Protein AF-A0AAV2YKF7-F1 (afdb_monomer)

Organism: NCBI:txid4803

InterPro domains:
  IPR009511 Mad1/Cdc20-bound-Mad2 binding protein [PTHR15681] (11-215)
  IPR053729 MAD2L1-binding domain-containing protein [G3DSA:3.30.900.20] (2-248)

Mean predicted aligned error: 15.14 Å

Solvent-accessible surface area (backbone atoms only — not comparable to full-atom values): 23271 Å² total; per-residue (Å²): 134,84,83,79,78,79,78,79,74,81,72,68,52,73,44,81,45,78,33,86,53,87,72,51,53,68,39,49,42,51,37,51,47,53,49,52,46,49,46,37,32,61,31,56,27,36,98,52,57,57,69,61,50,46,52,52,43,52,54,53,50,56,53,47,66,75,42,82,80,66,82,77,53,73,47,58,57,45,47,42,52,32,46,52,48,46,48,46,43,61,72,59,22,40,57,70,45,35,74,37,62,50,44,34,39,37,45,32,36,16,90,43,67,78,52,34,42,30,40,38,37,39,35,51,51,76,70,86,80,62,83,57,83,76,77,76,68,95,61,59,66,71,59,49,37,51,52,53,34,51,51,50,51,51,51,50,49,67,71,29,46,83,73,45,69,60,70,48,75,76,40,28,43,43,49,34,33,33,19,50,70,68,91,72,85,48,58,66,41,43,82,35,90,85,70,69,81,45,76,57,56,81,84,44,94,78,39,47,52,37,38,37,38,38,38,49,53,75,83,68,94,62,96,67,83,80,78,78,79,86,78,72,80,79,63,60,35,39,31,34,48,70,65,75,42,50,26,70,60,72,72,81,79,82,84,53,86,62,70,51,47,58,52,48,50,52,51,49,50,48,50,50,52,51,52,49,53,51,50,52,52,51,50,51,51,52,49,53,50,50,51,50,52,48,48,52,55,54,58,53,64,78,78,40,56,66,62,48,52,50,52,48,50,51,48,51,54,58,68,65,45,78,73,86,73,48,72,64,55,56,51,52,51,51,50,50,51,51,52,54,49,51,51,50,50,53,50,50,51,53,51,51,52,52,51,52,55,52,51,54,54,49,54,51,51,51,51,52,51,51,53,52,52,51,50,52,51,54,52,52,52,52,55,51,53,63,74,64,59,76,89,84,72,86,73,79,86,78,81,82,83,75,135

pLDDT: mean 84.86, std 14.49, range [37.5, 98.31]

Sequence (403 aa):
MAATQTQTQPQPMVVDVTYKVGVDADVRVAMVVHLVQQLLFLRGQIPCVYGDLAAMVEERREQAQFQRKRLVHGSVKKAGALVNAMTVLLTESLPPLFARQVQTVYLVFGATLASPKEVIQVEFHEHQDATGQVAVSPMDPSRLQLLCVQKLLRIVIAHGAQHFNGSLPVTCLHVVASAIKSDEPIPAFSPQQNLRIRFPRPKARRSRVHVIRIHDNFVVDSDGATTANESAPNPFVLYRFTHKLVGKMMNSPSSSSFASLEERVAHLAWRKLCNERQIQGTLRLSKQLQDRDQFIRVAKHNGGKEKKEWMQRVIEDELKKPLPVTTQYYQELAAAQIQDEEARQALSNRHMEQIKHIQAKLDEREAQVLRKKEYLRKRQEFMRSISSTPDILTLPDVEYVDD

Secondary structure (DSSP, 8-state):
----------PPEEEEEEESS---HHHHHHHHHHHHHHHHHHTTSSSS-HHHHHHHHHHHHHHHHHSTT----HHHHHHHHHHHHHHIIIIIIHHHHHTTT--EEEEEEESSTTSEEEEEEEEEE--TTTTS-----SS-HHHHHHHHHHHHHHHHHHHHHHHH-SPPPS-EEEEEEEEE--SSPPTTEEEETT--PPPPPTTSTT-EEEEEEEEE-------------TTS---EEEEEE-S-EE-TT-----S-TTHHHHHHHHHHHHHHHHHHHHHHHHHHHHHHHHHHHHHHHHHTTSS-HHHHHHHHHHHHHHHHSPP---HHHHHHHHHHHHHHHHHHHHHHHHHHHHHHHHHHHHHHHHHHHHHHHHHHHHHHHHHHHHHTS--------------

Nearest PDB structures (foldseek):
  2qyf-assembly1_B  TM=7.640E-01  e=1.347E-11  Homo sapiens
  2qyf-assembly2_D  TM=7.536E-01  e=2.572E-11  Homo sapiens

Structure (mmCIF, N/CA/C/O backbone):
data_AF-A0AAV2YKF7-F1
#
_entry.id   AF-A0AAV2YKF7-F1
#
loop_
_atom_site.group_PDB
_atom_site.id
_atom_site.type_symbol
_atom_site.label_atom_id
_atom_site.label_alt_id
_atom_site.label_comp_id
_atom_site.label_asym_id
_atom_site.label_entity_id
_atom_site.label_seq_id
_atom_site.pdbx_PDB_ins_code
_atom_site.Cartn_x
_atom_site.Cartn_y
_atom_site.Cartn_z
_atom_site.occupancy
_atom_site.B_iso_or_equiv
_atom_site.auth_seq_id
_atom_site.auth_comp_id
_atom_site.auth_asym_id
_atom_site.auth_atom_id
_atom_site.pdbx_PDB_model_num
ATOM 1 N N . MET A 1 1 ? -26.783 -36.070 -17.538 1.00 51.44 1 MET A N 1
ATOM 2 C CA . MET A 1 1 ? -27.038 -34.995 -16.555 1.00 51.44 1 MET A CA 1
ATOM 3 C C . MET A 1 1 ? -25.712 -34.307 -16.259 1.00 51.44 1 MET A C 1
ATOM 5 O O . MET A 1 1 ? -24.856 -34.920 -15.640 1.00 51.44 1 MET A O 1
ATOM 9 N N . ALA A 1 2 ? -25.483 -33.108 -16.802 1.00 51.59 2 ALA A N 1
ATOM 10 C CA . ALA A 1 2 ? -24.243 -32.365 -16.581 1.00 51.59 2 ALA A CA 1
ATOM 11 C C . ALA A 1 2 ? -24.321 -31.650 -15.225 1.00 51.59 2 ALA A C 1
ATOM 13 O O . ALA A 1 2 ? -25.209 -30.826 -15.019 1.00 51.59 2 ALA A O 1
ATOM 14 N N . ALA A 1 3 ? -23.427 -31.993 -14.297 1.00 58.31 3 ALA A N 1
ATOM 15 C CA . ALA A 1 3 ? -23.325 -31.323 -13.009 1.00 58.31 3 ALA A CA 1
ATOM 16 C C . ALA A 1 3 ? -22.814 -29.891 -13.224 1.00 58.31 3 ALA A C 1
ATOM 18 O O . ALA A 1 3 ? -21.637 -29.664 -13.508 1.00 58.31 3 ALA A O 1
ATOM 19 N N . THR A 1 4 ? -23.718 -28.921 -13.126 1.00 62.97 4 THR A N 1
ATOM 20 C CA . THR A 1 4 ? -23.398 -27.495 -13.155 1.00 62.97 4 THR A CA 1
ATOM 21 C C . THR A 1 4 ? -22.557 -27.165 -11.921 1.00 62.97 4 THR A C 1
ATOM 23 O O . THR A 1 4 ? -23.091 -27.007 -10.828 1.00 62.97 4 THR A O 1
ATOM 26 N N . GLN A 1 5 ? -21.230 -27.093 -12.068 1.00 67.12 5 GLN A N 1
ATOM 27 C CA . GLN A 1 5 ? -20.347 -26.624 -10.999 1.00 67.12 5 GLN A CA 1
ATOM 28 C C . GLN A 1 5 ? -20.685 -25.162 -10.690 1.00 67.12 5 GLN A C 1
ATOM 30 O O . GLN A 1 5 ? -20.387 -24.257 -11.472 1.00 67.12 5 GLN A O 1
ATOM 35 N N . THR A 1 6 ? -21.324 -24.923 -9.547 1.00 67.94 6 THR A N 1
ATOM 36 C CA . THR A 1 6 ? -21.544 -23.586 -8.995 1.00 67.94 6 THR A CA 1
ATOM 37 C C . THR A 1 6 ? -20.193 -22.962 -8.671 1.00 67.94 6 THR A C 1
ATOM 39 O O . THR A 1 6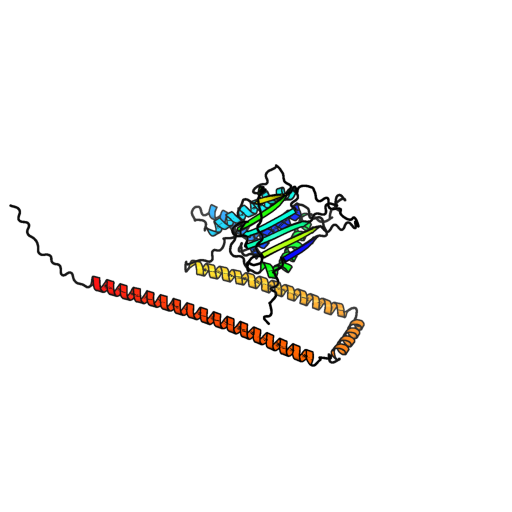 ? -19.557 -23.283 -7.671 1.00 67.94 6 THR A O 1
ATOM 42 N N . GLN A 1 7 ? -19.729 -22.083 -9.555 1.00 68.19 7 GLN A N 1
ATOM 43 C CA . GLN A 1 7 ? -18.504 -21.325 -9.364 1.00 68.19 7 GLN A CA 1
ATOM 44 C C . GLN A 1 7 ? -18.731 -20.284 -8.260 1.00 68.19 7 GLN A C 1
ATOM 46 O O . GLN A 1 7 ? -19.355 -19.248 -8.495 1.00 68.19 7 GLN A O 1
ATOM 51 N N . THR A 1 8 ? -18.239 -20.566 -7.052 1.00 69.69 8 THR A N 1
ATOM 52 C CA . THR A 1 8 ? -18.278 -19.644 -5.911 1.00 69.69 8 THR A CA 1
ATOM 53 C C . THR A 1 8 ? -17.609 -18.328 -6.300 1.00 69.69 8 THR A C 1
ATOM 55 O O . THR A 1 8 ? -16.421 -18.294 -6.632 1.00 69.69 8 THR A O 1
ATOM 58 N N . GLN A 1 9 ? -18.381 -17.239 -6.318 1.00 72.56 9 GLN A N 1
ATOM 59 C CA . GLN A 1 9 ? -17.843 -15.920 -6.634 1.00 72.56 9 GLN A CA 1
ATOM 60 C C . GLN A 1 9 ? -16.838 -15.497 -5.552 1.00 72.56 9 GLN A C 1
ATOM 62 O O . GLN A 1 9 ? -17.113 -15.683 -4.366 1.00 72.56 9 GLN A O 1
ATOM 67 N N . PRO A 1 10 ? -15.681 -14.924 -5.931 1.00 73.69 10 PRO A N 1
ATOM 68 C CA . PRO A 1 10 ? -14.706 -14.443 -4.964 1.00 73.69 10 PRO A CA 1
ATOM 69 C C . PRO A 1 10 ? -15.310 -13.275 -4.178 1.00 73.69 10 PRO A C 1
ATOM 71 O O . PRO A 1 10 ? -15.545 -12.203 -4.737 1.00 73.69 10 PRO A O 1
ATOM 74 N N . GLN A 1 11 ? -15.579 -13.494 -2.891 1.00 83.06 11 GLN A N 1
ATOM 75 C CA . GLN A 1 11 ? -16.038 -12.438 -1.995 1.00 83.06 11 GLN A CA 1
ATOM 76 C C . GLN A 1 11 ? -14.898 -11.446 -1.707 1.00 83.06 11 GLN A C 1
ATOM 78 O O . GLN A 1 11 ? -13.731 -11.854 -1.640 1.00 83.06 11 GLN A O 1
ATOM 83 N N . PRO A 1 12 ? -15.201 -10.142 -1.563 1.00 89.06 12 PRO A N 1
ATOM 84 C CA . PRO A 1 12 ? -14.211 -9.165 -1.133 1.00 89.06 12 PRO A CA 1
ATOM 85 C C . PRO A 1 12 ? -13.712 -9.524 0.268 1.00 89.06 12 PRO A C 1
ATOM 87 O O . PRO A 1 12 ? -14.487 -9.907 1.141 1.00 89.06 12 PRO A O 1
ATOM 90 N N . MET A 1 13 ? -12.407 -9.392 0.485 1.00 91.25 13 MET A N 1
ATOM 91 C CA . MET A 1 13 ? -11.825 -9.565 1.812 1.00 91.25 13 MET A CA 1
ATOM 92 C C . MET A 1 13 ? -12.206 -8.350 2.651 1.00 91.25 13 MET A C 1
ATOM 94 O O . MET A 1 13 ? -11.792 -7.235 2.330 1.00 91.25 13 MET A O 1
ATOM 98 N N . VAL A 1 14 ? -12.965 -8.582 3.714 1.00 95.00 14 VAL A N 1
ATOM 99 C CA . VAL A 1 14 ? -13.325 -7.568 4.703 1.00 95.00 14 VAL A CA 1
ATOM 100 C C . VAL A 1 14 ? -12.517 -7.824 5.971 1.00 95.00 14 VAL A C 1
ATOM 102 O O . VAL A 1 14 ? -12.432 -8.959 6.435 1.00 95.00 14 VAL A O 1
ATOM 105 N N . VAL A 1 15 ? -11.880 -6.781 6.494 1.00 95.88 15 VAL A N 1
ATOM 106 C CA . VAL A 1 15 ? -11.104 -6.811 7.733 1.00 95.88 15 VAL A CA 1
ATOM 107 C C . VAL A 1 15 ? -11.642 -5.743 8.657 1.00 95.88 15 VAL A C 1
ATOM 109 O O . VAL A 1 15 ? -11.474 -4.557 8.383 1.00 95.88 15 VAL A O 1
ATOM 112 N N . ASP A 1 16 ? -12.226 -6.170 9.766 1.00 96.06 16 ASP A N 1
ATOM 113 C CA . ASP A 1 16 ? -12.727 -5.262 10.788 1.00 96.06 16 ASP A CA 1
ATOM 114 C C . ASP A 1 16 ? -11.665 -5.080 11.883 1.00 96.06 16 ASP A C 1
ATOM 116 O O . ASP A 1 16 ? -11.085 -6.036 12.409 1.00 96.06 16 ASP A O 1
ATOM 120 N N . VAL A 1 17 ? -11.369 -3.823 12.201 1.00 96.56 17 VAL A N 1
ATOM 121 C CA . VAL A 1 17 ? -10.341 -3.412 13.154 1.00 96.56 17 VAL A CA 1
ATOM 122 C C . VAL A 1 17 ? -10.981 -2.530 14.212 1.00 96.56 17 VAL A C 1
ATOM 124 O O . VAL A 1 17 ? -11.239 -1.351 13.994 1.00 96.56 17 VAL A O 1
ATOM 127 N N . THR A 1 18 ? -11.213 -3.111 15.381 1.00 95.69 18 THR A N 1
ATOM 128 C CA . THR A 1 18 ? -11.911 -2.444 16.484 1.00 95.69 18 THR A CA 1
ATOM 129 C C . THR A 1 18 ? -10.920 -1.890 17.505 1.00 95.69 18 THR A C 1
ATOM 131 O O . THR A 1 18 ? -10.085 -2.638 18.023 1.00 95.69 18 THR A O 1
ATOM 134 N N . TYR A 1 19 ? -11.003 -0.607 17.845 1.00 94.44 19 TYR A N 1
ATOM 135 C CA . TYR A 1 19 ? -10.184 0.047 18.872 1.00 94.44 19 TYR A CA 1
ATOM 136 C C . TYR A 1 19 ? -11.024 0.368 20.101 1.00 94.44 19 TYR A C 1
ATOM 138 O O . TYR A 1 19 ? -12.165 0.759 19.968 1.00 94.44 19 TYR A O 1
ATOM 146 N N . LYS A 1 20 ? -10.481 0.181 21.307 1.00 91.31 20 LYS A N 1
ATOM 147 C CA . LYS A 1 20 ? -11.179 0.541 22.561 1.00 91.31 20 LYS A CA 1
ATOM 148 C C . LYS A 1 20 ? -10.931 1.994 22.984 1.00 91.31 20 LYS A C 1
ATOM 150 O O . LYS A 1 20 ? -11.266 2.370 24.098 1.00 91.31 20 LYS A O 1
ATOM 155 N N . VAL A 1 21 ? -10.208 2.743 22.163 1.00 91.00 21 VAL A N 1
ATOM 156 C CA . VAL A 1 21 ? -9.718 4.085 22.462 1.00 91.00 21 VAL A CA 1
ATOM 157 C C . VAL A 1 21 ? -10.024 4.939 21.250 1.00 91.00 21 VAL A C 1
ATOM 159 O O . VAL A 1 21 ? -9.840 4.451 20.132 1.00 91.00 21 VAL A O 1
ATOM 162 N N . GLY A 1 22 ? -10.397 6.192 21.519 1.00 89.69 22 GLY A N 1
ATOM 163 C CA . GLY A 1 22 ? -10.639 7.215 20.515 1.00 89.69 22 GLY A CA 1
ATOM 164 C C . GLY A 1 22 ? -9.538 7.252 19.458 1.00 89.69 22 GLY A C 1
ATOM 165 O O . GLY A 1 22 ? -8.360 7.393 19.800 1.00 89.69 22 GLY A O 1
ATOM 166 N N . VAL A 1 23 ? -9.906 7.117 18.186 1.00 93.44 23 VAL A N 1
ATOM 167 C CA . VAL A 1 23 ? -8.980 7.232 17.053 1.00 93.44 23 VAL A CA 1
ATOM 168 C C . VAL A 1 23 ? -9.148 8.617 16.434 1.00 93.44 23 VAL A C 1
ATOM 170 O O . VAL A 1 23 ? -9.939 8.809 15.504 1.00 93.44 23 VAL A O 1
ATOM 173 N N . ASP A 1 24 ? -8.402 9.579 16.975 1.00 93.56 24 ASP A N 1
ATOM 174 C CA . ASP A 1 24 ? -8.371 10.962 16.499 1.00 93.56 24 ASP A CA 1
ATOM 175 C C . ASP A 1 24 ? -7.769 11.098 15.084 1.00 93.56 24 ASP A C 1
ATOM 177 O O . ASP A 1 24 ? -7.295 10.135 14.469 1.00 93.56 24 ASP A O 1
ATOM 181 N N . ALA A 1 25 ? -7.815 12.314 14.535 1.00 95.25 25 ALA A N 1
ATOM 182 C CA . ALA A 1 25 ? -7.323 12.595 13.190 1.00 95.25 25 ALA A CA 1
ATOM 183 C C . ALA A 1 25 ? -5.834 12.239 13.022 1.00 95.25 25 ALA A C 1
ATOM 185 O O . ALA A 1 25 ? -5.470 11.631 12.013 1.00 95.25 25 ALA A O 1
ATOM 186 N N . ASP A 1 26 ? -4.991 12.540 14.011 1.00 96.06 26 ASP A N 1
ATOM 187 C CA . ASP A 1 26 ? -3.546 12.300 13.949 1.00 96.06 26 ASP A CA 1
ATOM 188 C C . ASP A 1 26 ? -3.214 10.802 13.954 1.00 96.06 26 ASP A C 1
ATOM 190 O O . ASP A 1 26 ? -2.393 10.327 13.156 1.00 96.06 26 ASP A O 1
ATOM 194 N N . VAL A 1 27 ? -3.909 10.013 14.777 1.00 96.69 27 VAL A N 1
ATOM 195 C CA . VAL A 1 27 ? -3.786 8.554 14.784 1.00 96.69 27 VAL A CA 1
ATOM 196 C C . VAL A 1 27 ? -4.283 7.972 13.459 1.00 96.69 27 VAL A C 1
ATOM 198 O O . VAL A 1 27 ? -3.611 7.101 12.894 1.00 96.69 27 VAL A O 1
ATOM 201 N N . ARG A 1 28 ? -5.399 8.465 12.897 1.00 97.19 28 ARG A N 1
ATOM 202 C CA . ARG A 1 28 ? -5.885 8.021 11.574 1.00 97.19 28 ARG A CA 1
ATOM 203 C C . ARG A 1 28 ? -4.870 8.325 10.466 1.00 97.19 28 ARG A C 1
ATOM 205 O O . ARG A 1 28 ? -4.589 7.441 9.649 1.00 97.19 28 ARG A O 1
ATOM 212 N N . VAL A 1 29 ? -4.263 9.517 10.463 1.00 97.75 29 VAL A N 1
ATOM 213 C CA . VAL A 1 29 ? -3.178 9.884 9.530 1.00 97.75 29 VAL A CA 1
ATOM 214 C C . VAL A 1 29 ? -2.029 8.892 9.658 1.00 97.75 29 VAL A C 1
ATOM 216 O O . VAL A 1 29 ? -1.607 8.299 8.664 1.00 97.75 29 VAL A O 1
ATOM 219 N N . ALA A 1 30 ? -1.563 8.644 10.881 1.00 97.44 30 ALA A N 1
ATOM 220 C CA . ALA A 1 30 ? -0.469 7.721 11.153 1.00 97.44 30 ALA A CA 1
ATOM 221 C C . ALA A 1 30 ? -0.746 6.297 10.663 1.00 97.44 30 ALA A C 1
ATOM 223 O O . ALA A 1 30 ? 0.140 5.642 10.104 1.00 97.44 30 ALA A O 1
ATOM 224 N N . MET A 1 31 ? -1.975 5.824 10.865 1.00 97.94 31 MET A N 1
ATOM 225 C CA . MET A 1 31 ? -2.443 4.522 10.404 1.00 97.94 31 MET A CA 1
ATOM 226 C C . MET A 1 31 ? -2.385 4.423 8.882 1.00 97.94 31 MET A C 1
ATOM 228 O O . MET A 1 31 ? -1.820 3.459 8.365 1.00 97.94 31 MET A O 1
ATOM 232 N N . VAL A 1 32 ? -2.888 5.427 8.157 1.00 98.25 32 VAL A N 1
ATOM 233 C CA . VAL A 1 32 ? -2.832 5.447 6.686 1.00 98.25 32 VAL A CA 1
ATOM 234 C C . VAL A 1 32 ? -1.398 5.559 6.179 1.00 98.25 32 VAL A C 1
ATOM 236 O O . VAL A 1 32 ? -1.031 4.830 5.260 1.00 98.25 32 VAL A O 1
ATOM 239 N N . VAL A 1 33 ? -0.567 6.404 6.796 1.00 97.31 33 VAL A N 1
ATOM 240 C CA . VAL A 1 33 ? 0.858 6.567 6.458 1.00 97.31 33 VAL A CA 1
ATOM 241 C C . VAL A 1 33 ? 1.577 5.218 6.489 1.00 97.31 33 VAL A C 1
ATOM 243 O O . VAL A 1 33 ? 2.156 4.789 5.486 1.00 97.31 33 VAL A O 1
ATOM 246 N N . HIS A 1 34 ? 1.498 4.517 7.620 1.00 97.19 34 HIS A N 1
ATOM 247 C CA . HIS A 1 34 ? 2.178 3.237 7.799 1.00 97.19 34 HIS A CA 1
ATOM 248 C C . HIS A 1 34 ? 1.563 2.138 6.933 1.00 97.19 34 HIS A C 1
ATOM 250 O O . HIS A 1 34 ? 2.287 1.296 6.401 1.00 97.19 34 HIS A O 1
ATOM 256 N N . LEU A 1 35 ? 0.242 2.157 6.740 1.00 97.25 35 LEU A N 1
ATOM 257 C CA . LEU A 1 35 ? -0.434 1.219 5.853 1.00 97.25 35 LEU A CA 1
ATOM 258 C C . LEU A 1 35 ? 0.044 1.385 4.403 1.00 97.25 35 LEU A C 1
ATOM 260 O O . LEU A 1 35 ? 0.377 0.391 3.764 1.00 97.25 35 LEU A O 1
ATOM 264 N N . VAL A 1 36 ? 0.149 2.615 3.889 1.00 97.38 36 VAL A N 1
ATOM 265 C CA . VAL A 1 36 ? 0.659 2.887 2.534 1.00 97.38 36 VAL A CA 1
ATOM 266 C C . VAL A 1 36 ? 2.102 2.407 2.384 1.00 97.38 36 VAL A C 1
ATOM 268 O O . VAL A 1 36 ? 2.407 1.692 1.426 1.00 97.38 36 VAL A O 1
ATOM 271 N N . GLN A 1 37 ? 2.981 2.748 3.332 1.00 96.19 37 GLN A N 1
ATOM 272 C CA . GLN A 1 37 ? 4.380 2.306 3.322 1.00 96.19 37 GLN A CA 1
ATOM 273 C C . GLN A 1 37 ? 4.484 0.774 3.305 1.00 96.19 37 GLN A C 1
ATOM 275 O O . GLN A 1 37 ? 5.200 0.204 2.476 1.00 96.19 37 GLN A O 1
ATOM 280 N N . GLN A 1 38 ? 3.723 0.102 4.174 1.00 95.25 38 GLN A N 1
ATOM 281 C CA . GLN A 1 38 ? 3.739 -1.351 4.280 1.00 95.25 38 GLN A CA 1
ATOM 282 C C . GLN A 1 38 ? 3.148 -2.021 3.036 1.00 95.25 38 GLN A C 1
ATOM 284 O O . GLN A 1 38 ? 3.692 -3.017 2.565 1.00 95.25 38 GLN A O 1
ATOM 289 N N . LEU A 1 39 ? 2.073 -1.481 2.458 1.00 94.88 39 LEU A N 1
ATOM 290 C CA . LEU A 1 39 ? 1.464 -2.023 1.243 1.00 94.88 39 LEU A CA 1
ATOM 291 C C . LEU A 1 39 ? 2.372 -1.875 0.022 1.00 94.88 39 LEU A C 1
ATOM 293 O O . LEU A 1 39 ? 2.458 -2.808 -0.776 1.00 94.88 39 LEU A O 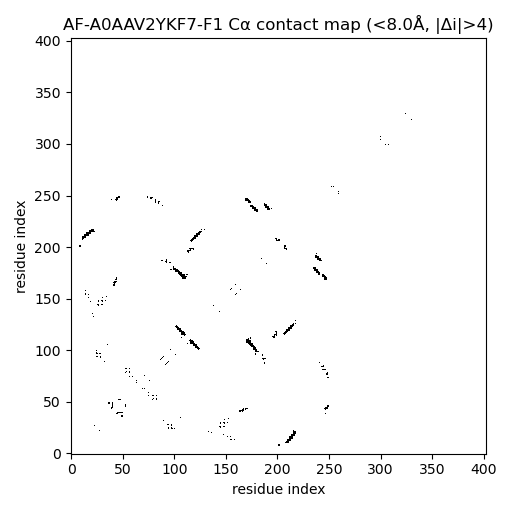1
ATOM 297 N N . LEU A 1 40 ? 3.077 -0.748 -0.122 1.00 95.06 40 LEU A N 1
ATOM 298 C CA . LEU A 1 40 ? 4.072 -0.579 -1.185 1.00 95.06 40 LEU A CA 1
ATOM 299 C C . LEU A 1 40 ? 5.162 -1.654 -1.094 1.00 95.06 40 LEU A C 1
ATOM 301 O O . LEU A 1 40 ? 5.543 -2.223 -2.120 1.00 95.06 40 LEU A O 1
ATOM 305 N N . PHE A 1 41 ? 5.625 -1.966 0.117 1.00 93.12 41 PHE A N 1
ATOM 306 C CA . PHE A 1 41 ? 6.612 -3.018 0.347 1.00 93.12 41 PHE A CA 1
ATOM 307 C C . PHE A 1 41 ? 6.038 -4.420 0.090 1.00 93.12 41 PHE A C 1
ATOM 309 O O . PHE A 1 41 ? 6.570 -5.161 -0.736 1.00 93.12 41 PHE A O 1
ATOM 316 N N . LEU A 1 42 ? 4.905 -4.767 0.711 1.00 91.31 42 LEU A N 1
ATOM 317 C CA . LEU A 1 42 ? 4.261 -6.080 0.567 1.00 91.31 42 LEU A CA 1
ATOM 318 C C . LEU A 1 42 ? 3.866 -6.388 -0.883 1.00 91.31 42 LEU A C 1
ATOM 320 O O . LEU A 1 42 ? 3.952 -7.532 -1.324 1.00 91.31 42 LEU A O 1
ATOM 324 N N . ARG A 1 43 ? 3.466 -5.372 -1.658 1.00 92.12 43 ARG A N 1
ATOM 325 C CA . ARG A 1 43 ? 3.133 -5.521 -3.082 1.00 92.12 43 ARG A CA 1
ATOM 326 C C . ARG A 1 43 ? 4.346 -5.447 -4.010 1.00 92.12 43 ARG A C 1
ATOM 328 O O . ARG A 1 43 ? 4.154 -5.451 -5.229 1.00 92.12 43 ARG A O 1
ATOM 335 N N . GLY A 1 44 ? 5.566 -5.383 -3.473 1.00 91.31 44 GLY A N 1
ATOM 336 C CA . GLY A 1 44 ? 6.811 -5.344 -4.243 1.00 91.31 44 GLY A CA 1
ATOM 337 C C . GLY A 1 44 ? 6.960 -4.093 -5.112 1.00 91.31 44 GLY A C 1
ATOM 338 O O . GLY A 1 44 ? 7.613 -4.143 -6.151 1.00 91.31 44 GLY A O 1
ATOM 339 N N . GLN A 1 45 ? 6.314 -2.987 -4.732 1.00 93.19 45 GLN A N 1
ATOM 340 C CA . GLN A 1 45 ? 6.467 -1.696 -5.409 1.00 93.19 45 GLN A CA 1
ATOM 341 C C . GLN A 1 45 ? 7.744 -0.978 -4.951 1.00 93.19 45 GLN A C 1
ATOM 343 O O . GLN A 1 45 ? 8.305 -0.181 -5.695 1.00 93.19 45 GLN A O 1
ATOM 348 N N . ILE A 1 46 ? 8.235 -1.275 -3.749 1.00 93.81 46 ILE A N 1
ATOM 349 C CA . ILE A 1 46 ? 9.542 -0.823 -3.261 1.00 93.81 46 ILE A CA 1
ATOM 350 C C . ILE A 1 46 ? 10.383 -2.026 -2.817 1.00 93.81 46 ILE A C 1
ATOM 352 O O . ILE A 1 46 ? 9.819 -3.023 -2.365 1.00 93.81 46 ILE A O 1
ATOM 356 N N . PRO A 1 47 ? 11.720 -1.968 -2.970 1.00 90.06 47 PRO A N 1
ATOM 357 C CA . PRO A 1 47 ? 12.598 -3.104 -2.679 1.00 90.06 47 PRO A CA 1
ATOM 358 C C . PRO A 1 47 ? 12.858 -3.319 -1.178 1.00 90.06 47 PRO A C 1
ATOM 360 O O . PRO A 1 47 ? 13.287 -4.396 -0.776 1.00 90.06 47 PRO A O 1
ATOM 363 N N . CYS A 1 48 ? 12.623 -2.309 -0.344 1.00 91.06 48 CYS A N 1
ATOM 364 C CA . CYS A 1 48 ? 12.858 -2.331 1.099 1.00 91.06 48 CYS A CA 1
ATOM 365 C C . CYS A 1 48 ? 11.788 -1.510 1.829 1.00 91.06 48 CYS A C 1
ATOM 367 O O . CYS A 1 48 ? 10.901 -0.932 1.197 1.00 91.06 48 CYS A O 1
ATOM 369 N N . VAL A 1 49 ? 11.859 -1.474 3.161 1.00 93.25 49 VAL A N 1
ATOM 370 C CA . VAL A 1 49 ? 10.998 -0.612 3.977 1.00 93.25 49 VAL A CA 1
ATOM 371 C C . VAL A 1 49 ? 11.246 0.850 3.594 1.00 93.25 49 VAL A C 1
ATOM 373 O O . VAL A 1 49 ? 12.371 1.236 3.281 1.00 93.25 49 VAL A O 1
ATOM 376 N N . TYR A 1 50 ? 10.194 1.671 3.610 1.00 95.81 50 TYR A N 1
ATOM 377 C CA . TYR A 1 50 ? 10.264 3.069 3.175 1.00 95.81 50 TYR A CA 1
ATOM 378 C C . TYR A 1 50 ? 11.368 3.877 3.877 1.00 95.81 50 TYR A C 1
ATOM 380 O O . TYR A 1 50 ? 12.059 4.640 3.209 1.00 95.81 50 TYR A O 1
ATOM 388 N N . GLY A 1 51 ? 11.571 3.680 5.186 1.00 94.94 51 GLY A N 1
ATOM 389 C CA . GLY A 1 51 ? 12.630 4.362 5.941 1.00 94.94 51 GLY A CA 1
ATOM 390 C C . GLY A 1 51 ? 14.030 4.098 5.377 1.00 94.94 51 GLY A C 1
ATOM 391 O O . GLY A 1 51 ? 14.776 5.042 5.127 1.00 94.94 51 GLY A O 1
ATOM 392 N N . ASP A 1 52 ? 14.345 2.836 5.071 1.00 94.06 52 ASP A N 1
ATOM 393 C CA . ASP A 1 52 ? 15.625 2.450 4.462 1.00 94.06 52 ASP A CA 1
ATOM 394 C C . ASP A 1 52 ? 15.777 3.043 3.054 1.00 94.06 52 ASP A C 1
ATOM 396 O O . ASP A 1 52 ? 16.861 3.473 2.661 1.00 94.06 52 ASP A O 1
ATOM 400 N N . LEU A 1 53 ? 14.685 3.072 2.277 1.00 94.25 53 LEU A N 1
ATOM 401 C CA . LEU A 1 53 ? 14.681 3.663 0.939 1.00 94.25 53 LEU A CA 1
ATOM 402 C C . LEU A 1 53 ? 14.950 5.171 0.995 1.00 94.25 53 LEU A C 1
ATOM 404 O O . LEU A 1 53 ? 15.742 5.673 0.202 1.00 94.25 53 LEU A O 1
ATOM 408 N N . ALA A 1 54 ? 14.302 5.884 1.917 1.00 96.12 54 ALA A N 1
ATOM 409 C CA . ALA A 1 54 ? 14.493 7.317 2.106 1.00 96.12 54 ALA A CA 1
ATOM 410 C C . ALA A 1 54 ? 15.935 7.632 2.533 1.00 96.12 54 ALA A C 1
ATOM 412 O O . ALA A 1 54 ? 16.578 8.471 1.906 1.00 96.12 54 ALA A O 1
ATOM 413 N N . ALA A 1 55 ? 16.475 6.895 3.510 1.00 95.00 55 ALA A N 1
ATOM 414 C CA . ALA A 1 55 ? 17.862 7.046 3.950 1.00 95.00 55 ALA A CA 1
ATOM 415 C C . ALA A 1 55 ? 18.861 6.807 2.804 1.00 95.00 55 ALA A C 1
ATOM 417 O O . ALA A 1 55 ? 19.769 7.605 2.592 1.00 95.00 55 ALA A O 1
ATOM 418 N N . MET A 1 56 ? 18.649 5.757 2.003 1.00 93.31 56 MET A N 1
ATOM 419 C CA . MET A 1 56 ? 19.486 5.459 0.836 1.00 93.31 56 MET A CA 1
ATOM 420 C C . MET A 1 56 ? 19.440 6.575 -0.217 1.00 93.31 56 MET A C 1
ATOM 422 O O . MET A 1 56 ? 20.453 6.882 -0.847 1.00 93.31 56 MET A O 1
ATOM 426 N N . VAL A 1 57 ? 18.265 7.159 -0.459 1.00 94.44 57 VAL A N 1
ATOM 427 C CA . VAL A 1 57 ? 18.108 8.263 -1.415 1.00 94.44 57 VAL A CA 1
ATOM 428 C C . VAL A 1 57 ? 18.862 9.501 -0.949 1.00 94.44 57 VAL A C 1
ATOM 430 O O . VAL A 1 57 ? 19.556 10.106 -1.767 1.00 94.44 57 VAL A O 1
ATOM 433 N N . GLU A 1 58 ? 18.763 9.846 0.333 1.00 95.19 58 GLU A N 1
ATOM 434 C CA . GLU A 1 58 ? 19.474 10.993 0.902 1.00 95.19 58 GLU A CA 1
ATOM 435 C C . GLU A 1 58 ? 20.993 10.778 0.896 1.00 95.19 58 GLU A C 1
ATOM 437 O O . GLU A 1 58 ? 21.717 11.617 0.365 1.00 95.19 58 GLU A O 1
ATOM 442 N N . GLU A 1 59 ? 21.488 9.606 1.304 1.00 93.31 59 GLU A N 1
ATOM 443 C CA . GLU A 1 59 ? 22.924 9.288 1.240 1.00 93.31 59 GLU A CA 1
ATOM 444 C C . GLU A 1 59 ? 23.468 9.404 -0.199 1.00 93.31 59 GLU A C 1
ATOM 446 O O . GLU A 1 59 ? 24.524 9.986 -0.460 1.00 93.31 59 GLU A O 1
ATOM 451 N N . ARG A 1 60 ? 22.722 8.887 -1.186 1.00 92.06 60 ARG A N 1
ATOM 452 C CA . ARG A 1 60 ? 23.099 9.001 -2.605 1.00 92.06 60 ARG A CA 1
ATOM 453 C C . ARG A 1 60 ? 23.055 10.437 -3.110 1.00 92.06 60 ARG A C 1
ATOM 455 O O . ARG A 1 60 ? 23.834 10.784 -4.001 1.00 92.06 60 ARG A O 1
ATOM 462 N N . ARG A 1 61 ? 22.146 11.256 -2.584 1.00 90.69 61 ARG A N 1
ATOM 463 C CA . ARG A 1 61 ? 22.033 12.676 -2.916 1.00 90.69 61 ARG A CA 1
ATOM 464 C C . ARG A 1 61 ? 23.240 13.450 -2.390 1.00 90.69 61 ARG A C 1
ATOM 466 O O . ARG A 1 61 ? 23.821 14.214 -3.158 1.00 90.69 61 ARG A O 1
ATOM 473 N N . GLU A 1 62 ? 23.660 13.194 -1.156 1.00 92.19 62 GLU A N 1
ATOM 474 C CA . GLU A 1 62 ? 24.873 13.768 -0.562 1.00 92.19 62 GLU A CA 1
ATOM 475 C C . GLU A 1 62 ? 26.127 13.345 -1.344 1.00 92.19 62 GLU A C 1
ATOM 477 O O . GLU A 1 62 ? 26.905 14.189 -1.788 1.00 92.19 62 GLU A O 1
ATOM 482 N N . GLN A 1 63 ? 26.285 12.050 -1.644 1.00 90.00 63 GLN A N 1
ATOM 483 C CA . GLN A 1 63 ? 27.407 11.546 -2.454 1.00 90.00 63 GLN A CA 1
ATOM 484 C C . GLN A 1 63 ? 27.484 12.203 -3.843 1.00 90.00 63 GLN A C 1
ATOM 486 O O . GLN A 1 63 ? 28.578 12.497 -4.337 1.00 90.00 63 GLN A O 1
ATOM 491 N N . ALA A 1 64 ? 26.336 12.451 -4.482 1.00 88.62 64 ALA A N 1
ATOM 492 C CA . ALA A 1 64 ? 26.273 13.118 -5.780 1.00 88.62 64 ALA A CA 1
ATOM 493 C C . ALA A 1 64 ? 26.699 14.597 -5.715 1.00 88.62 64 ALA A C 1
ATOM 495 O O . ALA A 1 64 ? 27.237 15.108 -6.697 1.00 88.62 64 ALA A O 1
ATOM 496 N N . GLN A 1 65 ? 26.516 15.277 -4.575 1.00 88.31 65 GLN A N 1
ATOM 497 C CA . GLN A 1 65 ? 27.003 16.649 -4.383 1.00 88.31 65 GLN A CA 1
ATOM 498 C C . GLN A 1 65 ? 28.537 16.707 -4.334 1.00 88.31 65 GLN A C 1
ATOM 500 O O . GLN A 1 65 ? 29.137 17.610 -4.922 1.00 88.31 65 GLN A O 1
ATOM 505 N N . PHE A 1 66 ? 29.180 15.720 -3.701 1.00 90.12 66 PHE A N 1
ATOM 506 C CA . PHE A 1 66 ? 30.643 15.627 -3.655 1.00 90.12 66 PHE A CA 1
ATOM 507 C C . PHE A 1 66 ? 31.241 15.193 -4.999 1.00 90.12 66 PHE A C 1
ATOM 509 O O . PHE A 1 66 ? 32.256 15.728 -5.449 1.00 90.12 66 PHE A O 1
ATOM 516 N N . GLN A 1 67 ? 30.595 14.255 -5.691 1.00 82.94 67 GLN A N 1
ATOM 517 C CA . GLN A 1 67 ? 31.044 13.765 -6.992 1.00 82.94 67 GLN A CA 1
ATOM 518 C C . GLN A 1 67 ? 30.444 14.607 -8.123 1.00 82.94 67 GLN A C 1
ATOM 520 O O . GLN A 1 67 ? 29.592 14.132 -8.872 1.00 82.94 67 GLN A O 1
ATOM 525 N N . ARG A 1 68 ? 30.937 15.846 -8.287 1.00 75.12 68 ARG A N 1
ATOM 526 C CA . ARG A 1 68 ? 30.457 16.885 -9.233 1.00 75.12 68 ARG A CA 1
ATOM 527 C C . ARG A 1 68 ? 30.259 16.480 -10.715 1.00 75.12 68 ARG A C 1
ATOM 529 O O . ARG A 1 68 ? 29.915 17.342 -11.517 1.00 75.12 68 ARG A O 1
ATOM 536 N N . LYS A 1 69 ? 30.491 15.229 -11.141 1.00 69.88 69 LYS A N 1
ATOM 537 C CA . LYS A 1 69 ? 30.441 14.812 -12.560 1.00 69.88 69 LYS A CA 1
ATOM 538 C C . LYS A 1 69 ? 29.885 13.410 -12.851 1.00 69.88 69 LYS A C 1
ATOM 540 O O . LYS A 1 69 ? 29.943 12.986 -14.003 1.00 69.88 69 LYS A O 1
ATOM 545 N N . ARG A 1 70 ? 29.351 12.660 -11.879 1.00 72.06 70 ARG A N 1
ATOM 546 C CA . ARG A 1 70 ? 28.778 11.332 -12.184 1.00 72.06 70 ARG A CA 1
ATOM 547 C C . ARG A 1 70 ? 27.274 11.414 -12.427 1.00 72.06 70 ARG A C 1
ATOM 549 O O . ARG A 1 70 ? 26.519 11.887 -11.586 1.00 72.06 70 ARG A O 1
ATOM 556 N N . LEU A 1 71 ? 26.846 10.929 -13.595 1.00 71.00 71 LEU A N 1
ATOM 557 C CA . LEU A 1 71 ? 25.436 10.776 -13.948 1.00 71.00 71 LEU A CA 1
ATOM 558 C C . LEU A 1 71 ? 24.755 9.866 -12.919 1.00 71.00 71 LEU A C 1
ATOM 560 O O . LEU A 1 71 ? 25.028 8.665 -12.859 1.00 71.00 71 LEU A O 1
ATOM 564 N N . VAL A 1 72 ? 23.860 10.448 -12.117 1.00 72.44 72 VAL A N 1
ATOM 565 C CA . VAL A 1 72 ? 23.011 9.708 -11.179 1.00 72.44 72 VAL A CA 1
ATOM 566 C C . VAL A 1 72 ? 22.246 8.649 -11.968 1.00 72.44 72 VAL A C 1
ATOM 568 O O . VAL A 1 72 ? 21.516 8.963 -12.911 1.00 72.44 72 VAL A O 1
ATOM 571 N N . HIS A 1 73 ? 22.430 7.380 -11.602 1.00 80.12 73 HIS A N 1
ATOM 572 C CA . HIS A 1 73 ? 21.742 6.275 -12.256 1.00 80.12 73 HIS A CA 1
ATOM 573 C C . HIS A 1 73 ? 20.222 6.486 -12.243 1.00 80.12 73 HIS A C 1
ATOM 575 O O . HIS A 1 73 ? 19.637 6.939 -11.256 1.00 80.12 73 HIS A O 1
ATOM 581 N N . GLY A 1 74 ? 19.561 6.131 -13.348 1.00 84.94 74 GLY A N 1
ATOM 582 C CA . GLY A 1 74 ? 18.127 6.376 -13.530 1.00 84.94 74 GLY A CA 1
ATOM 583 C C . GLY A 1 74 ? 17.229 5.721 -12.470 1.00 84.94 74 GLY A C 1
ATOM 584 O O . GLY A 1 74 ? 16.102 6.172 -12.276 1.00 84.94 74 GLY A O 1
ATOM 585 N N . SER A 1 75 ? 17.708 4.689 -11.767 1.00 84.69 75 SER A N 1
ATOM 586 C CA . SER A 1 75 ? 17.022 4.069 -10.626 1.00 84.69 75 SER A CA 1
ATOM 587 C C . SER A 1 75 ? 16.951 5.001 -9.413 1.00 84.69 75 SER A C 1
ATOM 589 O O . SER A 1 75 ? 15.870 5.167 -8.855 1.00 84.69 75 SER A O 1
ATOM 591 N N . VAL A 1 76 ? 18.047 5.680 -9.059 1.00 89.06 76 VAL A N 1
ATOM 592 C CA . VAL A 1 76 ? 18.109 6.622 -7.925 1.00 89.06 76 VAL A CA 1
ATOM 593 C C . VAL A 1 76 ? 17.224 7.841 -8.182 1.00 89.06 76 VAL A C 1
ATOM 595 O O . VAL A 1 76 ? 16.497 8.272 -7.296 1.00 89.06 76 VAL A O 1
ATOM 598 N N . LYS A 1 77 ? 17.180 8.350 -9.421 1.00 91.50 77 LYS A N 1
ATOM 599 C CA . LYS A 1 77 ? 16.270 9.453 -9.780 1.00 91.50 77 LYS A CA 1
ATOM 600 C C . LYS A 1 77 ? 14.796 9.077 -9.582 1.00 91.50 77 LYS A C 1
ATOM 602 O O . LYS A 1 77 ? 14.007 9.891 -9.110 1.00 91.50 77 LYS A O 1
ATOM 607 N N . LYS A 1 78 ? 14.415 7.842 -9.931 1.00 92.50 78 LYS A N 1
ATOM 608 C CA . LYS A 1 78 ? 13.053 7.329 -9.697 1.00 92.50 78 LYS A CA 1
ATOM 609 C C . LYS A 1 78 ? 12.775 7.110 -8.211 1.00 92.50 78 LYS A C 1
ATOM 611 O O . LYS A 1 78 ? 11.675 7.419 -7.771 1.00 92.50 78 LYS A O 1
ATOM 616 N N . ALA A 1 79 ? 13.770 6.626 -7.466 1.00 93.50 79 ALA A N 1
ATOM 617 C CA . ALA A 1 79 ? 13.729 6.511 -6.009 1.00 93.50 79 ALA A CA 1
ATOM 618 C C . ALA A 1 79 ? 13.403 7.859 -5.369 1.00 93.50 79 ALA A C 1
ATOM 620 O O . ALA A 1 79 ? 12.425 7.975 -4.644 1.00 93.50 79 ALA A O 1
ATOM 621 N N . GLY A 1 80 ? 14.179 8.887 -5.723 1.00 94.94 80 GLY A N 1
ATOM 622 C CA . GLY A 1 80 ? 14.000 10.242 -5.220 1.00 94.94 80 GLY A CA 1
ATOM 623 C C . GLY A 1 80 ? 12.645 10.825 -5.593 1.00 94.94 80 GLY A C 1
ATOM 624 O O . GLY A 1 80 ? 11.986 11.410 -4.747 1.00 94.94 80 GLY A O 1
ATOM 625 N N . ALA A 1 81 ? 12.162 10.599 -6.819 1.00 95.56 81 ALA A N 1
ATOM 626 C CA . ALA A 1 81 ? 10.819 11.032 -7.203 1.00 95.56 81 ALA A CA 1
ATOM 627 C C . ALA A 1 81 ? 9.717 10.367 -6.355 1.00 95.56 81 ALA A C 1
ATOM 629 O O . ALA A 1 81 ? 8.758 11.036 -5.975 1.00 95.56 81 ALA A O 1
ATOM 630 N N . LEU A 1 82 ? 9.857 9.072 -6.045 1.00 96.00 82 LEU A N 1
ATOM 631 C CA . LEU A 1 82 ? 8.922 8.355 -5.179 1.00 96.00 82 LEU A CA 1
ATOM 632 C C . LEU A 1 82 ? 9.008 8.841 -3.728 1.00 96.00 82 LEU A C 1
ATOM 634 O O . LEU A 1 82 ? 7.966 9.094 -3.136 1.00 96.00 82 LEU A O 1
ATOM 638 N N . VAL A 1 83 ? 10.217 8.985 -3.176 1.00 96.88 83 VAL A N 1
ATOM 639 C CA . VAL A 1 83 ? 10.444 9.483 -1.810 1.00 96.88 83 VAL A CA 1
ATOM 640 C C . VAL A 1 83 ? 9.892 10.897 -1.665 1.00 96.88 83 VAL A C 1
ATOM 642 O O . VAL A 1 83 ? 9.115 11.131 -0.756 1.00 96.88 83 VAL A O 1
ATOM 645 N N . ASN A 1 84 ? 10.159 11.804 -2.606 1.00 96.94 84 ASN A N 1
ATOM 646 C CA . ASN A 1 84 ? 9.612 13.162 -2.572 1.00 96.94 84 ASN A CA 1
ATOM 647 C C . ASN A 1 84 ? 8.077 13.167 -2.615 1.00 96.94 84 ASN A C 1
ATOM 649 O O . ASN A 1 84 ? 7.440 13.856 -1.825 1.00 96.94 84 ASN A O 1
ATOM 653 N N . ALA A 1 85 ? 7.470 12.384 -3.515 1.00 97.38 85 ALA A N 1
ATOM 654 C CA . ALA A 1 85 ? 6.013 12.292 -3.604 1.00 97.38 85 ALA A CA 1
ATOM 655 C C . ALA A 1 85 ? 5.391 11.660 -2.346 1.00 97.38 85 ALA A C 1
ATOM 657 O O . ALA A 1 85 ? 4.313 12.072 -1.927 1.00 97.38 85 ALA A O 1
ATOM 658 N N . MET A 1 86 ? 6.066 10.677 -1.742 1.00 97.31 86 MET A N 1
ATOM 659 C CA . MET A 1 86 ? 5.670 10.105 -0.458 1.00 97.31 86 MET A CA 1
ATOM 660 C C . MET A 1 86 ? 5.794 11.139 0.658 1.00 97.31 86 MET A C 1
ATOM 662 O O . MET A 1 86 ? 4.826 11.327 1.373 1.00 97.31 86 MET A O 1
ATOM 666 N N . THR A 1 87 ? 6.908 11.856 0.788 1.00 97.25 87 THR A N 1
ATOM 667 C CA . THR A 1 87 ? 7.068 12.910 1.799 1.00 97.25 87 THR A CA 1
ATOM 668 C C . THR A 1 87 ? 5.941 13.936 1.701 1.00 97.25 87 THR A C 1
ATOM 670 O O . THR A 1 87 ? 5.222 14.108 2.676 1.00 97.25 87 THR A O 1
ATOM 673 N N . VAL A 1 88 ? 5.669 14.487 0.510 1.00 97.62 88 VAL A N 1
ATOM 674 C CA . VAL A 1 88 ? 4.544 15.421 0.294 1.00 97.62 88 VAL A CA 1
ATOM 675 C C . VAL A 1 88 ? 3.211 14.810 0.738 1.00 97.62 88 VAL A C 1
ATOM 677 O O . VAL A 1 88 ? 2.435 15.457 1.441 1.00 97.62 88 VAL A O 1
ATOM 680 N N . LEU A 1 89 ? 2.937 13.548 0.383 1.00 97.38 89 LEU A N 1
ATOM 681 C CA . LEU A 1 89 ? 1.724 12.860 0.831 1.00 97.38 89 LEU A CA 1
ATOM 682 C C . LEU A 1 89 ? 1.658 12.773 2.364 1.00 97.38 8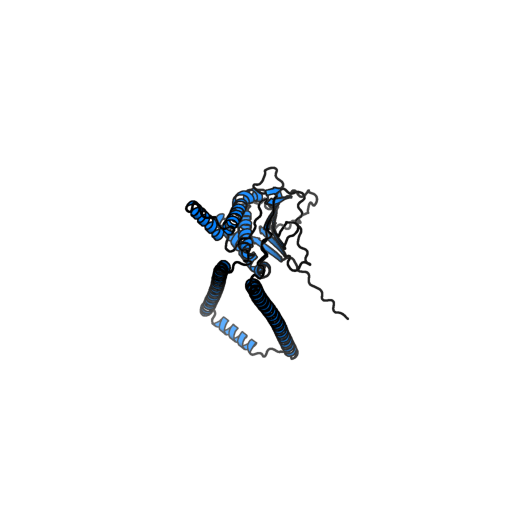9 LEU A C 1
ATOM 684 O O . LEU A 1 89 ? 0.645 13.134 2.956 1.00 97.38 89 LEU A O 1
ATOM 688 N N . LEU A 1 90 ? 2.723 12.264 2.987 1.00 94.81 90 LEU A N 1
ATOM 689 C CA . LEU A 1 90 ? 2.745 11.869 4.391 1.00 94.81 90 LEU A CA 1
ATOM 690 C C . LEU A 1 90 ? 2.807 13.064 5.349 1.00 94.81 90 LEU A C 1
ATOM 692 O O . LEU A 1 90 ? 2.145 13.025 6.380 1.00 94.81 90 LEU A O 1
ATOM 696 N N . THR A 1 91 ? 3.594 14.095 5.033 1.00 95.75 91 THR A N 1
ATOM 697 C CA . THR A 1 91 ? 3.845 15.221 5.945 1.00 95.75 91 THR A CA 1
ATOM 698 C C . THR A 1 91 ? 2.986 16.439 5.639 1.00 95.75 91 THR A C 1
ATOM 700 O O . THR A 1 91 ? 2.572 17.125 6.564 1.00 95.75 91 THR A O 1
ATOM 703 N N . GLU A 1 92 ? 2.700 16.715 4.365 1.00 97.00 92 GLU A N 1
ATOM 704 C CA . GLU A 1 92 ? 2.038 17.967 3.963 1.00 97.00 92 GLU A CA 1
ATOM 705 C C . GLU A 1 92 ? 0.559 17.773 3.613 1.00 97.00 92 GLU A C 1
ATOM 707 O O . GLU A 1 92 ? -0.258 18.653 3.863 1.00 97.00 92 GLU A O 1
ATOM 712 N N . SER A 1 93 ? 0.200 16.630 3.023 1.00 97.56 93 SER A N 1
ATOM 713 C CA . SER A 1 93 ? -1.099 16.480 2.353 1.00 97.56 93 SER A CA 1
ATOM 714 C C . SER A 1 93 ? -2.147 15.751 3.199 1.00 97.56 93 SER A C 1
ATOM 716 O O . SER A 1 93 ? -3.312 16.143 3.212 1.00 97.56 93 SER A O 1
ATOM 718 N N . LEU A 1 94 ? -1.763 14.674 3.898 1.00 97.81 94 LEU A N 1
ATOM 719 C CA . LEU A 1 94 ? -2.695 13.884 4.714 1.00 97.81 94 LEU A CA 1
ATOM 720 C C . LEU A 1 94 ? -3.181 14.605 5.987 1.00 97.81 94 LEU A C 1
ATOM 722 O O . LEU A 1 94 ? -4.385 14.540 6.229 1.00 97.81 94 LEU A O 1
ATOM 726 N N . PRO A 1 95 ? -2.343 15.306 6.780 1.00 97.75 95 PRO A N 1
ATOM 727 C CA . PRO A 1 95 ? -2.824 15.990 7.985 1.00 97.75 95 PRO A CA 1
ATOM 728 C C . PRO A 1 95 ? -3.978 16.988 7.740 1.00 97.75 95 PRO A C 1
ATOM 730 O O . PRO A 1 95 ? -5.043 16.807 8.335 1.00 97.75 95 PRO A O 1
ATOM 733 N N . PRO A 1 96 ? -3.872 17.969 6.813 1.00 97.69 96 PRO A N 1
ATOM 734 C CA . PRO A 1 96 ? -4.975 18.903 6.553 1.00 97.69 96 PRO A CA 1
ATOM 735 C C . PRO A 1 96 ? -6.197 18.229 5.915 1.00 97.69 96 PRO A C 1
ATOM 737 O O . PRO A 1 96 ? -7.317 18.721 6.043 1.00 97.69 96 PRO A O 1
ATOM 740 N N . LEU A 1 97 ? -6.011 17.093 5.236 1.00 97.69 97 LEU A N 1
ATOM 741 C CA . LEU A 1 97 ? -7.114 16.298 4.704 1.00 97.69 97 LEU A CA 1
ATOM 742 C C . LEU A 1 97 ? -7.903 15.613 5.827 1.00 97.69 97 LEU A C 1
ATOM 744 O O . LEU A 1 97 ? -9.129 15.667 5.821 1.00 97.69 97 LEU A O 1
ATOM 748 N N . PHE A 1 98 ? -7.221 15.003 6.799 1.00 97.31 98 PHE A N 1
ATOM 749 C CA . PHE A 1 98 ? -7.861 14.328 7.933 1.00 97.31 98 PHE A CA 1
ATOM 750 C C . PHE A 1 98 ? -8.523 15.288 8.922 1.00 97.31 98 PHE A C 1
ATOM 752 O O . PHE A 1 98 ? -9.517 14.910 9.540 1.00 97.31 98 PHE A O 1
ATOM 759 N N . ALA A 1 99 ? -8.082 16.547 8.974 1.00 96.06 99 ALA A N 1
ATOM 760 C CA . ALA A 1 99 ? -8.803 17.612 9.669 1.00 96.06 99 ALA A CA 1
ATOM 761 C C . ALA A 1 99 ? -10.231 17.851 9.114 1.00 96.06 99 ALA A C 1
ATOM 763 O O . ALA A 1 99 ? -11.065 18.437 9.798 1.00 96.06 99 ALA A O 1
ATOM 764 N N . ARG A 1 100 ? -10.550 17.369 7.899 1.00 94.88 100 ARG A N 1
ATOM 765 C CA . ARG A 1 100 ? -11.856 17.537 7.220 1.00 94.88 100 ARG A CA 1
ATOM 766 C C . ARG A 1 100 ? -12.769 16.312 7.311 1.00 94.88 100 ARG A C 1
ATOM 768 O O . ARG A 1 100 ? -13.565 16.077 6.400 1.00 94.88 100 ARG A O 1
ATOM 775 N N . GLN A 1 101 ? -12.629 15.528 8.381 1.00 93.69 101 GLN A N 1
ATOM 776 C CA . GLN A 1 101 ? -13.426 14.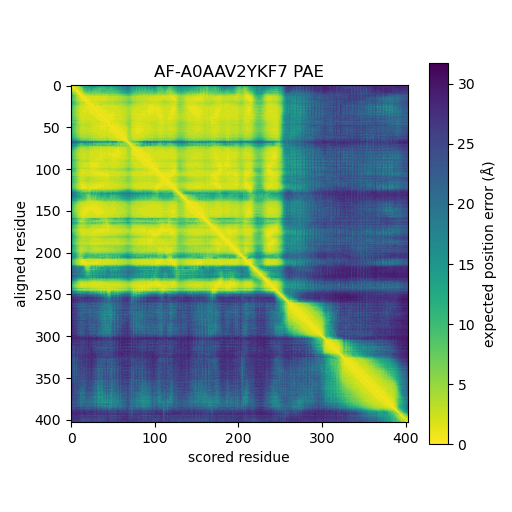323 8.646 1.00 93.69 101 GLN A CA 1
ATOM 777 C C . GLN A 1 101 ? -13.407 13.345 7.461 1.00 93.69 101 GLN A C 1
ATOM 779 O O . GLN A 1 101 ? -14.370 13.191 6.711 1.00 93.69 101 GLN A O 1
ATOM 784 N N . VAL A 1 102 ? -12.269 12.686 7.249 1.00 96.75 102 VAL A N 1
ATOM 785 C CA . VAL A 1 102 ? -12.143 11.665 6.200 1.00 96.75 102 VAL A CA 1
ATOM 786 C C . VAL A 1 102 ? -12.961 10.429 6.576 1.00 96.75 102 VAL A C 1
ATOM 788 O O . VAL A 1 102 ? -12.677 9.782 7.582 1.00 96.75 102 VAL A O 1
ATOM 791 N N . GLN A 1 103 ? -13.919 10.059 5.724 1.00 96.06 103 GLN A N 1
ATOM 792 C CA . GLN A 1 103 ? -14.742 8.859 5.903 1.00 96.06 103 GLN A CA 1
ATOM 793 C C . GLN A 1 103 ? -14.083 7.618 5.292 1.00 96.06 103 GLN A C 1
ATOM 795 O O . GLN A 1 103 ? -14.165 6.511 5.824 1.00 96.06 103 GLN A O 1
ATOM 800 N N . THR A 1 104 ? -13.452 7.763 4.126 1.00 97.69 104 THR A N 1
ATOM 801 C CA . THR A 1 104 ? -12.896 6.616 3.397 1.00 97.69 104 THR A CA 1
ATOM 802 C C . THR A 1 104 ? -11.651 7.002 2.622 1.00 97.69 104 THR A C 1
ATOM 804 O O . THR A 1 104 ? -11.647 8.010 1.920 1.00 97.69 104 THR A O 1
ATOM 807 N N . VAL A 1 105 ? -10.610 6.174 2.683 1.00 98.25 105 VAL A N 1
ATOM 808 C CA . VAL A 1 105 ? -9.407 6.296 1.853 1.00 98.25 105 VAL A CA 1
ATOM 809 C C . VAL A 1 105 ? -9.309 5.098 0.917 1.00 98.25 105 VAL A C 1
ATOM 811 O O . VAL A 1 105 ? -9.319 3.948 1.339 1.00 98.25 105 VAL A O 1
ATOM 814 N N . TYR A 1 106 ? -9.179 5.370 -0.373 1.00 98.19 106 TYR A N 1
ATOM 815 C CA . TYR A 1 106 ? -8.985 4.392 -1.430 1.00 98.19 106 TYR A CA 1
ATOM 816 C C . TYR A 1 106 ? -7.523 4.389 -1.876 1.00 98.19 106 TYR A C 1
ATOM 818 O O . TYR A 1 106 ? -7.003 5.379 -2.400 1.00 98.19 106 TYR A O 1
ATOM 826 N N . LEU A 1 107 ? -6.876 3.240 -1.718 1.00 97.88 107 LEU A N 1
ATOM 827 C CA . LEU A 1 107 ? -5.531 2.956 -2.202 1.00 97.88 107 LEU A CA 1
ATOM 828 C C . LEU A 1 107 ? -5.648 2.075 -3.445 1.00 97.88 107 LEU A C 1
ATOM 830 O O . LEU A 1 107 ? -5.975 0.889 -3.373 1.00 97.88 107 LEU A O 1
ATOM 834 N N . VAL A 1 108 ? -5.427 2.676 -4.609 1.00 97.56 108 VAL A N 1
ATOM 835 C CA . VAL A 1 108 ? -5.711 2.056 -5.902 1.00 97.56 108 VAL A CA 1
ATOM 836 C C . VAL A 1 108 ? -4.411 1.716 -6.624 1.00 97.56 108 VAL A C 1
ATOM 838 O O . VAL A 1 108 ? -3.726 2.600 -7.140 1.00 97.56 108 VAL A O 1
ATOM 841 N N . PHE A 1 109 ? -4.088 0.427 -6.723 1.00 96.62 109 PHE A N 1
ATOM 842 C CA . PHE A 1 109 ? -2.958 -0.065 -7.508 1.00 96.62 109 PHE A CA 1
ATOM 843 C C . PHE A 1 109 ? -3.388 -0.324 -8.951 1.00 96.62 109 PHE A C 1
ATOM 845 O O . PHE A 1 109 ? -4.201 -1.206 -9.243 1.00 96.62 109 PHE A O 1
ATOM 852 N N . GLY A 1 110 ? -2.820 0.418 -9.897 1.00 95.38 110 GLY A N 1
ATOM 853 C CA . GLY A 1 110 ? -3.164 0.269 -11.306 1.00 95.38 110 GLY A CA 1
ATOM 854 C C . GLY A 1 110 ? -2.438 1.240 -12.224 1.00 95.38 110 GLY A C 1
ATOM 855 O O . GLY A 1 110 ? -1.605 2.039 -11.806 1.00 95.38 110 GLY A O 1
ATOM 856 N N . ALA A 1 111 ? -2.752 1.164 -13.517 1.00 93.50 111 ALA A N 1
ATOM 857 C CA . ALA A 1 111 ? -2.289 2.174 -14.469 1.00 93.50 111 ALA A CA 1
ATOM 858 C C . ALA A 1 111 ? -3.061 3.492 -14.280 1.00 93.50 111 ALA A C 1
ATOM 860 O O . ALA A 1 111 ? -2.473 4.572 -14.291 1.00 93.50 111 ALA A O 1
ATOM 861 N N . THR A 1 112 ? -4.373 3.391 -14.049 1.00 95.25 112 THR A N 1
ATOM 862 C CA . THR A 1 112 ? -5.303 4.512 -13.867 1.00 95.25 112 THR A CA 1
ATOM 863 C C . THR A 1 112 ? -6.382 4.147 -12.842 1.00 95.25 112 THR A C 1
ATOM 865 O O . THR A 1 112 ? -6.605 2.962 -12.587 1.00 95.25 112 THR A O 1
ATOM 868 N N . LEU A 1 113 ? -7.106 5.146 -12.325 1.00 94.88 113 LEU A N 1
ATOM 869 C CA . LEU A 1 113 ? -8.286 4.947 -11.466 1.00 94.88 113 LEU A CA 1
ATOM 870 C C . LEU A 1 113 ? -9.450 4.224 -12.179 1.00 94.88 113 LEU A C 1
ATOM 872 O O . LEU A 1 113 ? -10.307 3.638 -11.524 1.00 94.88 113 LEU A O 1
ATOM 876 N N . ALA A 1 114 ? -9.476 4.237 -13.517 1.00 94.44 114 ALA A N 1
ATOM 877 C CA . ALA A 1 114 ? -10.491 3.554 -14.324 1.00 94.44 114 ALA A CA 1
ATOM 878 C C . ALA A 1 114 ? -10.143 2.083 -14.622 1.00 94.44 114 ALA A C 1
ATOM 880 O O . ALA A 1 114 ? -11.005 1.311 -15.046 1.00 94.44 114 ALA A O 1
ATOM 881 N N . SER A 1 115 ? -8.884 1.694 -14.424 1.00 93.62 115 SER A N 1
ATOM 882 C CA . SER A 1 115 ? -8.375 0.351 -14.702 1.00 93.62 115 SER A CA 1
ATOM 883 C C . SER A 1 115 ? -7.536 -0.174 -13.526 1.00 93.62 115 SER A C 1
ATOM 885 O O . SER A 1 115 ? -6.328 -0.424 -13.693 1.00 93.62 115 SER A O 1
ATOM 887 N N . PRO A 1 116 ? -8.116 -0.288 -12.321 1.00 95.50 116 PRO A N 1
ATOM 888 C CA . PRO A 1 116 ? -7.367 -0.777 -11.181 1.00 95.50 116 PRO A CA 1
ATOM 889 C C . PRO A 1 116 ? -7.128 -2.275 -11.284 1.00 95.50 116 PRO A C 1
ATOM 891 O O . PRO A 1 116 ? -7.990 -3.039 -11.715 1.00 95.50 116 PRO A O 1
ATOM 894 N N . LYS A 1 117 ? -5.932 -2.692 -10.874 1.00 94.31 117 LYS A N 1
ATOM 895 C CA . LYS A 1 117 ? -5.631 -4.103 -10.628 1.00 94.31 117 LYS A CA 1
ATOM 896 C C . LYS A 1 117 ? -6.094 -4.481 -9.232 1.00 94.31 117 LYS A C 1
ATOM 898 O O . LYS A 1 117 ? -6.652 -5.555 -9.044 1.00 94.31 117 LYS A O 1
ATOM 903 N N . GLU A 1 118 ? -5.920 -3.579 -8.280 1.00 95.44 118 GLU A N 1
ATOM 904 C CA . GLU A 1 118 ? -6.310 -3.802 -6.901 1.00 95.44 118 GLU A CA 1
ATOM 905 C C . GLU A 1 118 ? -6.766 -2.502 -6.249 1.00 95.44 118 GLU A C 1
ATOM 907 O O . GLU A 1 118 ? -6.213 -1.437 -6.528 1.00 95.44 118 GLU A O 1
ATOM 912 N N . VAL A 1 119 ? -7.793 -2.604 -5.410 1.00 96.75 119 VAL A N 1
ATOM 913 C CA . VAL A 1 119 ? -8.344 -1.491 -4.638 1.00 96.75 119 VAL A CA 1
ATOM 914 C C . VAL A 1 119 ? -8.393 -1.909 -3.178 1.00 96.75 119 VAL A C 1
ATOM 916 O O . VAL A 1 119 ? -8.964 -2.948 -2.853 1.00 96.75 119 VAL A O 1
ATOM 919 N N . ILE A 1 120 ? -7.798 -1.099 -2.311 1.00 97.44 120 ILE A N 1
ATOM 920 C CA . ILE A 1 120 ? -7.898 -1.248 -0.862 1.00 97.44 120 ILE A CA 1
ATOM 921 C C . ILE A 1 120 ? -8.671 -0.040 -0.347 1.00 97.44 120 ILE A C 1
ATOM 923 O O . ILE A 1 120 ? -8.239 1.098 -0.519 1.00 97.44 120 ILE A O 1
ATOM 927 N N . GLN A 1 121 ? -9.832 -0.301 0.229 1.00 97.69 121 GLN A N 1
ATOM 928 C CA . GLN A 1 121 ? -10.743 0.673 0.802 1.00 97.69 121 GLN A CA 1
ATOM 929 C C . GLN A 1 121 ? -10.562 0.664 2.316 1.00 97.69 121 GLN A C 1
ATOM 931 O O . GLN A 1 121 ? -10.721 -0.376 2.944 1.00 97.69 121 GLN A O 1
ATOM 936 N N . VAL A 1 122 ? -10.196 1.803 2.889 1.00 98.19 122 VAL A N 1
ATOM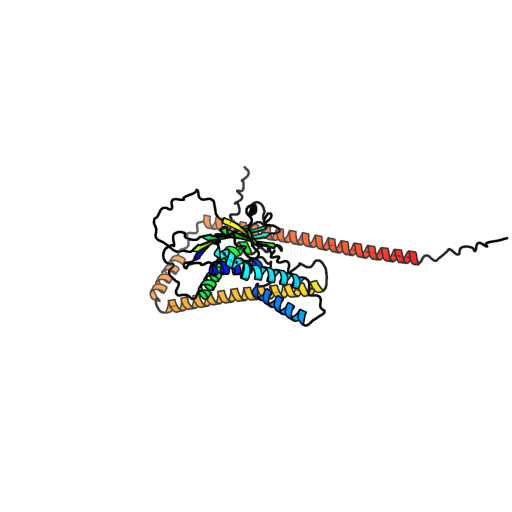 937 C CA . VAL A 1 122 ? -10.022 1.997 4.329 1.00 98.19 122 VAL A CA 1
ATOM 938 C C . VAL A 1 122 ? -11.165 2.879 4.807 1.00 98.19 122 VAL A C 1
ATOM 940 O O . VAL A 1 122 ? -11.191 4.063 4.485 1.00 98.19 122 VAL A O 1
ATOM 943 N N . GLU A 1 123 ? -12.127 2.294 5.509 1.00 97.75 123 GLU A N 1
ATOM 944 C CA . GLU A 1 123 ? -13.310 2.976 6.038 1.00 97.75 123 GLU A CA 1
ATOM 945 C C . GLU A 1 123 ? -13.079 3.349 7.498 1.00 97.75 123 GLU A C 1
ATOM 947 O O . GLU A 1 123 ? -12.685 2.500 8.298 1.00 97.75 123 GLU A O 1
ATOM 952 N N . PHE A 1 124 ? -13.356 4.601 7.844 1.00 96.75 124 PHE A N 1
ATOM 953 C CA . PHE A 1 124 ? -13.367 5.082 9.218 1.00 96.75 124 PHE A CA 1
ATOM 954 C C . PHE A 1 124 ? -14.822 5.236 9.649 1.00 96.75 124 PHE A C 1
ATOM 956 O O . PHE A 1 124 ? -15.545 6.075 9.112 1.00 96.75 124 PHE A O 1
ATOM 963 N N . HIS A 1 125 ? -15.254 4.395 10.586 1.00 94.44 125 HIS A N 1
ATOM 964 C CA . HIS A 1 125 ? -16.589 4.465 11.168 1.00 94.44 125 HIS A CA 1
ATOM 965 C C . HIS A 1 125 ? -16.506 5.275 12.456 1.00 94.44 125 HIS A C 1
ATOM 967 O O . HIS A 1 125 ? -15.924 4.827 13.443 1.00 94.44 125 HIS A O 1
ATOM 973 N N . GLU A 1 126 ? -17.053 6.485 12.412 1.00 87.69 126 GLU A N 1
ATOM 974 C CA . GLU A 1 126 ? -17.124 7.395 13.550 1.00 87.69 126 GLU A CA 1
ATOM 975 C C . GLU A 1 126 ? -18.516 7.303 14.177 1.00 87.69 126 GLU A C 1
ATOM 977 O O . GLU A 1 126 ? -19.524 7.384 13.472 1.00 87.69 126 GLU A O 1
ATOM 982 N N . HIS A 1 127 ? -18.587 7.095 15.492 1.00 80.25 127 HIS A N 1
ATOM 983 C CA . HIS A 1 127 ? -19.859 7.102 16.207 1.00 80.25 127 HIS A CA 1
ATOM 984 C C . HIS A 1 127 ? -20.332 8.549 16.387 1.00 80.25 127 HIS A C 1
ATOM 986 O O . HIS A 1 127 ? -19.760 9.302 17.170 1.00 80.25 127 HIS A O 1
ATOM 992 N N . GLN A 1 128 ? -21.378 8.930 15.641 1.00 67.31 128 GLN A N 1
ATOM 993 C CA . GLN A 1 128 ? -21.961 10.280 15.653 1.00 67.31 128 GLN A CA 1
ATOM 994 C C . GLN A 1 128 ? -22.513 10.702 17.026 1.00 67.31 128 GLN A C 1
ATOM 996 O O . GLN A 1 128 ? -22.621 11.896 17.286 1.00 67.31 128 GLN A O 1
ATOM 1001 N N . ASP A 1 129 ? -22.789 9.753 17.922 1.00 63.41 129 ASP A N 1
ATOM 1002 C CA . ASP A 1 129 ? -23.447 10.020 19.208 1.00 63.41 129 ASP A CA 1
ATOM 1003 C C . ASP A 1 129 ? -22.473 10.383 20.347 1.00 63.41 129 ASP A C 1
ATOM 1005 O O . ASP A 1 129 ? -22.883 10.665 21.476 1.00 63.41 129 ASP A O 1
ATOM 1009 N N . ALA A 1 130 ? -21.165 10.430 20.074 1.00 56.62 130 ALA A N 1
ATOM 1010 C CA . ALA A 1 130 ? -20.131 10.695 21.074 1.00 56.62 130 ALA A CA 1
ATOM 1011 C C . ALA A 1 130 ? -19.925 12.195 21.386 1.00 56.62 130 ALA A C 1
ATOM 1013 O O . ALA A 1 130 ? -18.805 12.642 21.615 1.00 56.62 130 ALA A O 1
ATOM 1014 N N . THR A 1 131 ? -20.998 12.990 21.469 1.00 62.66 131 THR A N 1
ATOM 1015 C CA . THR A 1 131 ? -20.944 14.305 22.149 1.00 62.66 131 THR A CA 1
ATOM 1016 C C . THR A 1 131 ? -20.659 14.181 23.653 1.00 62.66 131 THR A C 1
ATOM 1018 O O . THR A 1 131 ? -20.390 15.182 24.318 1.00 62.66 131 THR A O 1
ATOM 1021 N N . GLY A 1 132 ? -20.695 12.963 24.206 1.00 61.78 132 GLY A N 1
ATOM 1022 C CA . GLY A 1 132 ? -20.195 12.672 25.546 1.00 61.78 132 GLY A CA 1
ATOM 1023 C C . GLY A 1 132 ? -18.681 12.869 25.618 1.00 61.78 132 GLY A C 1
ATOM 1024 O O . GLY A 1 132 ? -17.955 12.421 24.737 1.00 61.78 132 GLY A O 1
ATOM 1025 N N . GLN A 1 133 ? -18.211 13.553 26.666 1.00 66.44 133 GLN A N 1
ATOM 1026 C CA . GLN A 1 133 ? -16.791 13.805 26.926 1.00 66.44 133 GLN A CA 1
ATOM 1027 C C . GLN A 1 133 ? -15.935 12.568 26.616 1.00 66.44 133 GLN A C 1
ATOM 1029 O O . GLN A 1 133 ? -16.038 11.547 27.298 1.00 66.44 133 GLN A O 1
ATOM 1034 N N . VAL A 1 134 ? -15.080 12.674 25.595 1.00 65.19 134 VAL A N 1
ATOM 1035 C CA . VAL A 1 134 ? -14.088 11.646 25.272 1.00 65.19 134 VAL A CA 1
ATOM 1036 C C . VAL A 1 134 ? -13.216 11.478 26.508 1.00 65.19 134 VAL A C 1
ATOM 1038 O O . VAL A 1 134 ? -12.482 12.394 26.883 1.00 65.19 134 VAL A O 1
ATOM 1041 N N . ALA A 1 135 ? -13.326 10.327 27.173 1.00 69.75 135 ALA A N 1
ATOM 1042 C CA . ALA A 1 135 ? -12.471 10.004 28.301 1.00 69.75 135 ALA A CA 1
ATOM 1043 C C . ALA A 1 135 ? -11.017 10.086 27.822 1.00 69.75 135 ALA A C 1
ATOM 1045 O O . ALA A 1 135 ? -10.574 9.273 27.006 1.00 69.75 135 ALA A O 1
ATOM 1046 N N . VAL A 1 136 ? -10.298 11.113 28.283 1.00 75.81 136 VAL A N 1
ATOM 1047 C CA . VAL A 1 136 ? -8.904 11.341 27.910 1.00 75.81 136 VAL A CA 1
ATOM 1048 C C . VAL A 1 136 ? -8.122 10.116 28.356 1.00 75.81 136 VAL A C 1
ATOM 1050 O O . VAL A 1 136 ? -8.034 9.814 29.547 1.00 75.81 136 VAL A O 1
ATOM 1053 N N . SER A 1 137 ? -7.598 9.368 27.388 1.00 79.75 137 SER A N 1
ATOM 1054 C CA . SER A 1 137 ? -6.745 8.226 27.685 1.00 79.75 137 SER A CA 1
ATOM 1055 C C . SER A 1 137 ? -5.535 8.728 28.482 1.00 79.75 137 SER A C 1
ATOM 1057 O O . SER A 1 137 ? -4.886 9.676 28.044 1.00 79.75 137 SER A O 1
ATOM 1059 N N . PRO A 1 138 ? -5.168 8.102 29.615 1.00 89.94 138 PRO A N 1
ATOM 1060 C CA . PRO A 1 138 ? -3.989 8.496 30.392 1.00 89.94 138 PRO A CA 1
ATOM 1061 C C . PRO A 1 138 ? -2.665 8.177 29.672 1.00 89.94 138 PRO A C 1
ATOM 1063 O O . PRO A 1 138 ? -1.585 8.348 30.235 1.00 89.94 138 PRO A O 1
ATOM 1066 N N . MET A 1 139 ? -2.731 7.633 28.455 1.00 91.44 139 MET A N 1
ATOM 1067 C CA . MET A 1 139 ? -1.578 7.206 27.680 1.00 91.44 139 MET A CA 1
ATOM 1068 C C . MET A 1 139 ? -1.052 8.350 26.809 1.00 91.44 139 MET A C 1
ATOM 1070 O O . MET A 1 139 ? -1.823 9.056 26.170 1.00 91.44 139 MET A O 1
ATOM 1074 N N . ASP A 1 140 ? 0.274 8.471 26.740 1.00 94.75 140 ASP A N 1
ATOM 1075 C CA . ASP A 1 140 ? 0.958 9.387 25.826 1.00 94.75 140 ASP A CA 1
ATOM 1076 C C . ASP A 1 140 ? 0.453 9.221 24.369 1.00 94.75 140 ASP A C 1
ATOM 1078 O O . ASP A 1 140 ? 0.422 8.081 23.876 1.00 94.75 140 ASP A O 1
ATOM 1082 N N . PRO A 1 141 ? 0.079 10.311 23.665 1.00 93.19 141 PRO A N 1
ATOM 1083 C CA . PRO A 1 141 ? -0.472 10.253 22.308 1.00 93.19 141 PRO A CA 1
ATOM 1084 C C . PRO A 1 141 ? 0.416 9.501 21.312 1.00 93.19 141 PRO A C 1
ATOM 1086 O O . PRO A 1 141 ? -0.073 8.678 20.536 1.00 93.19 141 PRO A O 1
ATOM 1089 N N . SER A 1 142 ? 1.737 9.689 21.385 1.00 95.12 142 SER A N 1
ATOM 1090 C CA . SER A 1 142 ? 2.694 9.023 20.488 1.00 95.12 142 SER A CA 1
ATOM 1091 C C . SER A 1 142 ? 2.696 7.506 20.695 1.00 95.12 142 SER A C 1
ATOM 1093 O O . SER A 1 142 ? 2.749 6.715 19.747 1.00 95.12 142 SER A O 1
ATOM 1095 N N . ARG A 1 143 ? 2.602 7.071 21.957 1.00 95.88 143 ARG A N 1
ATOM 1096 C CA . ARG A 1 143 ? 2.495 5.650 22.301 1.00 95.88 143 ARG A CA 1
ATOM 1097 C C . ARG A 1 143 ? 1.166 5.056 21.841 1.00 95.88 143 ARG A C 1
ATOM 1099 O O . ARG A 1 143 ? 1.166 3.934 21.329 1.00 95.88 143 ARG A O 1
ATOM 1106 N N . LEU A 1 144 ? 0.061 5.784 22.000 1.00 94.94 144 LEU A N 1
ATOM 1107 C CA . LEU A 1 144 ? -1.250 5.361 21.509 1.00 94.94 144 LEU A CA 1
ATOM 1108 C C . LEU A 1 144 ? -1.228 5.174 19.986 1.00 94.94 144 LEU A C 1
ATOM 1110 O O . LEU A 1 144 ? -1.582 4.100 19.497 1.00 94.94 144 LEU A O 1
ATOM 1114 N N . GLN A 1 145 ? -0.722 6.168 19.254 1.00 95.81 145 GLN A N 1
ATOM 1115 C CA . GLN A 1 145 ? -0.538 6.132 17.803 1.00 95.81 145 GLN A CA 1
ATOM 1116 C C . GLN A 1 145 ? 0.245 4.887 17.369 1.00 95.81 145 GLN A C 1
ATOM 1118 O O . GLN A 1 145 ? -0.214 4.126 16.512 1.00 95.81 145 GLN A O 1
ATOM 1123 N N . LEU A 1 146 ? 1.390 4.620 18.006 1.00 96.38 146 LEU A N 1
ATOM 1124 C CA . LEU A 1 146 ? 2.218 3.452 17.707 1.00 96.38 146 LEU A CA 1
ATOM 1125 C C . LEU A 1 146 ? 1.466 2.133 17.934 1.00 96.38 146 LEU A C 1
ATOM 1127 O O . LEU A 1 146 ? 1.517 1.241 17.085 1.00 96.38 146 LEU A O 1
ATOM 1131 N N . LEU A 1 147 ? 0.758 1.992 19.057 1.00 96.31 147 LEU A N 1
ATOM 1132 C CA . LEU A 1 147 ? -0.011 0.782 19.365 1.00 96.31 147 LEU A CA 1
ATOM 1133 C C . LEU A 1 147 ? -1.167 0.580 18.380 1.00 96.31 147 LEU A C 1
ATOM 1135 O O . LEU A 1 147 ? -1.406 -0.550 17.939 1.00 96.31 147 LEU A O 1
ATOM 1139 N N . CYS A 1 148 ? -1.848 1.660 17.991 1.00 96.94 148 CYS A N 1
ATOM 1140 C CA . CYS A 1 148 ? -2.942 1.605 17.030 1.00 96.94 148 CYS A CA 1
ATOM 1141 C C . CYS A 1 148 ? -2.459 1.164 15.645 1.00 96.94 148 CYS A C 1
ATOM 1143 O O . CYS A 1 148 ? -3.033 0.240 15.054 1.00 96.94 148 CYS A O 1
ATOM 1145 N N . VAL A 1 149 ? -1.350 1.746 15.179 1.00 97.19 149 VAL A N 1
ATOM 1146 C CA . VAL A 1 149 ? -0.665 1.367 13.937 1.00 97.19 149 VAL A CA 1
ATOM 1147 C C . VAL A 1 149 ? -0.209 -0.093 13.983 1.00 97.19 149 VAL A C 1
ATOM 1149 O O . VAL A 1 149 ? -0.495 -0.860 13.065 1.00 97.19 149 VAL A O 1
ATOM 1152 N N . GLN A 1 150 ? 0.464 -0.520 15.055 1.00 96.94 150 GLN A N 1
ATOM 1153 C CA . GLN A 1 150 ? 0.944 -1.899 15.189 1.00 96.94 150 GLN A CA 1
ATOM 1154 C C . GLN A 1 150 ? -0.202 -2.912 15.168 1.00 96.94 150 GLN A C 1
ATOM 1156 O O . GLN A 1 150 ? -0.085 -3.962 14.531 1.00 96.94 150 GLN A O 1
ATOM 1161 N N . LYS A 1 151 ? -1.314 -2.603 15.845 1.00 97.31 151 LYS A N 1
ATOM 1162 C CA . LYS A 1 151 ? -2.516 -3.439 15.832 1.00 97.31 151 LYS A CA 1
ATOM 1163 C C . LYS A 1 151 ? -3.104 -3.540 14.423 1.00 97.31 151 LYS A C 1
ATOM 1165 O O . LYS A 1 151 ? -3.351 -4.660 13.977 1.00 97.31 151 LYS A O 1
ATOM 1170 N N . LEU A 1 152 ? -3.252 -2.413 13.718 1.00 97.38 152 LEU A N 1
ATOM 1171 C CA . LEU A 1 152 ? -3.732 -2.384 12.332 1.00 97.38 152 LEU A CA 1
ATOM 1172 C C . LEU A 1 152 ? -2.869 -3.280 11.447 1.00 97.38 152 LEU A C 1
ATOM 1174 O O . LEU A 1 152 ? -3.374 -4.201 10.811 1.00 97.38 152 LEU A O 1
ATOM 1178 N N . LEU A 1 153 ? -1.557 -3.038 11.436 1.00 96.31 153 LEU A N 1
ATOM 1179 C CA . LEU A 1 153 ? -0.630 -3.769 10.580 1.00 96.31 153 LEU A CA 1
ATOM 1180 C C . LEU A 1 153 ? -0.616 -5.261 10.906 1.00 96.31 153 LEU A C 1
ATOM 1182 O O . LEU A 1 153 ? -0.591 -6.077 9.990 1.00 96.31 153 LEU A O 1
ATOM 1186 N N . ARG A 1 154 ? -0.682 -5.642 12.188 1.00 95.50 154 ARG A N 1
ATOM 1187 C CA . ARG A 1 154 ? -0.744 -7.054 12.586 1.00 95.50 154 ARG A CA 1
ATOM 1188 C C . ARG A 1 154 ? -1.990 -7.739 12.032 1.00 95.50 154 ARG A C 1
ATOM 1190 O O . ARG A 1 154 ? -1.872 -8.837 11.501 1.00 95.50 154 ARG A O 1
ATOM 1197 N N . ILE A 1 155 ? -3.153 -7.099 12.133 1.00 95.44 155 ILE A N 1
ATOM 1198 C CA . ILE A 1 155 ? -4.421 -7.646 11.632 1.00 95.44 155 ILE A CA 1
ATOM 1199 C C . ILE A 1 155 ? -4.392 -7.712 10.099 1.00 95.44 155 ILE A C 1
ATOM 1201 O O . ILE A 1 155 ? -4.677 -8.762 9.525 1.00 95.44 155 ILE A O 1
ATOM 1205 N N . VAL A 1 156 ? -3.954 -6.643 9.428 1.00 93.62 156 VAL A N 1
ATOM 1206 C CA . VAL A 1 156 ? -3.821 -6.604 7.963 1.00 93.62 156 VAL A CA 1
ATOM 1207 C C . VAL A 1 156 ? -2.847 -7.670 7.461 1.00 93.62 156 VAL A C 1
ATOM 1209 O O . VAL A 1 156 ? -3.136 -8.322 6.466 1.00 93.62 156 VAL A O 1
ATOM 1212 N N . ILE A 1 157 ? -1.720 -7.901 8.139 1.00 90.88 157 ILE A N 1
ATOM 1213 C CA . ILE A 1 157 ? -0.762 -8.953 7.768 1.00 90.88 157 ILE A CA 1
ATOM 1214 C C . ILE A 1 157 ? -1.340 -10.344 8.052 1.00 90.88 157 ILE A C 1
ATOM 1216 O O . ILE A 1 157 ? -1.215 -11.226 7.208 1.00 90.88 157 ILE A O 1
ATOM 1220 N N . ALA A 1 158 ? -1.991 -10.553 9.199 1.00 91.12 158 ALA A N 1
ATOM 1221 C CA . ALA A 1 158 ? -2.547 -11.853 9.576 1.00 91.12 158 ALA A CA 1
ATOM 1222 C C . ALA A 1 158 ? -3.670 -12.298 8.627 1.00 91.12 158 ALA A C 1
ATOM 1224 O O . ALA A 1 158 ? -3.603 -13.389 8.064 1.00 91.12 158 ALA A O 1
ATOM 1225 N N . HIS A 1 159 ? -4.663 -11.438 8.390 1.00 88.44 159 HIS A N 1
ATOM 1226 C CA . HIS A 1 159 ? -5.763 -11.730 7.464 1.00 88.44 159 HIS A CA 1
ATOM 1227 C C . HIS A 1 159 ? -5.324 -11.631 6.008 1.00 88.44 159 HIS A C 1
ATOM 1229 O O . HIS A 1 159 ? -5.784 -12.365 5.137 1.00 88.44 159 HIS A O 1
ATOM 1235 N N . GLY A 1 160 ? -4.413 -10.710 5.734 1.00 82.19 160 GLY A N 1
ATOM 1236 C CA . GLY A 1 160 ? -3.979 -10.415 4.394 1.00 82.19 160 GLY A CA 1
ATOM 1237 C C . GLY A 1 160 ? -2.840 -11.288 3.895 1.00 82.19 160 GLY A C 1
ATOM 1238 O O . GLY A 1 160 ? -2.556 -11.202 2.712 1.00 82.19 160 GLY A O 1
ATOM 1239 N N . ALA A 1 161 ? -2.213 -12.157 4.694 1.00 79.06 161 ALA A N 1
ATOM 1240 C CA . ALA A 1 161 ? -1.158 -13.051 4.208 1.00 79.06 161 ALA A CA 1
ATOM 1241 C C . ALA A 1 161 ? -1.611 -13.806 2.945 1.00 79.06 161 ALA A C 1
ATOM 1243 O O . ALA A 1 161 ? -0.961 -13.749 1.909 1.00 79.06 161 ALA A O 1
ATOM 1244 N N . GLN A 1 162 ? -2.803 -14.397 2.945 1.00 78.31 162 GLN A N 1
ATOM 1245 C CA . GLN A 1 162 ? -3.302 -15.128 1.774 1.00 78.31 162 GLN A CA 1
ATOM 1246 C C . GLN A 1 162 ? -3.617 -14.214 0.573 1.00 78.31 162 GLN A C 1
ATOM 1248 O O . GLN A 1 162 ? -3.467 -14.612 -0.583 1.00 78.31 162 GLN A O 1
ATOM 1253 N N . HIS A 1 163 ? -4.001 -12.962 0.827 1.00 84.50 163 HIS A N 1
ATOM 1254 C CA . HIS A 1 163 ? -4.481 -12.029 -0.193 1.00 84.50 163 HIS A CA 1
ATOM 1255 C C . HIS A 1 163 ? -3.394 -11.081 -0.741 1.00 84.50 163 HIS A C 1
ATOM 1257 O O . HIS A 1 163 ? -3.428 -10.699 -1.921 1.00 84.50 163 HIS A O 1
ATOM 1263 N N . PHE A 1 164 ? -2.402 -10.731 0.081 1.00 84.31 164 PHE A N 1
ATOM 1264 C CA . PHE A 1 164 ? -1.273 -9.850 -0.215 1.00 84.31 164 PHE A CA 1
ATOM 1265 C C . PHE A 1 164 ? -0.033 -10.599 -0.723 1.00 84.31 164 PHE A C 1
ATOM 1267 O O . PHE A 1 164 ? 0.758 -9.991 -1.438 1.00 84.31 164 PHE A O 1
ATOM 1274 N N . ASN A 1 165 ? 0.089 -11.917 -0.496 1.00 76.88 165 ASN A N 1
ATOM 1275 C CA . ASN A 1 165 ? 1.260 -12.711 -0.916 1.00 76.88 165 ASN A CA 1
ATOM 1276 C C . ASN A 1 165 ? 1.517 -12.748 -2.435 1.00 76.88 165 ASN A C 1
ATOM 1278 O O . ASN A 1 165 ? 2.618 -13.073 -2.876 1.00 76.88 165 ASN A O 1
ATOM 1282 N N . GLY A 1 166 ? 0.524 -12.416 -3.264 1.00 79.94 166 GLY A N 1
ATOM 1283 C CA . GLY A 1 166 ? 0.736 -12.293 -4.706 1.00 79.94 166 GLY A CA 1
ATOM 1284 C C . GLY A 1 166 ? 1.413 -10.971 -5.057 1.00 79.94 166 GLY A C 1
ATOM 1285 O O . GLY A 1 166 ? 0.778 -9.921 -4.916 1.00 79.94 166 GLY A O 1
ATOM 1286 N N . SER A 1 167 ? 2.642 -11.020 -5.580 1.00 82.19 167 SER A N 1
ATOM 1287 C CA . SER A 1 167 ? 3.318 -9.829 -6.101 1.00 82.19 167 SER A CA 1
ATOM 1288 C C . SER A 1 167 ? 2.465 -9.162 -7.181 1.00 82.19 167 SER A C 1
ATOM 1290 O O . SER A 1 167 ? 1.934 -9.810 -8.092 1.00 82.19 167 SER A O 1
ATOM 1292 N N . LEU A 1 168 ? 2.286 -7.847 -7.062 1.00 88.88 168 LEU A N 1
ATOM 1293 C CA . LEU A 1 168 ? 1.671 -7.077 -8.129 1.00 88.88 168 LEU A CA 1
ATOM 1294 C C . LEU A 1 168 ? 2.754 -6.728 -9.151 1.00 88.88 168 LEU A C 1
ATOM 1296 O O . LEU A 1 168 ? 3.873 -6.385 -8.767 1.00 88.88 168 LEU A O 1
ATOM 1300 N N . PRO A 1 169 ? 2.447 -6.758 -10.459 1.00 90.62 169 PRO A N 1
ATOM 1301 C CA . PRO A 1 169 ? 3.326 -6.117 -11.427 1.00 90.62 169 PRO A CA 1
ATOM 1302 C C . PRO A 1 169 ? 3.532 -4.654 -11.022 1.00 90.62 169 PRO A C 1
ATOM 1304 O O . PRO A 1 169 ? 2.649 -4.053 -10.407 1.00 90.62 169 PRO A O 1
ATOM 1307 N N . VAL A 1 170 ? 4.666 -4.072 -11.408 1.00 91.00 170 VAL A N 1
ATOM 1308 C CA . VAL A 1 170 ? 4.949 -2.657 -11.147 1.00 91.00 170 VAL A CA 1
ATOM 1309 C C . VAL A 1 170 ? 3.776 -1.808 -11.638 1.00 91.00 170 VAL A C 1
ATOM 1311 O O . VAL A 1 170 ? 3.421 -1.824 -12.822 1.00 91.00 170 VAL A O 1
ATOM 1314 N N . THR A 1 171 ? 3.142 -1.103 -10.709 1.00 94.19 171 THR A N 1
ATOM 1315 C CA . THR A 1 171 ? 1.971 -0.260 -10.946 1.00 94.19 171 THR A CA 1
ATOM 1316 C C . THR A 1 171 ? 2.148 1.086 -10.260 1.00 94.19 171 THR A C 1
ATOM 1318 O O . THR A 1 171 ? 3.090 1.302 -9.501 1.00 94.19 171 THR A O 1
AT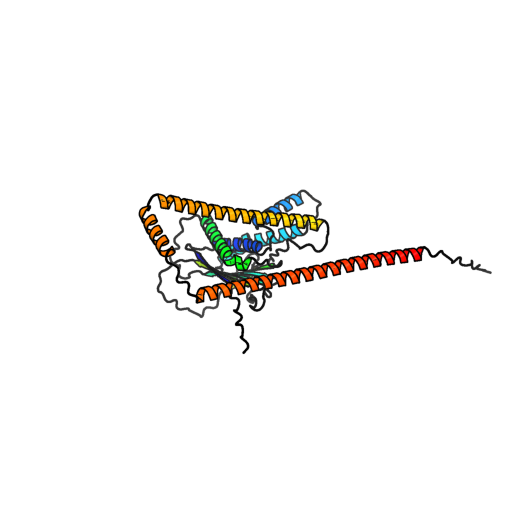OM 1321 N N . CYS A 1 172 ? 1.267 2.026 -10.590 1.00 95.38 172 CYS A N 1
ATOM 1322 C CA . CYS A 1 172 ? 1.145 3.255 -9.831 1.00 95.38 172 CYS A CA 1
ATOM 1323 C C . CYS A 1 172 ? 0.169 3.007 -8.681 1.00 95.38 172 CYS A C 1
ATOM 1325 O O . CYS A 1 172 ? -0.890 2.410 -8.896 1.00 95.38 172 CYS A O 1
ATOM 1327 N N . LEU A 1 173 ? 0.509 3.490 -7.493 1.00 97.31 173 LEU A N 1
ATOM 1328 C CA . LEU A 1 173 ? -0.453 3.683 -6.422 1.00 97.31 173 LEU A CA 1
ATOM 1329 C C . LEU A 1 173 ? -1.096 5.063 -6.604 1.00 97.31 173 LEU A C 1
ATOM 1331 O O . LEU A 1 173 ? -0.401 6.074 -6.721 1.00 97.31 173 LEU A O 1
ATOM 1335 N N . HIS A 1 174 ? -2.424 5.091 -6.671 1.00 97.75 174 HIS A N 1
ATOM 1336 C CA . HIS A 1 174 ? -3.227 6.310 -6.621 1.00 97.75 174 HIS A CA 1
ATOM 1337 C C . HIS A 1 174 ? -3.920 6.363 -5.262 1.00 97.75 174 HIS A C 1
ATOM 1339 O O . HIS A 1 174 ? -4.498 5.365 -4.834 1.00 97.75 174 HIS A O 1
ATOM 1345 N N . VAL A 1 175 ? -3.868 7.519 -4.607 1.00 98.06 175 VAL A N 1
ATOM 1346 C CA . VAL A 1 175 ? -4.526 7.753 -3.318 1.00 98.06 175 VAL A CA 1
ATOM 1347 C C . VAL A 1 175 ? -5.706 8.688 -3.551 1.00 98.06 175 VAL A C 1
ATOM 1349 O O . VAL A 1 175 ? -5.551 9.763 -4.138 1.00 98.06 175 VAL A O 1
ATOM 1352 N N . VAL A 1 176 ? -6.892 8.255 -3.138 1.00 98.31 176 VAL A N 1
ATOM 1353 C CA . VAL A 1 176 ? -8.127 9.043 -3.200 1.00 98.31 176 VAL A CA 1
ATOM 1354 C C . VAL A 1 176 ? -8.785 8.984 -1.832 1.00 98.31 176 VAL A C 1
ATOM 1356 O O . VAL A 1 176 ? -8.825 7.917 -1.238 1.00 98.31 176 VAL A O 1
ATOM 1359 N N . ALA A 1 177 ? -9.313 10.090 -1.329 1.00 98.19 177 ALA A N 1
ATOM 1360 C CA . ALA A 1 177 ? -10.022 10.122 -0.055 1.00 98.19 177 ALA A CA 1
ATOM 1361 C C . ALA A 1 177 ? -11.391 10.779 -0.211 1.00 98.19 177 ALA A C 1
ATOM 1363 O O . ALA A 1 177 ? -11.534 11.723 -0.979 1.00 98.19 177 ALA A O 1
ATOM 1364 N N . SER A 1 178 ? -12.383 10.282 0.516 1.00 97.81 178 SER A N 1
ATOM 1365 C CA . SER A 1 178 ? -13.695 10.899 0.678 1.00 97.81 178 SER A CA 1
ATOM 1366 C C . SER A 1 178 ? -13.681 11.726 1.958 1.00 97.81 178 SER A C 1
ATOM 1368 O O . SER A 1 178 ? -13.496 11.164 3.039 1.00 97.81 178 SER A O 1
ATOM 1370 N N . ALA A 1 179 ? -13.835 13.042 1.836 1.00 97.44 179 ALA A N 1
ATOM 1371 C CA . ALA A 1 179 ? -13.833 13.983 2.957 1.00 97.44 179 ALA A CA 1
ATOM 1372 C C . ALA A 1 179 ? -14.866 15.089 2.719 1.00 97.44 179 ALA A C 1
ATOM 1374 O O . ALA A 1 179 ? -15.333 15.265 1.589 1.00 97.44 179 ALA A O 1
ATOM 1375 N N . ILE A 1 180 ? -15.219 15.839 3.760 1.00 96.25 180 ILE A N 1
ATOM 1376 C CA . ILE A 1 180 ? -16.183 16.938 3.645 1.00 96.25 180 ILE A CA 1
ATOM 1377 C C . ILE A 1 180 ? -15.650 18.002 2.670 1.00 96.25 180 ILE A C 1
ATOM 1379 O O . ILE A 1 180 ? -14.448 18.302 2.615 1.00 96.25 180 ILE A O 1
ATOM 1383 N N . LYS A 1 181 ? -16.540 18.555 1.838 1.00 95.81 181 LYS A N 1
ATOM 1384 C CA . LYS A 1 181 ? -16.192 19.666 0.947 1.00 95.81 181 LYS A CA 1
ATOM 1385 C C . LYS A 1 181 ? -15.745 20.876 1.777 1.00 95.81 181 LYS A C 1
ATOM 1387 O O . LYS A 1 181 ? -16.467 21.319 2.661 1.00 95.81 181 LYS A O 1
ATOM 1392 N N . SER A 1 182 ? -14.581 21.427 1.456 1.00 94.81 182 SER A N 1
ATOM 1393 C CA . SER A 1 182 ? -14.085 22.676 2.037 1.00 94.81 182 SER A CA 1
ATOM 1394 C C . SER A 1 182 ? -13.482 23.542 0.935 1.00 94.81 182 SER A C 1
ATOM 1396 O O . SER A 1 182 ? -12.969 23.017 -0.057 1.00 94.81 182 SER A O 1
ATOM 1398 N N . ASP A 1 183 ? -13.594 24.858 1.101 1.00 95.56 183 ASP A N 1
ATOM 1399 C CA . ASP A 1 183 ? -13.128 25.851 0.129 1.00 95.56 183 ASP A CA 1
ATOM 1400 C C . ASP A 1 183 ? -11.614 26.071 0.197 1.00 95.56 183 ASP A C 1
ATOM 1402 O O . ASP A 1 183 ? -10.995 26.502 -0.775 1.00 95.56 183 ASP A O 1
ATOM 1406 N N . GLU A 1 184 ? -10.992 25.735 1.327 1.00 96.94 184 GLU A N 1
ATOM 1407 C CA . GLU A 1 184 ? -9.548 25.830 1.468 1.00 96.94 184 GLU A CA 1
ATOM 1408 C C . GLU A 1 184 ? -8.875 24.735 0.611 1.00 96.94 184 GLU A C 1
ATOM 1410 O O . GLU A 1 184 ? -9.278 23.566 0.655 1.00 96.94 184 GLU A O 1
ATOM 1415 N N . PRO A 1 185 ? -7.840 25.050 -0.181 1.00 97.12 185 PRO A N 1
ATOM 1416 C CA . PRO A 1 185 ? -7.125 24.043 -0.953 1.00 97.12 185 PRO A CA 1
ATOM 1417 C C . PRO A 1 185 ? -6.304 23.126 -0.037 1.00 97.12 185 PRO A C 1
ATOM 1419 O O . PRO A 1 185 ? -5.660 23.578 0.903 1.00 97.12 185 PRO A O 1
ATOM 1422 N N . ILE A 1 186 ? -6.284 21.827 -0.337 1.00 97.25 186 ILE A N 1
ATOM 1423 C CA . ILE A 1 186 ? -5.421 20.861 0.356 1.00 97.25 186 ILE A CA 1
ATOM 1424 C C . ILE A 1 186 ? -4.151 20.681 -0.482 1.00 97.25 186 ILE A C 1
ATOM 1426 O O . ILE A 1 186 ? -4.271 20.376 -1.677 1.00 97.25 186 ILE A O 1
ATOM 1430 N N . PRO A 1 187 ? -2.945 20.821 0.097 1.00 97.62 187 PRO A N 1
ATOM 1431 C CA . PRO A 1 187 ? -1.697 20.574 -0.615 1.00 97.62 187 PRO A CA 1
ATOM 1432 C C . PRO A 1 187 ? -1.723 19.231 -1.352 1.00 97.62 187 PRO A C 1
ATOM 1434 O O . PRO A 1 187 ? -2.105 18.202 -0.797 1.00 97.62 187 PRO A O 1
ATOM 1437 N N . ALA A 1 188 ? -1.376 19.263 -2.641 1.00 97.50 188 ALA A N 1
ATOM 1438 C CA . ALA A 1 188 ? -1.302 18.102 -3.532 1.00 97.50 188 ALA A CA 1
ATOM 1439 C C . ALA A 1 188 ? -2.569 17.219 -3.653 1.00 97.50 188 ALA A C 1
ATOM 1441 O O . ALA A 1 188 ? -2.513 16.147 -4.263 1.00 97.50 188 ALA A O 1
ATOM 1442 N N . PHE A 1 189 ? -3.729 17.666 -3.169 1.00 98.19 189 PHE A N 1
ATOM 1443 C CA . PHE A 1 189 ? -5.018 17.013 -3.389 1.00 98.19 189 PHE A CA 1
ATOM 1444 C C . PHE A 1 189 ? -5.924 17.894 -4.247 1.00 98.19 189 PHE A C 1
ATOM 1446 O O . PHE A 1 189 ? -6.103 19.080 -4.000 1.00 98.19 189 PHE A O 1
ATOM 1453 N N . SER A 1 190 ? -6.533 17.292 -5.267 1.00 97.75 190 SER A N 1
ATOM 1454 C CA . SER A 1 190 ? -7.510 17.960 -6.131 1.00 97.75 190 SER A CA 1
ATOM 1455 C C . SER A 1 190 ? -8.915 17.416 -5.848 1.00 97.75 190 SER A C 1
ATOM 1457 O O . SER A 1 190 ? -9.088 16.192 -5.908 1.00 97.75 190 SER A O 1
ATOM 1459 N N . PRO A 1 191 ? -9.919 18.259 -5.541 1.00 97.81 191 PRO A N 1
ATOM 1460 C CA . PRO A 1 191 ? -11.300 17.804 -5.415 1.00 97.81 191 PRO A CA 1
ATOM 1461 C C . PRO A 1 191 ? -11.828 17.373 -6.788 1.00 97.81 191 PRO A C 1
ATOM 1463 O O . PRO A 1 191 ? -11.584 18.025 -7.803 1.00 97.81 191 PRO A O 1
ATOM 1466 N N . GLN A 1 192 ? -12.544 16.255 -6.837 1.00 97.12 192 GLN A N 1
ATOM 1467 C CA . GLN A 1 192 ? -13.059 15.664 -8.066 1.00 97.12 192 GLN A CA 1
ATOM 1468 C C . GLN A 1 192 ? -14.521 15.246 -7.875 1.00 97.12 192 GLN A C 1
ATOM 1470 O O . GLN A 1 192 ? -14.811 14.154 -7.393 1.00 97.12 192 GLN A O 1
ATOM 1475 N N . GLN A 1 193 ? -15.455 16.100 -8.297 1.00 93.56 193 GLN A N 1
ATOM 1476 C CA . GLN A 1 193 ? -16.898 15.853 -8.135 1.00 93.56 193 GLN A CA 1
ATOM 1477 C C . GLN A 1 193 ? -17.404 14.671 -8.975 1.00 93.56 193 GLN A C 1
ATOM 1479 O O . GLN A 1 193 ? -18.270 13.920 -8.545 1.00 93.56 193 GLN A O 1
ATOM 1484 N N . ASN A 1 194 ? -16.825 14.469 -10.162 1.00 94.94 194 ASN A N 1
ATOM 1485 C CA . ASN A 1 194 ? -17.261 13.439 -11.112 1.00 94.94 194 ASN A CA 1
ATOM 1486 C C . ASN A 1 194 ? -16.368 12.190 -11.104 1.00 94.94 194 ASN A C 1
ATOM 1488 O O . ASN A 1 194 ? -16.425 11.367 -12.024 1.00 94.94 194 ASN A O 1
ATOM 1492 N N . LEU A 1 195 ? -15.502 12.042 -10.097 1.00 95.69 195 LEU A N 1
ATOM 1493 C CA . LEU A 1 195 ? -14.618 10.890 -10.024 1.00 95.69 195 LEU A CA 1
ATOM 1494 C C . LEU A 1 195 ? -15.410 9.646 -9.627 1.00 95.69 195 LEU A C 1
ATOM 1496 O O . LEU A 1 195 ? -16.007 9.580 -8.561 1.00 95.69 195 LEU A O 1
ATOM 1500 N N . ARG A 1 196 ? -15.373 8.622 -10.479 1.00 95.06 196 ARG A N 1
ATOM 1501 C CA . ARG A 1 196 ? -15.913 7.296 -10.166 1.00 95.06 196 ARG A CA 1
ATOM 1502 C C . ARG A 1 196 ? -14.771 6.297 -10.084 1.00 95.06 196 ARG A C 1
ATOM 1504 O O . ARG A 1 196 ? -14.136 5.995 -11.097 1.00 95.06 196 ARG A O 1
ATOM 1511 N N . ILE A 1 197 ? -14.515 5.778 -8.886 1.00 94.44 197 ILE A N 1
ATOM 1512 C CA . ILE A 1 197 ? -13.555 4.690 -8.688 1.00 94.44 197 ILE A CA 1
ATOM 1513 C C . ILE A 1 197 ? -14.197 3.418 -9.235 1.00 94.44 197 ILE A C 1
ATOM 1515 O O . ILE A 1 197 ? -15.245 2.979 -8.767 1.00 94.44 197 ILE A O 1
ATOM 1519 N N . ARG A 1 198 ? -13.600 2.838 -10.278 1.00 94.44 198 ARG A N 1
ATOM 1520 C CA . ARG A 1 198 ? -14.106 1.585 -10.838 1.00 94.44 198 ARG A CA 1
ATOM 1521 C C . ARG A 1 198 ? -13.597 0.437 -9.993 1.00 94.44 198 ARG A C 1
ATOM 1523 O O . ARG A 1 198 ? -12.404 0.188 -9.987 1.00 94.44 198 ARG A O 1
ATOM 1530 N N . PHE A 1 199 ? -14.473 -0.308 -9.340 1.00 92.56 199 PHE A N 1
ATOM 1531 C CA . PHE A 1 199 ? -14.040 -1.541 -8.700 1.00 92.56 199 PHE A CA 1
ATOM 1532 C C . PHE A 1 199 ? -13.754 -2.606 -9.757 1.00 92.56 199 PHE A C 1
ATOM 1534 O O . PHE A 1 199 ? -14.460 -2.695 -10.772 1.00 92.56 199 PHE A O 1
ATOM 1541 N N . PRO A 1 200 ? -12.705 -3.410 -9.563 1.00 88.50 200 PRO A N 1
ATOM 1542 C CA . PRO A 1 200 ? -12.453 -4.497 -10.465 1.00 88.50 200 PRO A CA 1
ATOM 1543 C C . PRO A 1 200 ? -13.603 -5.493 -10.572 1.00 88.50 200 PRO A C 1
ATOM 1545 O O . PRO A 1 200 ? -14.218 -5.872 -9.579 1.00 88.50 200 PRO A O 1
ATOM 1548 N N . ARG A 1 201 ? -13.870 -5.961 -11.793 1.00 86.69 201 ARG A N 1
ATOM 1549 C CA . ARG A 1 201 ? -14.912 -6.964 -12.028 1.00 86.69 201 ARG A CA 1
ATOM 1550 C C . ARG A 1 201 ? -14.459 -8.326 -11.479 1.00 86.69 201 ARG A C 1
ATOM 1552 O O . ARG A 1 201 ? -13.349 -8.745 -11.813 1.00 86.69 201 ARG A O 1
ATOM 1559 N N . PRO A 1 202 ? -15.325 -9.080 -10.778 1.00 77.88 202 PRO A N 1
ATOM 1560 C CA . PRO A 1 202 ? -14.965 -10.366 -10.164 1.00 77.88 202 PRO A CA 1
ATOM 1561 C C . PRO A 1 202 ? -14.526 -11.436 -11.180 1.00 77.88 202 PRO A C 1
ATOM 1563 O O . PRO A 1 202 ? -13.831 -12.384 -10.831 1.00 77.88 202 PRO A O 1
ATOM 1566 N N . LYS A 1 203 ? -14.870 -11.272 -12.467 1.00 77.94 203 LYS A N 1
ATOM 1567 C CA . LYS A 1 203 ? -14.463 -12.186 -13.550 1.00 77.94 203 LYS A CA 1
ATOM 1568 C C . LYS A 1 203 ? -12.979 -12.072 -13.929 1.00 77.94 203 LYS A C 1
ATOM 1570 O O . LYS A 1 203 ? -12.430 -12.979 -14.553 1.00 77.94 203 LYS A O 1
ATOM 1575 N N . ALA A 1 204 ? -12.313 -10.967 -13.591 1.00 75.44 204 ALA A N 1
ATOM 1576 C CA . ALA A 1 204 ? -10.898 -10.793 -13.883 1.00 75.44 204 ALA A CA 1
ATOM 1577 C C . ALA A 1 204 ? -10.070 -11.526 -12.820 1.00 75.44 204 ALA A C 1
ATOM 1579 O O . ALA A 1 204 ? -9.901 -11.023 -11.714 1.00 75.44 204 ALA A O 1
ATOM 1580 N N . ARG A 1 205 ? -9.502 -12.688 -13.177 1.00 70.69 205 ARG A N 1
ATOM 1581 C CA . ARG A 1 205 ? -8.726 -13.606 -12.304 1.00 70.69 205 ARG A CA 1
ATOM 1582 C C . ARG A 1 205 ? -7.618 -12.981 -11.432 1.00 70.69 205 ARG A C 1
ATOM 1584 O O . ARG A 1 205 ? -7.001 -13.685 -10.645 1.00 70.69 205 ARG A O 1
ATOM 1591 N N . ARG A 1 206 ? -7.286 -11.701 -11.607 1.00 73.38 206 ARG A N 1
ATOM 1592 C CA . ARG A 1 206 ? -6.182 -11.014 -10.915 1.00 73.38 206 ARG A CA 1
ATOM 1593 C C . ARG A 1 206 ? -6.611 -9.792 -10.124 1.00 73.38 206 ARG A C 1
ATOM 1595 O O . ARG A 1 206 ? -5.747 -9.106 -9.584 1.00 73.38 206 ARG A O 1
ATOM 1602 N N . SER A 1 207 ? -7.903 -9.500 -10.103 1.00 76.44 207 SER A N 1
ATOM 1603 C CA . SER A 1 207 ? -8.380 -8.241 -9.584 1.00 76.44 207 SER A CA 1
ATOM 1604 C C . SER A 1 207 ? -9.035 -8.391 -8.230 1.00 76.44 207 SER A C 1
ATOM 1606 O O . SER A 1 207 ? -9.865 -9.272 -8.036 1.00 76.44 207 SER A O 1
ATOM 1608 N N . ARG A 1 208 ? -8.590 -7.561 -7.286 1.00 89.25 208 ARG A N 1
ATOM 1609 C CA . ARG A 1 208 ? -8.870 -7.737 -5.862 1.00 89.25 208 ARG A CA 1
ATOM 1610 C C . ARG A 1 208 ? -9.419 -6.449 -5.261 1.00 89.25 208 ARG A C 1
ATOM 1612 O O . ARG A 1 208 ? -8.924 -5.364 -5.566 1.00 89.25 208 ARG A O 1
ATOM 1619 N N . VAL A 1 209 ? -10.444 -6.597 -4.430 1.00 94.50 209 VAL A N 1
ATOM 1620 C CA . VAL A 1 209 ? -10.979 -5.532 -3.582 1.00 94.50 209 VAL A CA 1
ATOM 1621 C C . VAL A 1 209 ? -10.798 -5.977 -2.141 1.00 94.50 209 VAL A C 1
ATOM 1623 O O . VAL A 1 209 ? -11.190 -7.089 -1.780 1.00 94.50 209 VAL A O 1
ATOM 1626 N N . HIS A 1 210 ? -10.174 -5.116 -1.349 1.00 95.25 210 HIS A N 1
ATOM 1627 C CA . HIS A 1 210 ? -9.969 -5.306 0.078 1.00 95.25 210 HIS A CA 1
ATOM 1628 C C . HIS A 1 210 ? -10.653 -4.159 0.808 1.00 95.25 210 HIS A C 1
ATOM 1630 O O . HIS A 1 210 ? -10.460 -3.007 0.431 1.00 95.25 210 HIS A O 1
ATOM 1636 N N . VAL A 1 211 ? -11.437 -4.469 1.832 1.00 96.69 211 VAL A N 1
ATOM 1637 C CA . VAL A 1 211 ? -12.098 -3.481 2.685 1.00 96.69 211 VAL A CA 1
ATOM 1638 C C . VAL A 1 211 ? -11.520 -3.625 4.085 1.00 96.69 211 VAL A C 1
ATOM 1640 O O . VAL A 1 211 ? -11.513 -4.717 4.642 1.00 96.69 211 VAL A O 1
ATOM 1643 N N . ILE A 1 212 ? -10.998 -2.536 4.631 1.00 97.31 212 ILE A N 1
ATOM 1644 C CA . ILE A 1 212 ? -10.480 -2.435 5.991 1.00 97.31 212 ILE A CA 1
ATOM 1645 C C . ILE A 1 212 ? -11.395 -1.457 6.713 1.00 97.31 212 ILE A C 1
ATOM 1647 O O . ILE A 1 212 ? -11.372 -0.268 6.407 1.00 97.31 212 ILE A O 1
ATOM 1651 N N . ARG A 1 213 ? -12.204 -1.949 7.646 1.00 97.38 213 ARG A N 1
ATOM 1652 C CA . ARG A 1 213 ? -13.083 -1.114 8.462 1.00 97.38 213 ARG A CA 1
ATOM 1653 C C . ARG A 1 213 ? -12.422 -0.847 9.795 1.00 97.38 213 ARG A C 1
ATOM 1655 O O . ARG A 1 213 ? -12.019 -1.774 10.490 1.00 97.38 213 ARG A O 1
ATOM 1662 N N . ILE A 1 214 ? -12.285 0.421 10.140 1.00 97.00 214 ILE A N 1
ATOM 1663 C CA . ILE A 1 214 ? -11.736 0.863 11.412 1.00 97.00 214 ILE A CA 1
ATOM 1664 C C . ILE A 1 214 ? -12.908 1.362 12.247 1.00 97.00 214 ILE A C 1
ATOM 1666 O O . ILE A 1 214 ? -13.555 2.342 11.883 1.00 97.00 214 ILE A O 1
ATOM 1670 N N . HIS A 1 215 ? -13.175 0.654 13.340 1.00 95.25 215 HIS A N 1
ATOM 1671 C CA . HIS A 1 215 ? -14.234 0.966 14.288 1.00 95.25 215 HIS A CA 1
ATOM 1672 C C . HIS A 1 215 ? -13.632 1.532 15.566 1.00 95.25 215 HIS A C 1
ATOM 1674 O O . HIS A 1 215 ? -12.728 0.927 16.157 1.00 95.25 215 HIS A O 1
ATOM 1680 N N . ASP A 1 216 ? -14.171 2.661 16.005 1.00 91.56 216 ASP A N 1
ATOM 1681 C CA . ASP A 1 216 ? -13.918 3.211 17.326 1.00 91.56 216 ASP A CA 1
ATOM 1682 C C . ASP A 1 216 ? -14.985 2.682 18.289 1.00 91.56 216 ASP A C 1
ATOM 1684 O O . ASP A 1 216 ? -16.161 3.013 18.191 1.00 91.56 216 ASP A O 1
ATOM 1688 N N . ASN A 1 217 ? -14.599 1.759 19.163 1.00 77.81 217 ASN A N 1
ATOM 1689 C CA . ASN A 1 217 ? -15.504 0.992 20.012 1.00 77.81 217 ASN A CA 1
ATOM 1690 C C . ASN A 1 217 ? -15.782 1.762 21.302 1.00 77.81 217 ASN A C 1
ATOM 1692 O O . ASN A 1 217 ? -15.463 1.299 22.401 1.00 77.81 217 ASN A O 1
ATOM 1696 N N . PHE A 1 218 ? -16.369 2.944 21.157 1.00 68.94 218 PHE A N 1
ATOM 1697 C CA . PHE A 1 218 ? -17.094 3.575 22.246 1.00 68.94 218 PHE A CA 1
ATOM 1698 C C . PHE A 1 218 ? -18.441 2.868 22.351 1.00 68.94 218 PHE A C 1
ATOM 1700 O O . PHE A 1 218 ? -19.388 3.187 21.641 1.00 68.94 218 PHE A O 1
ATOM 1707 N N . VAL A 1 219 ? -18.493 1.846 23.208 1.00 56.97 219 VAL A N 1
ATOM 1708 C CA . VAL A 1 219 ? -19.761 1.238 23.610 1.00 56.97 219 VAL A CA 1
ATOM 1709 C C . VAL A 1 219 ? -20.501 2.297 24.414 1.00 56.97 219 VAL A C 1
ATOM 1711 O O . VAL A 1 219 ? -20.191 2.533 25.579 1.00 56.97 219 VAL A O 1
ATOM 1714 N N . VAL A 1 220 ? -21.433 2.980 23.764 1.00 56.09 220 VAL A N 1
ATOM 1715 C CA . VAL A 1 220 ? -22.526 3.638 24.463 1.00 56.09 220 VAL A CA 1
ATOM 1716 C C . VAL A 1 220 ? -23.620 2.583 24.512 1.00 56.09 220 VAL A C 1
ATOM 1718 O O . VAL A 1 220 ? -24.107 2.157 23.466 1.00 56.09 220 VAL A O 1
ATOM 1721 N N . ASP A 1 221 ? -23.947 2.099 25.710 1.00 59.41 221 ASP A N 1
ATOM 1722 C CA . ASP A 1 221 ? -25.092 1.215 25.958 1.00 59.41 221 ASP A CA 1
ATOM 1723 C C . ASP A 1 221 ? -26.392 2.005 25.726 1.00 59.41 221 ASP A C 1
ATOM 1725 O O . ASP A 1 221 ? -27.119 2.352 26.656 1.00 59.41 221 ASP A O 1
ATOM 1729 N N . SER A 1 222 ? -26.653 2.387 24.480 1.00 55.59 222 SER A N 1
ATOM 1730 C CA . SER A 1 222 ? -27.852 3.109 24.085 1.00 55.59 222 SER A CA 1
ATOM 1731 C C . SER A 1 222 ? -28.711 2.202 23.217 1.00 55.59 222 SER A C 1
ATOM 1733 O O . SER A 1 222 ? -28.480 2.087 22.016 1.00 55.59 222 SER A O 1
ATOM 1735 N N . ASP A 1 223 ? -29.754 1.628 23.823 1.00 60.66 223 AS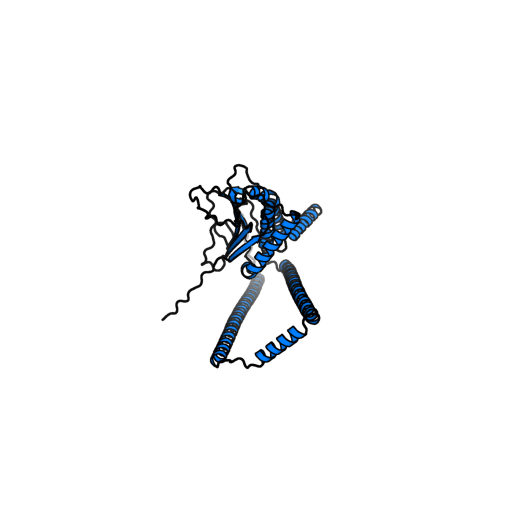P A N 1
ATOM 1736 C CA . ASP A 1 223 ? -30.889 0.937 23.179 1.00 60.66 223 ASP A CA 1
ATOM 1737 C C . ASP A 1 223 ? -31.754 1.884 22.301 1.00 60.66 223 ASP A C 1
ATOM 1739 O O . ASP A 1 223 ? -32.960 1.704 22.119 1.00 60.66 223 ASP A O 1
ATOM 1743 N N . GLY A 1 224 ? -31.157 2.945 21.757 1.00 56.81 224 GLY A N 1
ATOM 1744 C CA . GLY A 1 224 ? -31.825 3.955 20.951 1.00 56.81 224 GLY A CA 1
ATOM 1745 C C . GLY A 1 224 ? -31.869 3.544 19.486 1.00 56.81 224 GLY A C 1
ATOM 1746 O O . GLY A 1 224 ? -30.866 3.629 18.783 1.00 56.81 224 GLY A O 1
ATOM 1747 N N . ALA A 1 225 ? -33.042 3.128 19.010 1.00 55.31 225 ALA A N 1
ATOM 1748 C CA . ALA A 1 225 ? -33.303 2.889 17.596 1.00 55.31 225 ALA A CA 1
ATOM 1749 C C . ALA A 1 225 ? -32.970 4.142 16.759 1.00 55.31 225 ALA A C 1
ATOM 1751 O O . ALA A 1 225 ? -33.673 5.151 16.818 1.00 55.31 225 ALA A O 1
ATOM 1752 N N . THR A 1 226 ? -31.894 4.073 15.974 1.00 54.22 226 THR A N 1
ATOM 1753 C CA . THR A 1 226 ? -31.457 5.139 15.068 1.00 54.22 226 THR A CA 1
ATOM 1754 C C . THR A 1 226 ? -32.464 5.275 13.924 1.00 54.22 226 THR A C 1
ATOM 1756 O O . THR A 1 226 ? -32.503 4.457 13.004 1.00 54.22 226 THR A O 1
ATOM 1759 N N . THR A 1 227 ? -33.311 6.301 13.963 1.00 60.44 227 THR A N 1
ATOM 1760 C CA . THR A 1 227 ? -34.169 6.668 12.833 1.00 60.44 227 THR A CA 1
ATOM 1761 C C . THR A 1 227 ? -33.314 7.365 11.775 1.00 60.44 227 THR A C 1
ATOM 1763 O O . THR A 1 227 ? -32.909 8.517 11.918 1.00 60.44 227 THR A O 1
ATOM 1766 N N . ALA A 1 228 ? -32.980 6.636 10.709 1.00 57.47 228 ALA A N 1
ATOM 1767 C CA . ALA A 1 228 ? -32.195 7.144 9.591 1.00 57.47 228 ALA A CA 1
ATOM 1768 C C . ALA A 1 228 ? -32.941 8.285 8.871 1.00 57.47 228 ALA A C 1
ATOM 1770 O O . ALA A 1 228 ? -33.862 8.051 8.091 1.00 57.47 228 ALA A O 1
ATOM 1771 N N . ASN A 1 229 ? -32.538 9.534 9.118 1.00 59.84 229 ASN A N 1
ATOM 1772 C CA . ASN A 1 229 ? -32.956 10.683 8.314 1.00 59.84 229 ASN A CA 1
ATOM 1773 C C . ASN A 1 229 ? -32.244 10.629 6.949 1.00 59.84 229 ASN A C 1
ATOM 1775 O O . ASN A 1 229 ? -31.154 11.165 6.765 1.00 59.84 229 ASN A O 1
ATOM 1779 N N . GLU A 1 230 ? -32.866 9.942 5.992 1.00 66.12 230 GLU A N 1
ATOM 1780 C CA . GLU A 1 230 ? -32.294 9.521 4.702 1.00 66.12 230 GLU A CA 1
ATOM 1781 C C . GLU A 1 230 ? -32.219 10.624 3.615 1.00 66.12 230 GLU A C 1
ATOM 1783 O O . GLU A 1 230 ? -32.002 10.326 2.444 1.00 66.12 230 GLU A O 1
ATOM 1788 N N . SER A 1 231 ? -32.401 11.909 3.948 1.00 75.44 231 SER A N 1
ATOM 1789 C CA . SER A 1 231 ? -32.652 12.956 2.933 1.00 75.44 231 SER A CA 1
ATOM 1790 C C . SER A 1 231 ? -31.622 14.086 2.826 1.00 75.44 231 SER A C 1
ATOM 1792 O O . SER A 1 231 ? -31.748 14.930 1.936 1.00 75.44 231 SER A O 1
ATOM 1794 N N . ALA A 1 232 ? -30.578 14.122 3.660 1.00 78.00 232 ALA A N 1
ATOM 1795 C CA . ALA A 1 232 ? -29.542 15.147 3.523 1.00 78.00 232 ALA A CA 1
ATOM 1796 C C . ALA A 1 232 ? -28.589 14.823 2.347 1.00 78.00 232 ALA A C 1
ATOM 1798 O O . ALA A 1 232 ? -28.089 13.697 2.256 1.00 78.00 232 ALA A O 1
ATOM 1799 N N . PRO A 1 233 ? -28.297 15.779 1.440 1.00 84.06 233 PRO A N 1
ATOM 1800 C CA . PRO A 1 233 ? -27.335 15.568 0.362 1.00 84.06 233 PRO A CA 1
ATOM 1801 C C . PRO A 1 233 ? -25.955 15.250 0.946 1.00 84.06 233 PRO A C 1
ATOM 1803 O O . PRO A 1 233 ? -25.469 15.960 1.822 1.00 84.06 233 PRO A O 1
ATOM 1806 N N . ASN A 1 234 ? -25.326 14.182 0.452 1.00 85.56 234 ASN A N 1
ATOM 1807 C CA . ASN A 1 234 ? -24.026 13.711 0.921 1.00 85.56 234 ASN A CA 1
ATOM 1808 C C . ASN A 1 234 ? -22.960 14.830 0.756 1.00 85.56 234 ASN A C 1
ATOM 1810 O O . ASN A 1 234 ? -22.624 15.169 -0.382 1.00 85.56 234 ASN A O 1
ATOM 1814 N N . PRO A 1 235 ? -22.428 15.418 1.850 1.00 93.56 235 PRO A N 1
ATOM 1815 C CA . PRO A 1 235 ? -21.507 16.558 1.782 1.00 93.56 235 PRO A CA 1
ATOM 1816 C C . PRO A 1 235 ? -20.074 16.158 1.394 1.00 93.56 235 PRO A C 1
ATOM 1818 O O . PRO A 1 235 ? -19.185 17.014 1.310 1.00 93.56 235 PRO A O 1
ATOM 1821 N N . PHE A 1 236 ? -19.820 14.864 1.191 1.00 95.50 236 PHE A N 1
ATOM 1822 C CA . PHE A 1 236 ? -18.490 14.339 0.939 1.00 95.50 236 PHE A CA 1
ATOM 1823 C C . PHE A 1 236 ? -18.107 14.449 -0.542 1.00 95.50 236 PHE A C 1
ATOM 1825 O O . PHE A 1 236 ? -18.873 14.125 -1.451 1.00 95.50 236 PHE A O 1
ATOM 1832 N N . VAL A 1 237 ? -16.873 14.887 -0.788 1.00 97.06 237 VAL A N 1
ATOM 1833 C CA . VAL A 1 237 ? -16.258 14.985 -2.116 1.00 97.06 237 VAL A CA 1
ATOM 1834 C C . VAL A 1 237 ? -15.006 14.113 -2.144 1.00 97.06 237 VAL A C 1
ATOM 1836 O O . VAL A 1 237 ? -14.287 13.986 -1.152 1.00 97.06 237 VAL A O 1
ATOM 1839 N N . LEU A 1 238 ? -14.725 13.506 -3.300 1.00 97.81 238 LEU A N 1
ATOM 1840 C CA . LEU A 1 238 ? -13.498 12.743 -3.497 1.00 97.81 238 LEU A CA 1
ATOM 1841 C C . LEU A 1 238 ? -12.324 13.678 -3.796 1.00 97.81 238 LEU A C 1
ATOM 1843 O O . LEU A 1 238 ? -12.325 14.398 -4.792 1.00 97.81 238 LEU A O 1
ATOM 1847 N N . TYR A 1 239 ? -11.286 13.611 -2.975 1.00 98.25 239 TYR A N 1
ATOM 1848 C CA . TYR A 1 239 ? -10.012 14.287 -3.171 1.00 98.25 239 TYR A CA 1
ATOM 1849 C C . TYR A 1 239 ? -8.996 13.299 -3.730 1.00 98.25 239 TYR A C 1
ATOM 1851 O O . TYR A 1 239 ? -8.734 12.249 -3.144 1.00 98.25 239 TYR A O 1
ATOM 1859 N N . ARG A 1 240 ? -8.398 13.631 -4.873 1.00 97.94 240 ARG A N 1
ATOM 1860 C CA . ARG A 1 240 ? -7.373 12.817 -5.529 1.00 97.94 240 ARG A CA 1
ATOM 1861 C C . ARG A 1 240 ? -5.992 13.416 -5.312 1.00 97.94 240 ARG A C 1
ATOM 1863 O O . ARG A 1 240 ? -5.768 14.565 -5.698 1.00 97.94 240 ARG A O 1
ATOM 1870 N N . PHE A 1 241 ? -5.061 12.600 -4.828 1.00 98.25 241 PHE A N 1
ATOM 1871 C CA . PHE A 1 241 ? -3.653 12.971 -4.749 1.00 98.25 241 PHE A CA 1
ATOM 1872 C C . PHE A 1 241 ? -3.065 13.145 -6.157 1.00 98.25 241 PHE A C 1
ATOM 1874 O O . PHE A 1 241 ? -3.234 12.285 -7.032 1.00 98.25 241 PHE A O 1
ATOM 1881 N N . THR A 1 242 ? -2.424 14.284 -6.408 1.00 97.50 242 THR A N 1
ATOM 1882 C CA . THR A 1 242 ? -1.990 14.693 -7.752 1.00 97.50 242 THR A CA 1
ATOM 1883 C C . THR A 1 242 ? -0.702 13.998 -8.189 1.00 97.50 242 THR A C 1
ATOM 1885 O O . THR A 1 242 ? -0.529 13.724 -9.382 1.00 97.50 242 THR A O 1
ATOM 1888 N N . HIS A 1 243 ? 0.181 13.649 -7.249 1.00 96.75 243 HIS A N 1
ATOM 1889 C CA . HIS A 1 243 ? 1.422 12.948 -7.561 1.00 96.75 243 HIS A CA 1
ATOM 1890 C C . HIS A 1 243 ? 1.198 11.447 -7.771 1.00 96.75 243 HIS A C 1
ATOM 1892 O O . HIS A 1 243 ? 0.332 10.806 -7.175 1.00 96.75 243 HIS A O 1
ATOM 1898 N N . LYS A 1 244 ? 2.015 10.865 -8.651 1.00 91.06 244 LYS A N 1
ATOM 1899 C CA . LYS A 1 244 ? 1.988 9.436 -8.970 1.00 91.06 244 LYS A CA 1
ATOM 1900 C C . LYS A 1 244 ? 3.046 8.706 -8.153 1.00 91.06 244 LYS A C 1
ATOM 1902 O O . LYS A 1 244 ? 4.235 8.961 -8.327 1.00 91.06 244 LYS A O 1
ATOM 1907 N N . LEU A 1 245 ? 2.624 7.746 -7.340 1.00 96.06 245 LEU A N 1
ATOM 1908 C CA . LEU A 1 245 ? 3.527 6.887 -6.578 1.00 96.06 245 LEU A CA 1
ATOM 1909 C C . LEU A 1 245 ? 3.869 5.649 -7.415 1.00 96.06 245 LEU A C 1
ATOM 1911 O O . LEU A 1 245 ? 3.122 4.671 -7.438 1.00 96.06 245 LEU A O 1
ATOM 1915 N N . VAL A 1 246 ? 4.967 5.707 -8.174 1.00 93.44 246 VAL A N 1
ATOM 1916 C CA . VAL A 1 246 ? 5.364 4.635 -9.104 1.00 93.44 246 VAL A CA 1
ATOM 1917 C C . VAL A 1 246 ? 6.546 3.841 -8.554 1.00 93.44 246 VAL A C 1
ATOM 1919 O O . VAL A 1 246 ? 7.675 4.322 -8.534 1.00 93.44 246 VAL A O 1
ATOM 1922 N N . GLY A 1 247 ? 6.306 2.573 -8.225 1.00 82.38 247 GLY A N 1
ATOM 1923 C CA . GLY A 1 247 ? 7.305 1.635 -7.703 1.00 82.38 247 GLY A CA 1
ATOM 1924 C C . GLY A 1 247 ? 8.290 1.050 -8.725 1.00 82.38 247 GLY A C 1
ATOM 1925 O O . GLY A 1 247 ? 8.753 -0.080 -8.587 1.00 82.38 247 GLY A O 1
ATOM 1926 N N . LYS A 1 248 ? 8.591 1.753 -9.826 1.00 74.88 248 LYS A N 1
ATOM 1927 C CA . LYS A 1 248 ? 9.425 1.215 -10.925 1.00 74.88 248 LYS A CA 1
ATOM 1928 C C . LYS A 1 248 ? 10.915 1.337 -10.610 1.00 74.88 248 LYS A C 1
ATOM 1930 O O . LYS A 1 248 ? 11.662 1.995 -11.335 1.00 74.88 248 LYS A O 1
ATOM 1935 N N . MET A 1 249 ? 11.320 0.726 -9.506 1.00 67.81 249 MET A N 1
ATOM 1936 C CA . MET A 1 249 ? 12.683 0.774 -8.982 1.00 67.81 249 MET A CA 1
ATOM 1937 C C . MET A 1 249 ? 13.552 -0.368 -9.510 1.00 67.81 249 MET A C 1
ATOM 1939 O O . MET A 1 249 ? 14.735 -0.160 -9.756 1.00 67.81 249 MET A O 1
ATOM 1943 N N . MET A 1 250 ? 12.947 -1.525 -9.790 1.00 57.22 250 MET A N 1
ATOM 1944 C CA . MET A 1 250 ? 13.616 -2.677 -10.390 1.00 57.22 250 MET A CA 1
ATOM 1945 C C . MET A 1 250 ? 12.980 -2.985 -11.741 1.00 57.22 250 MET A C 1
ATOM 1947 O O . MET A 1 250 ? 11.931 -3.621 -11.835 1.00 57.22 250 MET A O 1
ATOM 1951 N N . ASN A 1 251 ? 13.594 -2.502 -12.820 1.00 50.09 251 ASN A N 1
ATOM 1952 C CA . ASN A 1 251 ? 13.368 -3.160 -14.099 1.00 50.09 251 ASN A CA 1
ATOM 1953 C C . ASN A 1 251 ? 13.996 -4.551 -13.973 1.00 50.09 251 ASN A C 1
ATOM 1955 O O . ASN A 1 251 ? 15.192 -4.651 -13.741 1.00 50.09 251 ASN A O 1
ATOM 1959 N N . SER A 1 252 ? 13.210 -5.612 -14.168 1.00 42.97 252 SER A N 1
ATOM 1960 C CA . SER A 1 252 ? 13.775 -6.879 -14.632 1.00 42.97 252 SER A CA 1
ATOM 1961 C C . SER A 1 252 ? 14.589 -6.564 -15.898 1.00 42.97 252 SER A C 1
ATOM 1963 O O . SER A 1 252 ? 14.012 -6.016 -16.846 1.00 42.97 252 SER A O 1
ATOM 1965 N N . PRO A 1 253 ? 15.913 -6.793 -15.910 1.00 46.19 253 PRO A N 1
ATOM 1966 C CA . PRO A 1 253 ? 16.751 -6.364 -17.013 1.00 46.19 253 PRO A CA 1
ATOM 1967 C C . PRO A 1 253 ? 16.489 -7.255 -18.226 1.00 46.19 253 PRO A C 1
ATOM 1969 O O . PRO A 1 253 ? 16.878 -8.423 -18.272 1.00 46.19 253 PRO A O 1
ATOM 1972 N N . SER A 1 254 ? 15.869 -6.684 -19.254 1.00 41.44 254 SER A N 1
ATOM 1973 C CA . SER A 1 254 ? 16.141 -7.103 -20.621 1.00 41.44 254 SER A CA 1
ATOM 1974 C C . SER A 1 254 ? 17.579 -6.689 -20.969 1.00 41.44 254 SER A C 1
ATOM 1976 O O . SER A 1 254 ? 17.871 -5.502 -21.090 1.00 41.44 254 SER A O 1
ATOM 1978 N N . SER A 1 255 ? 18.455 -7.691 -21.098 1.00 37.50 255 SER A N 1
ATOM 1979 C CA . SER A 1 255 ? 19.685 -7.711 -21.912 1.00 37.50 255 SER A CA 1
ATOM 1980 C C . SER A 1 255 ? 20.745 -6.609 -21.707 1.00 37.50 255 SER A C 1
ATOM 1982 O O . SER A 1 255 ? 20.984 -5.802 -22.600 1.00 37.50 255 SER A O 1
ATOM 1984 N N . SER A 1 256 ? 21.512 -6.680 -20.613 1.00 43.34 256 SER A N 1
ATOM 1985 C CA . SER A 1 256 ? 22.967 -6.437 -20.668 1.00 43.34 256 SER A CA 1
ATOM 1986 C C . SER A 1 256 ? 23.679 -7.481 -19.788 1.00 43.34 256 SER A C 1
ATOM 1988 O O . SER A 1 256 ? 23.401 -7.616 -18.600 1.00 43.34 256 SER A O 1
ATOM 1990 N N . SER A 1 257 ? 24.507 -8.336 -20.397 1.00 49.25 257 SER A N 1
ATOM 1991 C CA . SER A 1 257 ? 24.865 -9.659 -19.843 1.00 49.25 257 SER A CA 1
ATOM 1992 C C . SER A 1 257 ? 25.765 -9.640 -18.599 1.00 49.25 257 SER A C 1
ATOM 1994 O O . SER A 1 257 ? 25.830 -10.652 -17.909 1.00 49.25 257 SER A O 1
ATOM 1996 N N . PHE A 1 258 ? 26.452 -8.532 -18.305 1.00 43.31 258 PHE A N 1
ATOM 1997 C CA . PHE A 1 258 ? 27.423 -8.465 -17.203 1.00 43.31 258 PHE A CA 1
ATOM 1998 C C . PHE A 1 258 ? 26.869 -7.732 -15.975 1.00 43.31 258 PHE A C 1
ATOM 2000 O O . PHE A 1 258 ? 26.820 -8.309 -14.892 1.00 43.31 258 PHE A O 1
ATOM 2007 N N . ALA A 1 259 ? 26.304 -6.532 -16.158 1.00 51.22 259 ALA A N 1
ATOM 2008 C CA . ALA A 1 259 ? 25.613 -5.814 -15.082 1.00 51.22 259 ALA A CA 1
ATOM 2009 C C . ALA A 1 259 ? 24.386 -6.595 -14.565 1.00 51.22 259 ALA A C 1
ATOM 2011 O O . ALA A 1 259 ? 24.092 -6.589 -13.373 1.00 51.22 259 ALA A O 1
ATOM 2012 N N . SER A 1 260 ? 23.721 -7.363 -15.442 1.00 57.62 260 SER A N 1
ATOM 2013 C CA . SER A 1 260 ? 22.622 -8.250 -15.048 1.00 57.62 260 SER A CA 1
ATOM 2014 C C . SER A 1 260 ? 23.063 -9.408 -14.150 1.00 57.62 260 SER A C 1
ATOM 2016 O O . SER A 1 260 ? 22.196 -9.970 -13.483 1.00 57.62 260 SER A O 1
ATOM 2018 N N . LEU A 1 261 ? 24.327 -9.843 -14.169 1.00 61.97 261 LEU A N 1
ATOM 2019 C CA . LEU A 1 261 ? 24.755 -10.983 -13.356 1.00 61.97 261 LEU A CA 1
ATOM 2020 C C . LEU A 1 261 ? 25.036 -10.536 -11.923 1.00 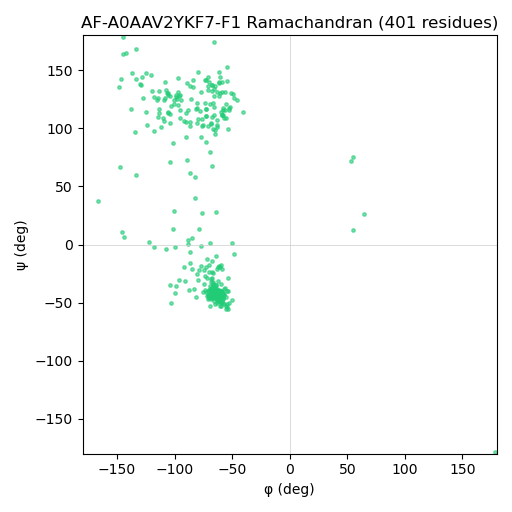61.97 261 LEU A C 1
ATOM 2022 O O . LEU A 1 261 ? 24.509 -11.144 -10.998 1.00 61.97 261 LEU A O 1
ATOM 2026 N N . GLU A 1 262 ? 25.746 -9.423 -11.745 1.00 64.88 262 GLU A N 1
ATOM 2027 C CA . GLU A 1 262 ? 25.937 -8.788 -10.436 1.00 64.88 262 GLU A CA 1
ATOM 2028 C C . GLU A 1 262 ? 24.602 -8.361 -9.817 1.00 64.88 262 GLU A C 1
ATOM 2030 O O . GLU A 1 262 ? 24.350 -8.636 -8.648 1.00 64.88 262 GLU A O 1
ATOM 2035 N N . GLU A 1 263 ? 23.689 -7.790 -10.609 1.00 61.44 263 GLU A N 1
ATOM 2036 C CA . GLU A 1 263 ? 22.347 -7.427 -10.142 1.00 61.44 263 GLU A CA 1
ATOM 2037 C C . GLU A 1 263 ? 21.516 -8.666 -9.757 1.00 61.44 263 GLU A C 1
ATOM 2039 O O . GLU A 1 263 ? 20.811 -8.660 -8.745 1.00 61.44 263 GLU A O 1
ATOM 2044 N N . ARG A 1 264 ? 21.634 -9.774 -10.506 1.00 62.56 264 ARG A N 1
ATOM 2045 C CA . ARG A 1 264 ? 21.010 -11.057 -10.132 1.00 62.56 264 ARG A CA 1
ATOM 2046 C C . ARG A 1 264 ? 21.625 -11.636 -8.865 1.00 62.56 264 ARG A C 1
ATOM 2048 O O . ARG A 1 264 ? 20.872 -12.132 -8.034 1.00 62.56 264 ARG A O 1
ATOM 2055 N N . VAL A 1 265 ? 22.945 -11.565 -8.697 1.00 77.62 265 VAL A N 1
ATOM 2056 C CA . VAL A 1 265 ? 23.640 -12.014 -7.483 1.00 77.62 265 VAL A CA 1
ATOM 2057 C C . VAL A 1 265 ? 23.219 -11.159 -6.288 1.00 77.62 265 VAL A C 1
ATOM 2059 O O . VAL A 1 265 ? 22.883 -11.718 -5.250 1.00 77.62 265 VAL A O 1
ATOM 2062 N N . ALA A 1 266 ? 23.120 -9.838 -6.443 1.00 66.88 266 ALA A N 1
ATOM 2063 C CA . ALA A 1 266 ? 22.645 -8.929 -5.403 1.00 66.88 266 ALA A CA 1
ATOM 2064 C C . ALA A 1 266 ? 21.185 -9.211 -5.017 1.00 66.88 266 ALA A C 1
ATOM 2066 O O . ALA A 1 266 ? 20.858 -9.309 -3.836 1.00 66.88 266 ALA A O 1
ATOM 2067 N N . HIS A 1 267 ? 20.303 -9.420 -5.995 1.00 70.44 267 HIS A N 1
ATOM 2068 C CA . HIS A 1 267 ? 18.910 -9.782 -5.738 1.00 70.44 267 HIS A CA 1
ATOM 2069 C C . HIS A 1 267 ? 18.770 -11.181 -5.112 1.00 70.44 267 HIS A C 1
ATOM 2071 O O . HIS A 1 267 ? 17.935 -11.376 -4.229 1.00 70.44 267 HIS A O 1
ATOM 2077 N N . LEU A 1 268 ? 19.595 -12.156 -5.511 1.00 77.94 268 LEU A N 1
ATOM 2078 C CA . LEU A 1 268 ? 19.651 -13.476 -4.874 1.00 77.94 268 LEU A CA 1
ATOM 2079 C C . LEU A 1 268 ? 20.178 -13.388 -3.438 1.00 77.94 268 LEU A C 1
ATOM 2081 O O . LEU A 1 268 ? 19.608 -14.018 -2.552 1.00 77.94 268 LEU A O 1
ATOM 2085 N N . ALA A 1 269 ? 21.210 -12.581 -3.188 1.00 74.81 269 ALA A N 1
ATOM 2086 C CA . ALA A 1 269 ? 21.744 -12.330 -1.854 1.00 74.81 269 ALA A CA 1
ATOM 2087 C C . ALA A 1 269 ? 20.705 -11.645 -0.957 1.00 74.81 269 ALA A C 1
ATOM 2089 O O . ALA A 1 269 ? 20.518 -12.046 0.190 1.00 74.81 269 ALA A O 1
ATOM 2090 N N . TRP A 1 270 ? 19.960 -10.678 -1.495 1.00 68.62 270 TRP A N 1
ATOM 2091 C CA . TRP A 1 270 ? 18.850 -10.044 -0.791 1.00 68.62 270 TRP A CA 1
ATOM 2092 C C . TRP A 1 270 ? 17.732 -11.042 -0.474 1.00 68.62 270 TRP A C 1
ATOM 2094 O O . TRP A 1 270 ? 17.307 -11.136 0.675 1.00 68.62 270 TRP A O 1
ATOM 2104 N N . ARG A 1 271 ? 17.310 -11.865 -1.445 1.00 68.31 271 ARG A N 1
ATOM 2105 C CA . ARG A 1 271 ? 16.328 -12.937 -1.201 1.00 68.31 271 ARG A CA 1
ATOM 2106 C C . ARG A 1 271 ? 16.809 -13.925 -0.147 1.00 68.31 271 ARG A C 1
ATOM 2108 O O . ARG A 1 271 ? 16.021 -14.322 0.703 1.00 68.31 271 ARG A O 1
ATOM 2115 N N . LYS A 1 272 ? 18.090 -14.300 -0.177 1.00 87.19 272 LYS A N 1
ATOM 2116 C CA . LYS A 1 272 ? 18.707 -15.147 0.847 1.00 87.19 272 LYS A CA 1
ATOM 2117 C C . LYS A 1 272 ? 18.598 -14.490 2.223 1.00 87.19 272 LYS A C 1
ATOM 2119 O O . LYS A 1 272 ? 18.124 -15.141 3.145 1.00 87.19 272 LYS A O 1
ATOM 2124 N N . LEU A 1 273 ? 18.949 -13.208 2.343 1.00 79.38 273 LEU A N 1
ATOM 2125 C CA . LEU A 1 273 ? 18.861 -12.459 3.598 1.00 79.38 273 LEU A CA 1
ATOM 2126 C C . LEU A 1 273 ? 17.414 -12.356 4.110 1.00 79.38 273 LEU A C 1
ATOM 2128 O O . LEU A 1 273 ? 17.167 -12.523 5.303 1.00 79.38 273 LEU A O 1
ATOM 2132 N N . CYS A 1 274 ? 16.446 -12.112 3.224 1.00 71.25 274 CYS A N 1
ATOM 2133 C CA . CYS A 1 274 ? 15.024 -12.105 3.567 1.00 71.25 274 CYS A CA 1
ATOM 2134 C C . CYS A 1 274 ? 14.551 -13.476 4.061 1.00 71.25 274 CYS A C 1
ATOM 2136 O O . CYS A 1 274 ? 13.932 -13.555 5.122 1.00 71.25 274 CYS A O 1
ATOM 2138 N N . ASN A 1 275 ? 14.887 -14.546 3.336 1.00 82.56 275 ASN A N 1
ATOM 2139 C CA . ASN A 1 275 ? 14.557 -15.915 3.728 1.00 82.56 275 ASN A CA 1
ATOM 2140 C C . ASN A 1 275 ? 15.187 -16.267 5.080 1.00 82.56 275 ASN A C 1
ATOM 2142 O O . ASN A 1 275 ? 14.527 -16.840 5.938 1.00 82.56 275 ASN A O 1
ATOM 2146 N N . GLU A 1 276 ? 16.440 -15.881 5.303 1.00 88.50 276 GLU A N 1
ATOM 2147 C CA . GLU A 1 276 ? 17.150 -16.122 6.556 1.00 88.50 276 GLU A CA 1
ATOM 2148 C C . GLU A 1 276 ? 16.507 -15.376 7.730 1.00 88.50 276 GLU A C 1
ATOM 2150 O O . GLU A 1 276 ? 16.243 -15.981 8.767 1.00 88.50 276 GLU A O 1
ATOM 2155 N N . ARG A 1 277 ? 16.147 -14.096 7.558 1.00 81.50 277 ARG A N 1
ATOM 2156 C CA . ARG A 1 277 ? 15.396 -13.337 8.575 1.00 81.50 277 ARG A CA 1
ATOM 2157 C C . ARG A 1 277 ? 14.031 -13.960 8.865 1.00 81.50 277 ARG A C 1
ATOM 2159 O O . ARG A 1 277 ? 13.629 -14.021 10.025 1.00 81.50 277 ARG A O 1
ATOM 2166 N N . GLN A 1 278 ? 13.329 -14.444 7.843 1.00 76.00 278 GLN A N 1
ATOM 2167 C CA . GLN A 1 278 ? 12.044 -15.125 8.007 1.00 76.00 278 GLN A CA 1
ATOM 2168 C C . GLN A 1 278 ? 12.196 -16.451 8.771 1.00 76.00 278 GLN A C 1
ATOM 2170 O O . GLN A 1 278 ? 11.420 -16.725 9.690 1.00 76.00 278 GLN A O 1
ATOM 2175 N N . ILE A 1 279 ? 13.216 -17.250 8.445 1.00 86.69 279 ILE A N 1
ATOM 2176 C CA . ILE A 1 279 ? 13.538 -18.498 9.151 1.00 86.69 279 ILE A CA 1
ATOM 2177 C C . ILE A 1 279 ? 13.907 -18.201 10.607 1.00 86.69 279 ILE A C 1
ATOM 2179 O O . ILE A 1 279 ? 13.356 -18.822 11.510 1.00 86.69 279 ILE A O 1
ATOM 2183 N N . GLN A 1 280 ? 14.759 -17.206 10.864 1.00 88.56 280 GLN A N 1
ATOM 2184 C CA . GLN A 1 280 ? 15.110 -16.792 12.225 1.00 88.56 280 GLN A CA 1
ATOM 2185 C C . GLN A 1 280 ? 13.893 -16.288 13.010 1.00 88.56 280 GLN A C 1
ATOM 2187 O O . GLN A 1 280 ? 13.751 -16.609 14.189 1.00 88.56 280 GLN A O 1
ATOM 2192 N N . GLY A 1 281 ? 12.994 -15.534 12.372 1.00 83.31 281 GLY A N 1
ATOM 2193 C CA . GLY A 1 281 ? 11.729 -15.114 12.977 1.00 83.31 281 GLY A CA 1
ATOM 2194 C C . GLY A 1 281 ? 10.857 -16.308 13.374 1.00 83.31 281 GLY A C 1
ATOM 2195 O O . GLY A 1 281 ? 10.357 -16.363 14.496 1.00 83.31 281 GLY A O 1
ATOM 2196 N N . THR A 1 282 ? 10.755 -17.303 12.491 1.00 83.94 282 THR A N 1
ATOM 2197 C CA . THR A 1 282 ? 10.016 -18.550 12.745 1.00 83.94 282 THR A CA 1
ATOM 2198 C C . THR A 1 282 ? 10.659 -19.366 13.871 1.00 83.94 282 THR A C 1
ATOM 2200 O O . THR A 1 282 ? 9.961 -19.838 14.766 1.00 83.94 282 THR A O 1
ATOM 2203 N N . LEU A 1 283 ? 11.992 -19.469 13.897 1.00 87.69 283 LEU A N 1
ATOM 2204 C CA . LEU A 1 283 ? 12.737 -20.150 14.961 1.00 87.69 283 LEU A CA 1
ATOM 2205 C C . LEU A 1 283 ? 12.565 -19.460 16.319 1.00 87.69 283 LEU A C 1
ATOM 2207 O O . LEU A 1 283 ? 12.377 -20.139 17.326 1.00 87.69 283 LEU A O 1
ATOM 2211 N N . ARG A 1 284 ? 12.573 -18.121 16.368 1.00 89.44 284 ARG A N 1
ATOM 2212 C CA . ARG A 1 284 ? 12.299 -17.366 17.604 1.00 89.44 284 ARG A CA 1
ATOM 2213 C C . ARG A 1 284 ? 10.889 -17.630 18.124 1.00 89.44 284 ARG A C 1
ATOM 2215 O O . ARG A 1 284 ? 10.732 -17.840 19.323 1.00 89.44 284 ARG A O 1
ATOM 2222 N N . LEU A 1 285 ? 9.891 -17.662 17.240 1.00 83.19 285 LEU A N 1
ATOM 2223 C CA . LEU A 1 285 ? 8.512 -17.988 17.612 1.00 83.19 285 LEU A CA 1
ATOM 2224 C C . LEU A 1 285 ? 8.402 -19.428 18.143 1.00 83.19 285 LEU A C 1
ATOM 2226 O O . LEU A 1 285 ? 7.786 -19.656 19.181 1.00 83.19 285 LEU A O 1
ATOM 2230 N N . SER A 1 286 ? 9.051 -20.387 17.474 1.00 89.56 286 SER A N 1
ATOM 2231 C CA . SER A 1 286 ? 9.109 -21.784 17.922 1.00 89.56 286 SER A CA 1
ATOM 2232 C C . SER A 1 286 ? 9.776 -21.915 19.292 1.00 89.56 286 SER A C 1
ATOM 2234 O O . SER A 1 286 ? 9.293 -22.667 20.134 1.00 89.56 286 SER A O 1
ATOM 2236 N N . LYS A 1 287 ? 10.852 -21.159 19.544 1.00 91.81 287 LYS A N 1
ATOM 2237 C CA . LYS A 1 287 ? 11.521 -21.124 20.849 1.00 91.81 287 LYS A CA 1
ATOM 2238 C C . LYS A 1 287 ? 10.615 -20.535 21.931 1.00 91.81 287 LYS A C 1
ATOM 2240 O O . LYS A 1 287 ? 10.482 -21.132 22.987 1.00 91.81 287 LYS A O 1
ATOM 2245 N N . GLN A 1 288 ? 9.930 -19.423 21.654 1.00 87.06 288 GLN A N 1
ATOM 2246 C CA . GLN A 1 288 ? 8.963 -18.838 22.593 1.00 87.06 288 GLN A CA 1
ATOM 2247 C C . GLN A 1 288 ? 7.820 -19.803 22.931 1.00 87.06 288 GLN A C 1
ATOM 2249 O O . GLN A 1 288 ? 7.404 -19.880 24.085 1.00 87.06 288 GLN A O 1
ATOM 2254 N N . LEU A 1 289 ? 7.321 -20.555 21.945 1.00 86.12 289 LEU A N 1
ATOM 2255 C CA . LEU A 1 289 ? 6.328 -21.609 22.164 1.00 86.12 289 LEU A CA 1
ATOM 2256 C C . LEU A 1 289 ? 6.885 -22.729 23.048 1.00 86.12 289 LEU A C 1
ATOM 2258 O O . LEU A 1 289 ? 6.228 -23.115 24.011 1.00 86.12 289 LEU A O 1
ATOM 2262 N N . GLN A 1 290 ? 8.108 -23.194 22.778 1.00 89.56 290 GLN A N 1
ATOM 2263 C CA . GLN A 1 290 ? 8.778 -24.215 23.583 1.00 89.56 290 GLN A CA 1
ATOM 2264 C C . GLN A 1 290 ? 9.010 -23.756 25.030 1.00 89.56 290 GLN A C 1
ATOM 2266 O O . GLN A 1 290 ? 8.717 -24.513 25.955 1.00 89.56 290 GLN A O 1
ATOM 2271 N N . ASP A 1 291 ? 9.473 -22.519 25.229 1.00 86.56 291 ASP A N 1
ATOM 2272 C CA . ASP A 1 291 ? 9.672 -21.919 26.550 1.00 86.56 291 ASP A CA 1
ATOM 2273 C C . ASP A 1 291 ? 8.330 -21.815 27.286 1.00 86.56 291 ASP A C 1
ATOM 2275 O O . ASP A 1 291 ? 8.224 -22.212 28.445 1.00 86.56 291 ASP A O 1
ATOM 2279 N N . ARG A 1 292 ? 7.262 -21.369 26.607 1.00 83.50 292 ARG A N 1
ATOM 2280 C CA . ARG A 1 292 ? 5.906 -21.325 27.175 1.00 83.50 292 ARG A CA 1
ATOM 2281 C C . ARG A 1 292 ? 5.415 -22.715 27.574 1.00 83.50 292 ARG A C 1
ATOM 2283 O O . ARG A 1 292 ? 4.857 -22.871 28.656 1.00 83.50 292 ARG A O 1
ATOM 2290 N N . ASP A 1 293 ? 5.641 -23.728 26.746 1.00 83.38 293 ASP A N 1
ATOM 2291 C CA . ASP A 1 293 ? 5.267 -25.111 27.049 1.00 83.38 293 ASP A CA 1
ATOM 2292 C C . ASP A 1 293 ? 6.104 -25.692 28.195 1.00 83.38 293 ASP A C 1
ATOM 2294 O O . ASP A 1 293 ? 5.615 -26.510 28.976 1.00 83.38 293 ASP A O 1
ATOM 2298 N N . GLN A 1 294 ? 7.362 -25.270 28.334 1.00 81.88 294 GLN A N 1
ATOM 2299 C CA . GLN A 1 294 ? 8.206 -25.602 29.477 1.00 81.88 294 GLN A CA 1
ATOM 2300 C C . GLN A 1 294 ? 7.697 -24.917 30.750 1.00 81.88 294 GLN A C 1
ATOM 2302 O O . GLN A 1 294 ? 7.525 -25.592 31.761 1.00 81.88 294 GLN A O 1
ATOM 2307 N N . PHE A 1 295 ? 7.347 -23.630 30.696 1.00 75.94 295 PHE A N 1
ATOM 2308 C CA . PHE A 1 295 ? 6.706 -22.918 31.803 1.00 75.94 295 PHE A CA 1
ATOM 2309 C C . PHE A 1 295 ? 5.379 -23.560 32.201 1.00 75.94 295 PHE A C 1
ATOM 2311 O O . PHE A 1 295 ? 5.143 -23.768 33.384 1.00 75.94 295 PHE A O 1
ATOM 2318 N N . ILE A 1 296 ? 4.535 -23.948 31.242 1.00 77.06 296 ILE A N 1
ATOM 2319 C CA . ILE A 1 296 ? 3.291 -24.678 31.519 1.00 77.06 296 ILE A CA 1
ATOM 2320 C C . ILE A 1 296 ? 3.602 -26.033 32.166 1.00 77.06 296 ILE A C 1
ATOM 2322 O O . ILE A 1 296 ? 2.912 -26.426 33.105 1.00 77.06 296 ILE A O 1
ATOM 2326 N N . ARG A 1 297 ? 4.638 -26.752 31.712 1.00 74.25 297 ARG A N 1
ATOM 2327 C CA . ARG A 1 297 ? 5.068 -28.022 32.323 1.00 74.25 297 ARG A CA 1
ATOM 2328 C C . ARG A 1 297 ? 5.551 -27.846 33.765 1.00 74.25 297 ARG A C 1
ATOM 2330 O O . ARG A 1 297 ? 5.154 -28.642 34.613 1.00 74.25 297 ARG A O 1
ATOM 2337 N N . VAL A 1 298 ? 6.342 -26.809 34.041 1.00 71.44 298 VAL A N 1
ATOM 2338 C CA . VAL A 1 298 ? 6.877 -26.491 35.377 1.00 71.44 298 VAL A CA 1
ATOM 2339 C C . VAL A 1 298 ? 5.778 -25.953 36.304 1.00 71.44 298 VAL A C 1
ATOM 2341 O O . VAL A 1 298 ? 5.633 -26.429 37.426 1.00 71.44 298 VAL A O 1
ATOM 2344 N N . ALA A 1 299 ? 4.927 -25.040 35.830 1.00 67.50 299 ALA A N 1
ATOM 2345 C CA . ALA A 1 299 ? 3.804 -24.487 36.591 1.00 67.50 299 ALA A CA 1
ATOM 2346 C C . ALA A 1 299 ? 2.747 -25.554 36.928 1.00 67.50 299 ALA A C 1
ATOM 2348 O O . ALA A 1 299 ? 2.211 -25.574 38.034 1.00 67.50 299 ALA A O 1
ATOM 2349 N N . LYS A 1 300 ? 2.499 -26.512 36.020 1.00 61.44 300 LYS A N 1
ATOM 2350 C CA . LYS A 1 300 ? 1.655 -27.688 36.296 1.00 61.44 300 LYS A CA 1
ATOM 2351 C C . LYS A 1 300 ? 2.269 -28.656 37.316 1.00 61.44 300 LYS A C 1
ATOM 2353 O O . LYS A 1 300 ? 1.549 -29.524 37.802 1.00 61.44 300 LYS A O 1
ATOM 2358 N N . HIS A 1 301 ? 3.561 -28.545 37.634 1.00 56.31 301 HIS A N 1
ATOM 2359 C CA . HIS A 1 301 ? 4.233 -29.422 38.595 1.00 56.31 301 HIS A CA 1
ATOM 2360 C C . HIS A 1 301 ? 4.072 -28.976 40.060 1.00 56.31 301 HIS A C 1
ATOM 2362 O O . HIS A 1 301 ? 4.169 -29.830 40.938 1.00 56.31 301 HIS A O 1
ATOM 2368 N N . ASN A 1 302 ? 3.756 -27.699 40.330 1.00 58.81 302 ASN A N 1
ATOM 2369 C CA . ASN A 1 302 ? 3.818 -27.132 41.689 1.00 58.81 302 ASN A CA 1
ATOM 2370 C C . ASN A 1 302 ? 2.467 -26.854 42.383 1.00 58.81 302 ASN A C 1
ATOM 2372 O O . ASN A 1 302 ? 2.478 -26.476 43.547 1.00 58.81 302 ASN A O 1
ATOM 2376 N N . GLY A 1 303 ? 1.310 -27.046 41.734 1.00 58.19 303 GLY A N 1
ATOM 2377 C CA . GLY A 1 303 ? 0.016 -26.676 42.347 1.00 58.19 303 GLY A CA 1
ATOM 2378 C C . GLY A 1 303 ? -1.190 -27.561 42.024 1.00 58.19 303 GLY A C 1
ATOM 2379 O O . GLY A 1 303 ? -2.317 -27.175 42.307 1.00 58.19 303 GLY A O 1
ATOM 2380 N N . GLY A 1 304 ? -1.000 -28.730 41.407 1.00 56.56 304 GLY A N 1
ATOM 2381 C CA . GLY A 1 304 ? -2.134 -29.557 40.972 1.00 56.56 304 GLY A CA 1
ATOM 2382 C C . GLY A 1 304 ? -1.761 -30.979 40.585 1.00 56.56 304 GLY A C 1
ATOM 2383 O O . GLY A 1 304 ? -2.298 -31.502 39.610 1.00 56.56 304 GLY A O 1
ATOM 2384 N N . LYS A 1 305 ? -0.814 -31.589 41.307 1.00 66.44 305 LYS A N 1
ATOM 2385 C CA . LYS A 1 305 ? -0.319 -32.938 41.009 1.00 66.44 305 LYS A CA 1
ATOM 2386 C C . LYS A 1 305 ? -1.458 -33.967 40.999 1.00 66.44 305 LYS A C 1
ATOM 2388 O O . LYS A 1 305 ? -1.583 -34.700 40.028 1.00 66.44 305 LYS A O 1
ATOM 2393 N N . GLU A 1 306 ? -2.369 -33.913 41.970 1.00 66.19 306 GLU A N 1
ATOM 2394 C CA . GLU A 1 306 ? -3.538 -34.805 42.027 1.00 66.19 306 GLU A CA 1
ATOM 2395 C C . GLU A 1 306 ? -4.543 -34.568 40.896 1.00 66.19 306 GLU A C 1
ATOM 2397 O O . GLU A 1 306 ? -4.976 -35.517 40.250 1.00 66.19 306 GLU A O 1
ATOM 2402 N N . LYS A 1 307 ? -4.884 -33.309 40.588 1.00 70.25 307 LYS A N 1
ATOM 2403 C CA . LYS A 1 307 ? -5.804 -32.991 39.480 1.00 70.25 307 LYS A CA 1
ATOM 2404 C C . LYS A 1 307 ? -5.217 -33.403 38.127 1.00 70.25 307 LYS A C 1
ATOM 2406 O O . LYS A 1 307 ? -5.953 -33.831 37.241 1.00 70.25 307 LYS A O 1
ATOM 2411 N N . LYS A 1 308 ? -3.894 -33.291 37.970 1.00 64.38 308 LYS A N 1
ATOM 2412 C CA . LYS A 1 308 ? -3.161 -33.743 36.784 1.00 64.38 308 LYS A CA 1
ATOM 2413 C C . LYS A 1 308 ? -3.134 -35.265 36.696 1.00 64.38 308 LYS A C 1
ATOM 2415 O O . LYS A 1 308 ? -3.424 -35.780 35.628 1.00 64.38 308 LYS A O 1
ATOM 2420 N N . GLU A 1 309 ? -2.833 -35.969 37.783 1.00 77.25 309 GLU A N 1
ATOM 2421 C CA . GLU A 1 309 ? -2.851 -37.435 37.818 1.00 77.25 309 GLU A CA 1
ATOM 2422 C C . GLU A 1 309 ? -4.256 -37.990 37.572 1.00 77.25 309 GLU A C 1
ATOM 2424 O O . GLU A 1 309 ? -4.409 -38.935 36.807 1.00 77.25 309 GLU A O 1
ATOM 2429 N N . TRP A 1 310 ? -5.291 -37.372 38.144 1.00 77.12 310 TRP A N 1
ATOM 2430 C CA . TRP A 1 310 ? -6.681 -37.740 37.890 1.00 77.12 310 TRP A CA 1
ATOM 2431 C C . TRP A 1 310 ? -7.067 -37.515 36.425 1.00 77.12 310 TRP A C 1
ATOM 2433 O O . TRP A 1 310 ? -7.543 -38.433 35.766 1.00 77.12 310 TRP A O 1
ATOM 2443 N N . MET A 1 311 ? -6.793 -36.327 35.879 1.00 70.50 311 MET A N 1
ATOM 2444 C CA . MET A 1 311 ? -7.089 -36.020 34.478 1.00 70.50 311 MET A CA 1
ATOM 2445 C C . MET A 1 311 ? -6.277 -36.897 33.519 1.00 70.50 311 MET A C 1
ATOM 2447 O O . MET A 1 311 ? -6.783 -37.285 32.475 1.00 70.50 311 MET A O 1
ATOM 2451 N N . GLN A 1 312 ? -5.039 -37.242 33.873 1.00 78.94 312 GLN A N 1
ATOM 2452 C CA . GLN A 1 312 ? -4.197 -38.129 33.081 1.00 78.94 312 GLN A CA 1
ATOM 2453 C C . GLN A 1 312 ? -4.706 -39.575 33.116 1.00 78.94 312 GLN A C 1
ATOM 2455 O O . GLN A 1 312 ? -4.759 -40.191 32.061 1.00 78.94 312 GLN A O 1
ATOM 2460 N N . ARG A 1 313 ? -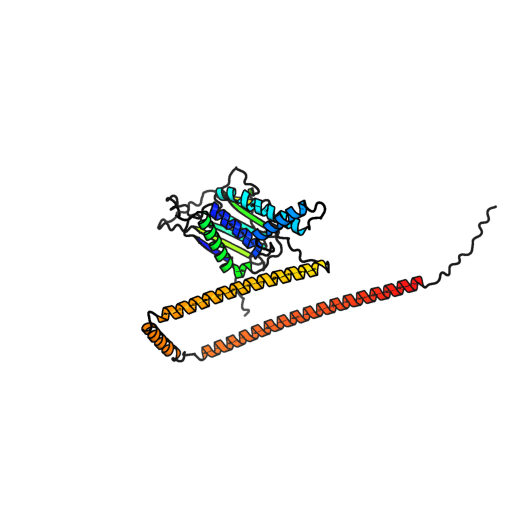5.183 -40.079 34.265 1.00 83.75 313 ARG A N 1
ATOM 2461 C CA . ARG A 1 313 ? -5.873 -41.380 34.347 1.00 83.75 313 ARG A CA 1
ATOM 2462 C C . ARG A 1 313 ? -7.150 -41.401 33.510 1.00 83.75 313 ARG A C 1
ATOM 2464 O O . ARG A 1 313 ? -7.354 -42.346 32.766 1.00 83.75 313 ARG A O 1
ATOM 2471 N N . VAL A 1 314 ? -7.962 -40.341 33.566 1.00 81.25 314 VAL A N 1
ATOM 2472 C CA . VAL A 1 314 ? -9.173 -40.218 32.733 1.00 81.25 314 VAL A CA 1
ATOM 2473 C C . VAL A 1 314 ? -8.812 -40.203 31.247 1.00 81.25 314 VAL A C 1
ATOM 2475 O O . VAL A 1 314 ? -9.420 -40.923 30.469 1.00 81.25 314 VAL A O 1
ATOM 2478 N N . ILE A 1 315 ? -7.800 -39.431 30.841 1.00 79.38 315 ILE A N 1
ATOM 2479 C CA . ILE A 1 315 ? -7.334 -39.397 29.448 1.00 79.38 315 ILE A CA 1
ATOM 2480 C C . ILE A 1 315 ? -6.797 -40.765 29.016 1.00 79.38 315 ILE A C 1
ATOM 2482 O O . ILE A 1 315 ? -7.122 -41.217 27.927 1.00 79.38 315 ILE A O 1
ATOM 2486 N N . GLU A 1 316 ? -5.989 -41.430 29.840 1.00 86.38 316 GLU A N 1
ATOM 2487 C CA . GLU A 1 316 ? -5.464 -42.763 29.536 1.00 86.38 316 GLU A CA 1
ATOM 2488 C C . GLU A 1 316 ? -6.582 -43.806 29.434 1.00 86.38 316 GLU A C 1
ATOM 2490 O O . GLU A 1 316 ? -6.528 -44.653 28.547 1.00 86.38 316 GLU A O 1
ATOM 2495 N N . ASP A 1 317 ? -7.609 -43.731 30.279 1.00 86.44 317 ASP A N 1
ATOM 2496 C CA . ASP A 1 317 ? -8.766 -44.624 30.216 1.00 86.44 317 ASP A CA 1
ATOM 2497 C C . ASP A 1 317 ? -9.654 -44.335 28.999 1.00 86.44 317 ASP A C 1
ATOM 2499 O O . ASP A 1 317 ? -10.088 -45.275 28.337 1.00 86.44 317 ASP A O 1
ATOM 2503 N N . GLU A 1 318 ? -9.878 -43.067 28.635 1.00 78.94 318 GLU A N 1
ATOM 2504 C CA . GLU A 1 318 ? -10.592 -42.706 27.401 1.00 78.94 318 GLU A CA 1
ATOM 2505 C C . GLU A 1 318 ? -9.794 -43.077 26.140 1.00 78.94 318 GLU A C 1
ATOM 2507 O O . GLU A 1 318 ? -10.379 -43.530 25.162 1.00 78.94 318 GLU A O 1
ATOM 2512 N N . LEU A 1 319 ? -8.462 -42.948 26.151 1.00 79.69 319 LEU A N 1
ATOM 2513 C CA . LEU A 1 319 ? -7.596 -43.341 25.030 1.00 79.69 319 LEU A CA 1
ATOM 2514 C C . LEU A 1 319 ? -7.438 -44.862 24.897 1.00 79.69 319 LEU A C 1
ATOM 2516 O O . LEU A 1 319 ? -7.179 -45.351 23.799 1.00 79.69 319 LEU A O 1
ATOM 2520 N N . LYS A 1 320 ? -7.577 -45.616 25.995 1.00 83.94 320 LYS A N 1
ATOM 2521 C CA . LYS A 1 320 ? -7.614 -47.088 25.974 1.00 83.94 320 LYS A CA 1
ATOM 2522 C C . LYS A 1 320 ? -8.930 -47.629 25.437 1.00 83.94 320 LYS A C 1
ATOM 2524 O O . LYS A 1 320 ? -8.959 -48.781 25.003 1.00 83.94 320 LYS A O 1
ATOM 2529 N N . LYS A 1 321 ? -10.013 -46.843 25.466 1.00 83.94 321 LYS A N 1
ATOM 2530 C CA . LYS A 1 321 ? -11.250 -47.243 24.798 1.00 83.94 321 LYS A CA 1
ATOM 2531 C C . LYS A 1 321 ? -10.960 -47.269 23.299 1.00 83.94 321 LYS A C 1
ATOM 2533 O O . LYS A 1 321 ? -10.603 -46.229 22.742 1.00 83.94 321 LYS A O 1
ATOM 2538 N N . PRO A 1 322 ? -11.080 -48.429 22.629 1.00 75.31 322 PRO A N 1
ATOM 2539 C CA . PRO A 1 322 ? -10.960 -48.457 21.185 1.00 75.31 322 PRO A CA 1
ATOM 2540 C C . PRO A 1 322 ? -12.028 -47.513 20.641 1.00 75.31 322 PRO A C 1
ATOM 2542 O O . PRO A 1 322 ? -13.219 -47.710 20.892 1.00 75.31 322 PRO A O 1
ATOM 2545 N N . LEU A 1 323 ? -11.590 -46.454 19.953 1.00 69.25 323 LEU A N 1
ATOM 2546 C CA . LEU A 1 323 ? -12.491 -45.598 19.193 1.00 69.25 323 LEU A CA 1
ATOM 2547 C C . LEU A 1 323 ? -13.371 -46.539 18.364 1.00 69.25 323 LEU A C 1
ATOM 2549 O O . LEU A 1 323 ? -12.814 -47.408 17.684 1.00 69.25 323 LEU A O 1
ATOM 2553 N N . PRO A 1 324 ? -14.709 -46.441 18.442 1.00 71.25 324 PRO A N 1
ATOM 2554 C CA . PRO A 1 324 ? -15.582 -47.220 17.583 1.00 71.25 324 PRO A CA 1
ATOM 2555 C C . PRO A 1 324 ? -15.421 -46.670 16.168 1.00 71.25 324 PRO A C 1
ATOM 2557 O O . PRO A 1 324 ? -16.196 -45.842 15.695 1.00 71.25 324 PRO A O 1
ATOM 2560 N N . VAL A 1 325 ? -14.339 -47.078 15.513 1.00 72.81 325 VAL A N 1
ATOM 2561 C CA . VAL A 1 325 ? -14.071 -46.753 14.129 1.00 72.81 325 VAL A CA 1
ATOM 2562 C C . VAL A 1 325 ? -14.992 -47.651 13.330 1.00 72.81 325 VAL A C 1
ATOM 2564 O O . VAL A 1 325 ? -14.777 -48.857 13.211 1.00 72.81 325 VAL A O 1
ATOM 2567 N N . THR A 1 326 ? -16.083 -47.068 12.846 1.00 83.31 326 THR A N 1
ATOM 2568 C CA . THR A 1 326 ? -16.993 -47.770 11.953 1.00 83.31 326 THR A CA 1
ATOM 2569 C C . THR A 1 326 ? -16.229 -48.150 10.688 1.00 83.31 326 THR A C 1
ATOM 2571 O O . THR A 1 326 ? -15.324 -47.446 10.236 1.00 83.31 326 THR A O 1
ATOM 2574 N N . THR A 1 327 ? -16.594 -49.271 10.075 1.00 86.88 327 THR A N 1
ATOM 2575 C CA . THR A 1 327 ? -16.044 -49.681 8.774 1.00 86.88 327 THR A CA 1
ATOM 2576 C C . THR A 1 327 ? -16.195 -48.586 7.711 1.00 86.88 327 THR A C 1
ATOM 2578 O O . THR A 1 327 ? -15.337 -48.460 6.841 1.00 86.88 327 THR A O 1
ATOM 2581 N N . GLN A 1 328 ? -17.227 -47.746 7.834 1.00 85.44 328 GLN A N 1
ATOM 2582 C CA . GLN A 1 328 ? -17.443 -46.557 7.007 1.00 85.44 328 GLN A CA 1
ATOM 2583 C C . GLN A 1 328 ? -16.294 -45.546 7.118 1.00 85.44 328 GLN A C 1
ATOM 2585 O O . GLN A 1 328 ? -15.806 -45.080 6.094 1.00 85.44 328 GLN A O 1
ATOM 2590 N N . TYR A 1 329 ? -15.782 -45.276 8.322 1.00 84.81 329 TYR A N 1
ATOM 2591 C CA . TYR A 1 329 ? -14.663 -44.348 8.506 1.00 84.81 329 TYR A CA 1
ATOM 2592 C C . TYR A 1 329 ? -13.380 -44.836 7.819 1.00 84.81 329 TYR A C 1
ATOM 2594 O O . TYR A 1 329 ? -12.670 -44.050 7.195 1.00 84.81 329 TYR A O 1
ATOM 2602 N N . TYR A 1 330 ? -13.085 -46.140 7.876 1.00 86.62 330 TYR A N 1
ATOM 2603 C CA . TYR A 1 330 ? -11.936 -46.702 7.154 1.00 86.62 330 TYR A CA 1
ATOM 2604 C C . TYR A 1 330 ? -12.087 -46.575 5.638 1.00 86.62 330 TYR A C 1
ATOM 2606 O O . TYR A 1 330 ? -11.110 -46.282 4.950 1.00 86.62 330 TYR A O 1
ATOM 2614 N N . GLN A 1 331 ? -13.299 -46.775 5.119 1.00 92.44 331 GLN A N 1
ATOM 2615 C CA . GLN A 1 331 ? -13.583 -46.614 3.694 1.00 92.44 331 GLN A CA 1
ATOM 2616 C C . GLN A 1 331 ? -13.441 -45.153 3.256 1.00 92.44 331 GLN A C 1
ATOM 2618 O O . GLN A 1 331 ? -12.821 -44.891 2.228 1.00 92.44 331 GLN A O 1
ATOM 2623 N N . GLU A 1 332 ? -13.940 -44.202 4.048 1.00 89.31 332 GLU A N 1
ATOM 2624 C CA . GLU A 1 332 ? -13.781 -42.766 3.792 1.00 89.31 332 GLU A CA 1
ATOM 2625 C C . GLU A 1 332 ? -12.314 -42.333 3.846 1.00 89.31 332 GLU A C 1
ATOM 2627 O O . GLU A 1 332 ? -11.852 -41.612 2.962 1.00 89.31 332 GLU A O 1
ATOM 2632 N N . LEU A 1 333 ? -11.554 -42.808 4.837 1.00 89.75 333 LEU A N 1
ATOM 2633 C CA . LEU A 1 333 ? -10.133 -42.495 4.966 1.00 89.75 333 LEU A CA 1
ATOM 2634 C C . LEU A 1 333 ? -9.319 -43.075 3.800 1.00 89.75 333 LEU A C 1
ATOM 2636 O O . LEU A 1 333 ? -8.460 -42.384 3.254 1.00 89.75 333 LEU A O 1
ATOM 2640 N N . ALA A 1 334 ? -9.605 -44.313 3.389 1.00 92.44 334 ALA A N 1
ATOM 2641 C CA . ALA A 1 334 ? -8.966 -44.935 2.233 1.00 92.44 334 ALA A CA 1
ATOM 2642 C C . ALA A 1 334 ? -9.315 -44.194 0.932 1.00 92.44 334 ALA A C 1
ATOM 2644 O O . ALA A 1 334 ? -8.428 -43.905 0.131 1.00 92.44 334 ALA A O 1
ATOM 2645 N N . ALA A 1 335 ? -10.584 -43.818 0.744 1.00 93.19 335 ALA A N 1
ATOM 2646 C CA . ALA A 1 335 ? -11.015 -43.026 -0.404 1.00 93.19 335 ALA A CA 1
ATOM 2647 C C . ALA A 1 335 ? -10.339 -41.646 -0.432 1.00 93.19 335 ALA A C 1
ATOM 2649 O O . ALA A 1 335 ? -9.876 -41.210 -1.486 1.00 93.19 335 ALA A O 1
ATOM 2650 N N . ALA A 1 336 ? -10.222 -40.984 0.722 1.00 91.56 336 ALA A N 1
ATOM 2651 C CA . ALA A 1 336 ? -9.518 -39.715 0.846 1.00 91.56 336 ALA A CA 1
ATOM 2652 C C . ALA A 1 336 ? -8.029 -39.860 0.502 1.00 91.56 336 ALA A C 1
ATOM 2654 O O . ALA A 1 336 ? -7.507 -39.042 -0.247 1.00 91.56 336 ALA A O 1
ATOM 2655 N N . GLN A 1 337 ? -7.353 -40.913 0.978 1.00 91.38 337 GLN A N 1
ATOM 2656 C CA . GLN A 1 337 ? -5.949 -41.175 0.642 1.00 91.38 337 GLN A CA 1
ATOM 2657 C C . GLN A 1 337 ? -5.737 -41.415 -0.856 1.00 91.38 337 GLN A C 1
ATOM 2659 O O . GLN A 1 337 ? -4.801 -40.854 -1.423 1.00 91.38 337 GLN A O 1
ATOM 2664 N N . ILE A 1 338 ? -6.622 -42.184 -1.500 1.00 95.56 338 ILE A N 1
ATOM 2665 C CA . ILE A 1 338 ? -6.573 -42.425 -2.949 1.00 95.56 338 ILE A CA 1
ATOM 2666 C C . ILE A 1 338 ? -6.730 -41.104 -3.712 1.00 95.56 338 ILE A C 1
ATOM 2668 O O . ILE A 1 338 ? -5.918 -40.806 -4.585 1.00 95.56 338 ILE A O 1
ATOM 2672 N N . GLN A 1 339 ? -7.708 -40.269 -3.345 1.00 93.62 339 GLN A N 1
ATOM 2673 C CA . GLN A 1 339 ? -7.895 -38.955 -3.974 1.00 93.62 339 GLN A CA 1
ATOM 2674 C C . GLN A 1 339 ? -6.678 -38.041 -3.797 1.00 93.62 339 GLN A C 1
ATOM 2676 O O . GLN A 1 339 ? -6.284 -37.327 -4.723 1.00 93.62 339 GLN A O 1
ATOM 2681 N N . ASP A 1 340 ? -6.069 -38.061 -2.615 1.00 86.38 340 ASP A N 1
ATOM 2682 C CA . ASP A 1 340 ? -4.891 -37.258 -2.306 1.00 86.38 340 ASP A CA 1
ATOM 2683 C C . ASP A 1 340 ? -3.674 -37.710 -3.131 1.00 86.38 340 ASP A C 1
ATOM 2685 O O . ASP A 1 340 ? -2.895 -36.889 -3.625 1.00 86.38 340 ASP A O 1
ATOM 2689 N N . GLU A 1 341 ? -3.521 -39.020 -3.328 1.00 91.38 341 GLU A N 1
ATOM 2690 C CA . GLU A 1 341 ? -2.466 -39.606 -4.151 1.00 91.38 341 GLU A CA 1
ATOM 2691 C C . GLU A 1 341 ? -2.680 -39.324 -5.644 1.00 91.38 341 GLU A C 1
ATOM 2693 O O . GLU A 1 341 ? -1.746 -38.880 -6.318 1.00 91.38 341 GLU A O 1
ATOM 2698 N N . GLU A 1 342 ? -3.910 -39.446 -6.147 1.00 95.88 342 GLU A N 1
ATOM 2699 C CA . GLU A 1 342 ? -4.280 -39.049 -7.511 1.00 95.88 342 GLU A CA 1
ATOM 2700 C C . GLU A 1 342 ? -4.008 -37.558 -7.761 1.00 95.88 342 GLU A C 1
ATOM 2702 O O . GLU A 1 342 ? -3.445 -37.184 -8.795 1.00 95.88 342 GLU A O 1
ATOM 2707 N N . ALA A 1 343 ? -4.335 -36.686 -6.802 1.00 91.19 343 ALA A N 1
ATOM 2708 C CA . ALA A 1 343 ? -4.062 -35.255 -6.899 1.00 91.19 343 ALA A CA 1
ATOM 2709 C C . ALA A 1 343 ? -2.553 -34.957 -6.944 1.00 91.19 343 ALA A C 1
ATOM 2711 O O . ALA A 1 343 ? -2.106 -34.124 -7.746 1.00 91.19 343 ALA A O 1
ATOM 2712 N N . ARG A 1 344 ? -1.747 -35.659 -6.133 1.00 90.06 344 ARG A N 1
ATOM 2713 C CA . ARG A 1 344 ? -0.277 -35.557 -6.167 1.00 90.06 344 ARG A CA 1
ATOM 2714 C C . ARG A 1 344 ? 0.294 -36.058 -7.490 1.00 90.06 344 ARG A C 1
ATOM 2716 O O . ARG A 1 344 ? 1.160 -35.390 -8.060 1.00 90.06 344 ARG A O 1
ATOM 2723 N N . GLN A 1 345 ? -0.204 -37.177 -8.011 1.00 95.56 345 GLN A N 1
ATOM 2724 C CA . GLN A 1 345 ? 0.208 -37.708 -9.311 1.00 95.56 345 GLN A CA 1
ATOM 2725 C C . GLN A 1 345 ? -0.154 -36.744 -10.448 1.00 95.56 345 GLN A C 1
ATOM 2727 O O . GLN A 1 345 ? 0.697 -36.424 -11.277 1.00 95.56 345 GLN A O 1
ATOM 2732 N N . ALA A 1 346 ? -1.367 -36.185 -10.453 1.00 93.50 346 ALA A N 1
ATOM 2733 C CA . ALA A 1 346 ? -1.790 -35.200 -11.445 1.00 93.50 346 ALA A CA 1
ATOM 2734 C C . ALA A 1 346 ? -0.923 -33.929 -11.414 1.00 93.50 346 ALA A C 1
ATOM 2736 O O . ALA A 1 346 ? -0.571 -33.384 -12.464 1.00 93.50 346 ALA A O 1
ATOM 2737 N N . LEU A 1 347 ? -0.546 -33.455 -10.222 1.00 91.81 347 LEU A N 1
ATOM 2738 C CA . LEU A 1 347 ? 0.363 -32.320 -10.071 1.00 91.81 347 LEU A CA 1
ATOM 2739 C C . LEU A 1 347 ? 1.776 -32.648 -10.577 1.00 91.81 347 LEU A C 1
ATOM 2741 O O . LEU A 1 347 ? 2.360 -31.843 -11.305 1.00 91.81 347 LEU A O 1
ATOM 2745 N N . SER A 1 348 ? 2.294 -33.835 -10.248 1.00 91.25 348 SER A N 1
ATOM 2746 C CA . SER A 1 348 ? 3.583 -34.330 -10.746 1.00 91.25 348 SER A CA 1
ATOM 2747 C C . SER A 1 348 ? 3.607 -34.404 -12.277 1.00 91.25 348 SER A C 1
ATOM 2749 O O . SER A 1 348 ? 4.533 -33.894 -12.910 1.00 91.25 348 SER A O 1
ATOM 2751 N N . ASN A 1 349 ? 2.539 -34.922 -12.889 1.00 95.25 349 ASN A N 1
ATOM 2752 C CA . ASN A 1 349 ? 2.403 -35.013 -14.342 1.00 95.25 349 ASN A CA 1
ATOM 2753 C C . ASN A 1 349 ? 2.403 -33.628 -15.003 1.00 95.25 349 ASN A C 1
ATOM 2755 O O . ASN A 1 349 ? 3.172 -33.398 -15.936 1.00 95.25 349 ASN A O 1
ATOM 2759 N N . ARG A 1 350 ? 1.643 -32.662 -14.467 1.00 95.38 350 ARG A N 1
ATOM 2760 C CA . ARG A 1 350 ? 1.659 -31.269 -14.961 1.00 95.38 350 ARG A CA 1
ATOM 2761 C C . ARG A 1 350 ? 3.044 -30.635 -14.855 1.00 95.38 350 ARG A C 1
ATOM 2763 O O . ARG A 1 350 ? 3.460 -29.907 -15.754 1.00 95.38 350 ARG A O 1
ATOM 2770 N N . HIS A 1 351 ? 3.762 -30.886 -13.762 1.00 90.00 351 HIS A N 1
ATOM 2771 C CA . HIS A 1 351 ? 5.124 -30.386 -13.589 1.00 90.00 351 HIS A CA 1
ATOM 2772 C C . HIS A 1 351 ? 6.084 -31.010 -14.614 1.00 90.00 351 HIS A C 1
ATOM 2774 O O . HIS A 1 351 ? 6.876 -30.304 -15.236 1.00 90.00 351 HIS A O 1
ATOM 2780 N N . MET A 1 352 ? 5.959 -32.313 -14.866 1.00 94.44 352 MET A N 1
ATOM 2781 C CA . MET A 1 352 ? 6.753 -33.022 -15.868 1.00 94.44 352 MET A CA 1
ATOM 2782 C C . MET A 1 352 ? 6.479 -32.519 -17.292 1.00 94.44 352 MET A C 1
ATOM 2784 O O . MET A 1 352 ? 7.415 -32.321 -18.065 1.00 94.44 352 MET A O 1
ATOM 2788 N N . GLU A 1 353 ? 5.220 -32.246 -17.637 1.00 96.00 353 GLU A N 1
ATOM 2789 C CA . GLU A 1 353 ? 4.838 -31.626 -18.913 1.00 96.00 353 GLU A CA 1
ATOM 2790 C C . GLU A 1 353 ? 5.446 -30.228 -19.077 1.00 96.00 353 GLU A C 1
ATOM 2792 O O . GLU A 1 353 ? 5.966 -29.892 -20.143 1.00 96.00 353 GLU A O 1
ATOM 2797 N N . GLN A 1 354 ? 5.444 -29.419 -18.012 1.00 92.00 354 GLN A N 1
ATOM 2798 C CA . GLN A 1 354 ? 6.084 -28.102 -18.021 1.00 92.00 354 GLN A CA 1
ATOM 2799 C C . GLN A 1 354 ? 7.595 -28.207 -18.238 1.00 92.00 354 GLN A C 1
ATOM 2801 O O . GLN A 1 354 ? 8.140 -27.435 -19.027 1.00 92.00 354 GLN A O 1
ATOM 2806 N N . ILE A 1 355 ? 8.261 -29.169 -17.592 1.00 92.19 355 ILE A N 1
ATOM 2807 C CA . ILE A 1 355 ? 9.692 -29.429 -17.792 1.00 92.19 355 ILE A CA 1
ATOM 2808 C C . ILE A 1 355 ? 9.968 -29.816 -19.247 1.00 92.19 355 ILE A C 1
ATOM 2810 O O . ILE A 1 355 ? 10.835 -29.204 -19.870 1.00 92.19 355 ILE A O 1
ATOM 2814 N N . LYS A 1 356 ? 9.197 -30.749 -19.820 1.00 96.19 356 LYS A N 1
ATOM 2815 C CA . LYS A 1 356 ? 9.337 -31.157 -21.230 1.00 96.19 356 LYS A CA 1
ATOM 2816 C C . LYS A 1 356 ? 9.159 -29.976 -22.185 1.00 96.19 356 LYS A C 1
ATOM 2818 O O . LYS A 1 356 ? 9.942 -29.794 -23.111 1.00 96.19 356 LYS A O 1
ATOM 2823 N N . HIS A 1 357 ? 8.166 -29.126 -21.937 1.00 94.50 357 HIS A N 1
ATOM 2824 C CA . HIS A 1 357 ? 7.939 -27.927 -22.741 1.00 94.50 357 HIS A CA 1
ATOM 2825 C C . HIS A 1 357 ? 9.068 -26.886 -22.593 1.00 94.50 357 HIS A C 1
ATOM 2827 O O . HIS A 1 357 ? 9.400 -26.192 -23.555 1.00 94.50 357 HIS A O 1
ATOM 2833 N N . ILE A 1 358 ? 9.685 -26.766 -21.411 1.00 90.62 358 ILE A N 1
ATOM 2834 C CA . ILE A 1 358 ? 10.869 -25.915 -21.213 1.00 90.62 358 ILE A CA 1
ATOM 2835 C C . ILE A 1 358 ? 12.073 -26.479 -21.975 1.00 90.62 358 ILE A C 1
ATOM 2837 O O . ILE A 1 358 ? 12.749 -25.706 -22.650 1.00 90.62 358 ILE A O 1
ATOM 2841 N N . GLN A 1 359 ? 12.308 -27.792 -21.906 1.00 94.62 359 GLN A N 1
ATOM 2842 C CA . GLN A 1 359 ? 13.375 -28.472 -22.648 1.00 94.62 359 GLN A CA 1
ATOM 2843 C C . GLN A 1 359 ? 13.222 -28.249 -24.155 1.00 94.62 359 GLN A C 1
ATOM 2845 O O . GLN A 1 359 ? 14.130 -27.707 -24.773 1.00 94.62 359 GLN A O 1
ATOM 2850 N N . ALA A 1 360 ? 12.029 -28.481 -24.714 1.00 96.88 360 ALA A N 1
ATOM 2851 C CA . ALA A 1 360 ? 11.766 -28.245 -26.136 1.00 96.88 360 ALA A CA 1
ATOM 2852 C C . ALA A 1 360 ? 12.070 -26.796 -26.578 1.00 96.88 360 ALA A C 1
ATOM 2854 O O . ALA A 1 360 ? 12.609 -26.565 -27.658 1.00 96.88 360 ALA A O 1
ATOM 2855 N N . LYS A 1 361 ? 11.775 -25.798 -25.730 1.00 96.25 361 LYS A N 1
ATOM 2856 C CA . LYS A 1 361 ? 12.111 -24.389 -26.008 1.00 96.25 361 LYS A CA 1
ATOM 2857 C C . LYS A 1 361 ? 13.602 -24.083 -25.904 1.00 96.25 361 LYS A C 1
ATOM 2859 O O . LYS A 1 361 ? 14.059 -23.127 -26.533 1.00 96.25 361 LYS A O 1
ATOM 2864 N N . LEU A 1 362 ? 14.343 -24.807 -25.067 1.00 90.25 362 LEU A N 1
ATOM 2865 C CA . LEU A 1 362 ? 15.798 -24.689 -25.003 1.00 90.25 362 LEU A CA 1
ATOM 2866 C C . LEU A 1 362 ? 16.424 -25.286 -26.262 1.00 90.25 362 LEU A C 1
ATOM 2868 O O . LEU A 1 362 ? 17.183 -24.581 -26.922 1.00 90.25 362 LEU A O 1
ATOM 2872 N N . ASP A 1 363 ? 15.997 -26.482 -26.661 1.00 97.06 363 ASP A N 1
ATOM 2873 C CA . ASP A 1 363 ? 16.469 -27.151 -27.877 1.00 97.06 363 ASP A CA 1
ATOM 2874 C C . ASP A 1 363 ? 16.200 -26.296 -29.127 1.00 97.06 363 ASP A C 1
ATOM 2876 O O . ASP A 1 363 ? 17.075 -26.114 -29.976 1.00 97.06 363 ASP A O 1
ATOM 2880 N N . GLU A 1 364 ? 15.017 -25.674 -29.223 1.00 96.69 364 GLU A N 1
ATOM 2881 C CA . GLU A 1 364 ? 14.689 -24.758 -30.322 1.00 96.69 364 GLU A CA 1
ATOM 2882 C C . GLU A 1 364 ? 15.626 -23.536 -30.354 1.00 96.69 364 GLU A C 1
ATOM 2884 O O . GLU A 1 364 ? 16.097 -23.129 -31.421 1.00 96.69 364 GLU A O 1
ATOM 2889 N N . ARG A 1 365 ? 15.938 -22.949 -29.191 1.00 95.06 365 ARG A N 1
ATOM 2890 C CA . ARG A 1 365 ? 16.872 -21.815 -29.094 1.00 95.06 365 ARG A CA 1
ATOM 2891 C C . ARG A 1 365 ? 18.291 -22.221 -29.472 1.00 95.06 365 ARG A C 1
ATOM 2893 O O . ARG A 1 365 ? 18.966 -21.460 -30.164 1.00 95.06 365 ARG A O 1
ATOM 2900 N N . GLU A 1 366 ? 18.743 -23.394 -29.048 1.00 96.00 366 GLU A N 1
ATOM 2901 C CA . GLU A 1 366 ? 20.055 -23.927 -29.418 1.00 96.00 366 GLU A CA 1
ATOM 2902 C C . GLU A 1 366 ? 20.145 -24.173 -30.926 1.00 96.00 366 GLU A C 1
ATOM 2904 O O . GLU A 1 366 ? 21.096 -23.718 -31.567 1.00 96.00 366 GLU A O 1
ATOM 2909 N N . ALA A 1 367 ? 19.107 -24.761 -31.526 1.00 97.38 367 ALA A N 1
ATOM 2910 C CA . ALA A 1 367 ? 19.014 -24.937 -32.971 1.00 97.38 367 ALA A CA 1
ATOM 2911 C C . ALA A 1 367 ? 19.051 -23.592 -33.722 1.00 97.38 367 ALA A C 1
ATOM 2913 O O . ALA A 1 367 ? 19.743 -23.464 -34.734 1.00 97.38 367 ALA A O 1
ATOM 2914 N N . GLN A 1 368 ? 18.367 -22.556 -33.223 1.00 96.12 368 GLN A N 1
ATOM 2915 C CA . GLN A 1 368 ? 18.428 -21.206 -33.801 1.00 96.12 368 GLN A CA 1
ATOM 2916 C C . GLN A 1 368 ? 19.836 -20.597 -33.712 1.00 96.12 368 GLN A C 1
ATOM 2918 O O . GLN A 1 368 ? 20.309 -19.987 -34.676 1.00 96.12 368 GLN A O 1
ATOM 2923 N N . VAL A 1 369 ? 20.530 -20.776 -32.584 1.00 94.94 369 VAL A N 1
ATOM 2924 C CA . VAL A 1 369 ? 21.916 -20.314 -32.409 1.00 94.94 369 VAL A CA 1
ATOM 2925 C C . VAL A 1 369 ? 22.859 -21.041 -33.369 1.00 94.94 369 VAL A C 1
ATOM 2927 O O . VAL A 1 369 ? 23.693 -20.386 -33.998 1.00 94.94 369 VAL A O 1
ATOM 2930 N N . LEU A 1 370 ? 22.712 -22.359 -33.532 1.00 96.88 370 LEU A N 1
ATOM 2931 C CA . LEU A 1 370 ? 23.501 -23.154 -34.477 1.00 96.88 370 LEU A CA 1
ATOM 2932 C C . LEU A 1 370 ? 23.266 -22.705 -35.924 1.00 96.88 370 LEU A C 1
ATOM 2934 O O . LEU A 1 370 ? 24.232 -22.403 -36.623 1.00 96.88 370 LEU A O 1
ATOM 2938 N N . ARG A 1 371 ? 22.003 -22.533 -36.341 1.00 96.25 371 ARG A N 1
ATOM 2939 C CA . ARG A 1 371 ? 21.655 -22.005 -37.675 1.00 96.25 371 ARG A CA 1
ATOM 2940 C C . ARG A 1 371 ? 22.268 -20.629 -37.927 1.00 96.25 371 ARG A C 1
ATOM 2942 O O . ARG A 1 371 ? 22.810 -20.379 -39.001 1.00 96.25 371 ARG A O 1
ATOM 2949 N N . LYS A 1 372 ? 22.232 -19.733 -36.934 1.00 96.81 372 LYS A N 1
ATOM 2950 C CA . LYS A 1 372 ? 22.834 -18.395 -37.042 1.00 96.81 372 LYS A CA 1
ATOM 2951 C C . LYS A 1 372 ? 24.357 -18.465 -37.184 1.00 96.81 372 LYS A C 1
ATOM 2953 O O . LYS A 1 372 ? 24.917 -17.734 -37.998 1.00 96.81 372 LYS A O 1
ATOM 2958 N N . LYS A 1 373 ? 25.026 -19.332 -36.417 1.00 96.75 373 LYS A N 1
ATOM 2959 C CA . LYS A 1 373 ? 26.476 -19.561 -36.537 1.00 96.75 373 LYS A CA 1
ATOM 2960 C C . LYS A 1 373 ? 26.839 -20.110 -37.916 1.00 96.75 373 LYS A C 1
ATOM 2962 O O . LYS A 1 373 ? 27.776 -19.615 -38.534 1.00 96.75 373 LYS A O 1
ATOM 2967 N N . GLU A 1 374 ? 26.077 -21.076 -38.422 1.00 97.38 374 GLU A N 1
ATOM 2968 C CA . GLU A 1 374 ? 26.313 -21.662 -39.741 1.00 97.38 374 GLU A CA 1
ATOM 2969 C C . GLU A 1 374 ? 26.101 -20.648 -40.873 1.00 97.38 374 GLU A C 1
ATOM 2971 O O . GLU A 1 374 ? 26.925 -20.564 -41.783 1.00 97.38 374 GLU A O 1
ATOM 2976 N N . TYR A 1 375 ? 25.055 -19.820 -40.784 1.00 97.56 375 TYR A N 1
ATOM 2977 C CA . TYR A 1 375 ? 24.826 -18.716 -41.719 1.00 97.56 375 TYR A CA 1
ATOM 2978 C C . TYR A 1 375 ? 26.000 -17.731 -41.738 1.00 97.56 375 TYR A C 1
ATOM 2980 O O . TYR A 1 375 ? 26.475 -17.354 -42.807 1.00 97.56 375 TYR A O 1
ATOM 2988 N N . LEU A 1 376 ? 26.502 -17.334 -40.562 1.00 96.00 376 LEU A N 1
ATOM 2989 C CA . LEU A 1 376 ? 27.656 -16.437 -40.465 1.00 96.00 376 LEU A CA 1
ATOM 2990 C C . LEU A 1 376 ? 28.920 -17.065 -41.064 1.00 96.00 376 LEU A C 1
ATOM 2992 O O . LEU A 1 376 ? 29.645 -16.371 -41.774 1.00 96.00 376 LEU A O 1
ATOM 2996 N N . ARG A 1 377 ? 29.148 -18.367 -40.843 1.00 96.94 377 ARG A N 1
ATOM 2997 C CA . ARG A 1 377 ? 30.259 -19.112 -41.453 1.00 96.94 377 ARG A CA 1
ATOM 2998 C C . ARG A 1 377 ? 30.166 -19.102 -42.982 1.00 96.94 377 ARG A C 1
ATOM 3000 O O . ARG A 1 377 ? 31.100 -18.654 -43.636 1.00 96.94 377 ARG A O 1
ATOM 3007 N N . LYS A 1 378 ? 29.017 -19.500 -43.542 1.00 97.31 378 LYS A N 1
ATOM 3008 C CA . LYS A 1 378 ? 28.768 -19.512 -44.997 1.00 97.31 378 LYS A CA 1
ATOM 3009 C C . LYS A 1 378 ? 28.893 -18.119 -45.617 1.00 97.31 378 LYS A C 1
ATOM 3011 O O . LYS A 1 378 ? 29.477 -17.962 -46.683 1.00 97.31 378 LYS A O 1
ATOM 3016 N N . ARG A 1 379 ? 28.396 -17.084 -44.932 1.00 96.44 379 ARG A N 1
ATOM 3017 C CA . ARG A 1 379 ? 28.547 -15.687 -45.365 1.00 96.44 379 ARG A CA 1
ATOM 3018 C C . ARG A 1 379 ? 30.014 -15.257 -45.395 1.00 96.44 379 ARG A C 1
ATOM 3020 O O . ARG A 1 379 ? 30.420 -14.571 -46.325 1.00 96.44 379 ARG A O 1
ATOM 3027 N N . GLN A 1 380 ? 30.802 -15.632 -44.388 1.00 95.75 380 GLN A N 1
ATOM 3028 C CA . GLN A 1 380 ? 32.231 -15.321 -44.346 1.00 95.75 380 GLN A CA 1
ATOM 3029 C C . GLN A 1 380 ? 33.002 -16.052 -45.455 1.00 95.75 380 GLN A C 1
ATOM 3031 O O . GLN A 1 380 ? 33.869 -15.448 -46.080 1.00 95.75 380 GLN A O 1
ATOM 3036 N N . GLU A 1 381 ? 32.666 -17.315 -45.726 1.00 93.81 381 GLU A N 1
ATOM 3037 C CA . GLU A 1 381 ? 33.219 -18.094 -46.844 1.00 93.81 381 GLU A CA 1
ATOM 3038 C C . GLU A 1 381 ? 32.896 -17.442 -48.196 1.00 93.81 381 GLU A C 1
ATOM 3040 O O . GLU A 1 381 ? 33.797 -17.249 -49.007 1.00 93.81 381 GLU A O 1
ATOM 3045 N N . PHE A 1 382 ? 31.651 -17.001 -48.396 1.00 93.12 382 PHE A N 1
ATOM 3046 C CA . PHE A 1 382 ? 31.227 -16.287 -49.604 1.00 93.12 382 PHE A CA 1
ATOM 3047 C C . PHE A 1 382 ? 31.949 -14.941 -49.793 1.00 93.12 382 PHE A C 1
ATOM 3049 O O . PHE A 1 382 ? 32.400 -14.611 -50.888 1.00 93.12 382 PHE A O 1
ATOM 3056 N N . MET A 1 383 ? 32.122 -14.164 -48.717 1.00 91.06 383 MET A N 1
ATOM 3057 C CA . MET A 1 383 ? 32.903 -12.920 -48.776 1.00 91.06 383 MET A CA 1
ATOM 3058 C C . MET A 1 383 ? 34.372 -13.189 -49.127 1.00 91.06 383 MET A C 1
ATOM 3060 O O . MET A 1 383 ? 34.959 -12.430 -49.893 1.00 91.06 383 MET A O 1
ATOM 3064 N N . ARG A 1 384 ? 34.954 -14.281 -48.610 1.00 92.12 384 ARG A N 1
ATOM 3065 C CA . ARG A 1 384 ? 36.321 -14.697 -48.955 1.00 92.12 384 ARG A CA 1
ATOM 3066 C C . ARG A 1 384 ? 36.448 -15.125 -50.417 1.00 92.12 384 ARG A C 1
ATOM 3068 O O . ARG A 1 384 ? 37.441 -14.769 -51.045 1.00 92.12 384 ARG A O 1
ATOM 3075 N N . SER A 1 385 ? 35.467 -15.844 -50.970 1.00 89.75 385 SER A N 1
ATOM 3076 C CA . SER A 1 385 ? 35.503 -16.240 -52.384 1.00 89.75 385 SER A CA 1
ATOM 3077 C C . SER A 1 385 ? 35.416 -15.036 -53.322 1.00 89.75 385 SER A C 1
ATOM 3079 O O . SER A 1 385 ? 36.148 -15.004 -54.302 1.00 89.75 385 SER A O 1
ATOM 3081 N N . ILE A 1 386 ? 34.610 -14.018 -52.988 1.00 88.44 386 ILE A N 1
ATOM 3082 C CA . ILE A 1 386 ? 34.536 -12.769 -53.771 1.00 88.44 386 ILE A CA 1
ATOM 3083 C C . ILE A 1 386 ? 35.877 -12.026 -53.756 1.00 88.44 386 ILE A C 1
ATOM 3085 O O . ILE A 1 386 ? 36.324 -11.541 -54.789 1.00 88.44 386 ILE A O 1
ATOM 3089 N N . SER A 1 387 ? 36.554 -11.959 -52.606 1.00 80.25 387 SER A N 1
ATOM 3090 C CA . SER A 1 387 ? 37.874 -11.314 -52.522 1.00 80.25 387 SER A CA 1
ATOM 3091 C C . SER A 1 387 ? 39.006 -12.107 -53.187 1.00 80.25 387 SER A C 1
ATOM 3093 O O . SER A 1 387 ? 40.100 -11.580 -53.337 1.00 80.25 387 SER A O 1
ATOM 3095 N N . SER A 1 388 ? 38.772 -13.376 -53.540 1.00 73.25 388 SER A N 1
ATOM 3096 C CA . SER A 1 388 ? 39.770 -14.259 -54.154 1.00 73.25 388 SER A CA 1
ATOM 3097 C C . SER A 1 388 ? 39.618 -14.379 -55.673 1.00 73.25 388 SER A C 1
ATOM 3099 O O . SER A 1 388 ? 40.420 -15.080 -56.289 1.00 73.25 388 SER A O 1
ATOM 3101 N N . THR A 1 389 ? 38.613 -13.747 -56.283 1.00 66.81 389 THR A N 1
ATOM 3102 C CA . THR A 1 389 ? 38.530 -13.614 -57.744 1.00 66.81 389 THR A CA 1
ATOM 3103 C C . THR A 1 389 ? 39.578 -12.592 -58.193 1.00 66.81 389 THR A C 1
ATOM 3105 O O . THR A 1 389 ? 39.435 -11.422 -57.845 1.00 66.81 389 THR A O 1
ATOM 3108 N N . PRO A 1 390 ? 40.651 -13.003 -58.893 1.00 59.84 390 PRO A N 1
ATOM 3109 C CA . PRO A 1 390 ? 41.687 -12.079 -59.333 1.00 59.84 390 PRO A CA 1
ATOM 3110 C C . PRO A 1 390 ? 41.124 -11.136 -60.399 1.00 59.84 390 PRO A C 1
ATOM 3112 O O . PRO A 1 390 ? 40.401 -11.573 -61.295 1.00 59.84 390 PRO A O 1
ATOM 3115 N N . ASP A 1 391 ? 41.472 -9.855 -60.284 1.00 55.56 391 ASP A N 1
ATOM 3116 C CA . ASP A 1 391 ? 41.177 -8.804 -61.256 1.00 55.56 391 ASP A CA 1
ATOM 3117 C C . ASP A 1 391 ? 41.680 -9.204 -62.653 1.00 55.56 391 ASP A C 1
ATOM 3119 O O . ASP A 1 391 ? 42.856 -9.065 -62.982 1.00 55.56 391 ASP A O 1
ATOM 3123 N N . ILE A 1 392 ? 40.769 -9.700 -63.492 1.00 55.94 392 ILE A N 1
ATOM 3124 C CA . ILE A 1 392 ? 40.944 -9.791 -64.944 1.00 55.94 392 ILE A CA 1
ATOM 3125 C C . ILE A 1 392 ? 40.103 -8.672 -65.551 1.00 55.94 392 ILE A C 1
ATOM 3127 O O . ILE A 1 392 ? 39.051 -8.925 -66.123 1.00 55.94 392 ILE A O 1
ATOM 3131 N N . LEU A 1 393 ? 40.540 -7.425 -65.372 1.00 52.53 393 LEU A N 1
ATOM 3132 C CA . LEU A 1 393 ? 40.128 -6.285 -66.195 1.00 52.53 393 LEU A CA 1
ATOM 3133 C C . LEU A 1 393 ? 41.302 -5.301 -66.305 1.00 52.53 393 LEU A C 1
ATOM 3135 O O . LEU A 1 393 ? 41.253 -4.174 -65.820 1.00 52.53 393 LEU A O 1
ATOM 3139 N N . THR A 1 394 ? 42.371 -5.730 -66.977 1.00 52.53 394 THR A N 1
ATOM 3140 C CA . THR A 1 394 ? 43.204 -4.814 -67.761 1.00 52.53 394 THR A CA 1
ATOM 3141 C C . THR A 1 394 ? 42.334 -4.281 -68.899 1.00 52.53 394 THR A C 1
ATOM 3143 O O . THR A 1 394 ? 42.135 -4.939 -69.919 1.00 52.53 394 THR A O 1
ATOM 3146 N N . LEU A 1 395 ? 41.737 -3.111 -68.673 1.00 56.34 395 LEU A N 1
ATOM 3147 C CA . LEU A 1 395 ? 41.107 -2.312 -69.720 1.00 56.34 395 LEU A CA 1
ATOM 3148 C C . LEU A 1 395 ? 42.192 -1.884 -70.724 1.00 56.34 395 LEU A C 1
ATOM 3150 O O . LEU A 1 395 ? 43.237 -1.405 -70.285 1.00 56.34 395 LEU A O 1
ATOM 3154 N N . PRO A 1 396 ? 41.985 -2.063 -72.040 1.00 53.19 396 PRO A N 1
ATOM 3155 C CA . PRO A 1 396 ? 42.892 -1.521 -73.040 1.00 53.19 396 PRO A CA 1
ATOM 3156 C C . PRO A 1 396 ? 42.802 0.009 -73.037 1.00 53.19 396 PRO A C 1
ATOM 3158 O O . PRO A 1 396 ? 41.702 0.567 -73.055 1.00 53.19 396 PRO A O 1
ATOM 3161 N N . ASP A 1 397 ? 43.966 0.658 -73.007 1.00 48.88 397 ASP A N 1
ATOM 3162 C CA . ASP A 1 397 ? 44.124 2.096 -73.198 1.00 48.88 397 ASP A CA 1
ATOM 3163 C C . ASP A 1 397 ? 43.441 2.516 -74.506 1.00 48.88 397 ASP A C 1
ATOM 3165 O O . ASP A 1 397 ? 43.812 2.083 -75.598 1.00 48.88 397 ASP A O 1
ATOM 3169 N N . VAL A 1 398 ? 42.403 3.342 -74.388 1.00 59.03 398 VAL A N 1
ATOM 3170 C CA . VAL A 1 398 ? 41.787 4.021 -75.526 1.00 59.03 398 VAL A CA 1
ATOM 3171 C C . VAL A 1 398 ? 42.583 5.303 -75.738 1.00 59.03 398 VAL A C 1
ATOM 3173 O O . VAL A 1 398 ? 42.429 6.264 -74.984 1.00 59.03 398 VAL A O 1
ATOM 3176 N N . GLU A 1 399 ? 43.464 5.290 -76.739 1.00 52.53 399 GLU A N 1
ATOM 3177 C CA . GLU A 1 399 ? 44.131 6.486 -77.252 1.00 52.53 399 GLU A CA 1
ATOM 3178 C C . GLU A 1 399 ? 43.075 7.496 -77.718 1.00 52.53 399 GLU A C 1
ATOM 3180 O O . GLU A 1 399 ? 42.295 7.246 -78.640 1.00 52.53 399 GLU A O 1
ATOM 3185 N N . TYR A 1 400 ? 43.044 8.641 -77.041 1.00 57.81 400 TYR A N 1
ATOM 3186 C CA . TYR A 1 400 ? 42.323 9.829 -77.469 1.00 57.81 400 TYR A CA 1
ATOM 3187 C C . TYR A 1 400 ? 43.188 10.524 -78.529 1.00 57.81 400 TYR A C 1
ATOM 3189 O O . TYR A 1 400 ? 44.247 11.064 -78.209 1.00 57.81 400 TYR A O 1
ATOM 3197 N N . VAL A 1 401 ? 42.766 10.456 -79.791 1.00 53.94 401 VAL A N 1
ATOM 3198 C CA . VAL A 1 401 ? 43.324 11.266 -80.881 1.00 53.94 401 VAL A CA 1
ATOM 3199 C C . VAL A 1 401 ? 42.502 12.552 -80.940 1.00 53.94 401 VAL A C 1
ATOM 3201 O O . VAL A 1 401 ? 41.351 12.513 -81.368 1.00 53.94 401 VAL A O 1
ATOM 3204 N N . ASP A 1 402 ? 43.088 13.654 -80.471 1.00 54.34 402 ASP A N 1
ATOM 3205 C CA . ASP A 1 402 ? 42.677 15.016 -80.827 1.00 54.34 402 ASP A CA 1
ATOM 3206 C C . ASP A 1 402 ? 43.591 15.511 -81.967 1.00 54.34 402 ASP A C 1
ATOM 3208 O O . ASP A 1 402 ? 44.773 15.158 -82.007 1.00 54.34 402 ASP A O 1
ATOM 3212 N N . ASP A 1 403 ? 42.979 16.272 -82.877 1.00 50.09 403 ASP A N 1
ATOM 3213 C CA . ASP A 1 403 ? 43.436 16.799 -84.180 1.00 50.09 403 ASP A CA 1
ATOM 3214 C C . ASP A 1 403 ? 44.924 17.165 -84.380 1.00 50.09 403 ASP A C 1
ATOM 3216 O O . ASP A 1 403 ? 45.543 17.807 -83.496 1.00 50.09 403 ASP A O 1
#

Foldseek 3Di:
DDPDPPDPQDDAAEFEAEDQADCALVLVLLLVLLVVQVLCVLLLLAVDGLVVLLVVLVVVVVVCVVVVDDDDPPLSVLSVLLNVLSCCVNPAFRSVQSVQPWAKKWWFWAQDLQGGLEIEIEGEDDDPPVPDPRPPDPDDPVVVSVVSNVSLVVRCCVSCVVPSNDHDDFTWIKMKIKGADDPDDGRQKDWDQPDDRDQDDSPPPRHHYHYYYYHHPPPPVDPDDDDDPPDDDDRITMIIRNRINTSPSDDPDDDDPPVNVVVVVVVVVSVVVVVVVVVVVVVVVVVVVVVVVVVVVVVCVPDPPPVCVVVVVVVVVVVVPPDPCDPVNVVVVVVVVVVVVVVVVVVVVVVVVVVVVVVVVVVVVVVVVVVVVVVVVVVVVVVVVVVPPDDPDPDDDDDDDDD

Radius of gyration: 33.44 Å; Cα contacts (8 Å, |Δi|>4): 368; chains: 1; bounding box: 78×76×126 Å